Protein AF-A0A970SXV7-F1 (afdb_monomer_lite)

Structure (mmCIF, N/CA/C/O backbone):
data_AF-A0A970SXV7-F1
#
_entry.id   AF-A0A970SXV7-F1
#
loop_
_atom_site.group_PDB
_atom_site.id
_atom_site.type_symbol
_atom_site.label_atom_id
_atom_site.label_alt_id
_atom_site.label_comp_id
_atom_site.label_asym_id
_atom_site.label_entity_id
_atom_site.label_seq_id
_atom_site.pdbx_PDB_ins_code
_atom_site.Cartn_x
_atom_site.Cartn_y
_atom_site.Cartn_z
_atom_site.occupancy
_atom_site.B_iso_or_equiv
_atom_site.auth_seq_id
_atom_site.auth_comp_id
_atom_site.auth_asym_id
_atom_site.auth_atom_id
_atom_site.pdbx_PDB_model_num
ATOM 1 N N . MET A 1 1 ? 12.920 -13.529 -35.740 1.00 74.38 1 MET A N 1
ATOM 2 C CA . MET A 1 1 ? 14.374 -13.758 -35.766 1.00 74.38 1 MET A CA 1
ATOM 3 C C . MET A 1 1 ? 14.975 -13.079 -34.554 1.00 74.38 1 MET A C 1
ATOM 5 O O . MET A 1 1 ? 14.692 -11.903 -34.344 1.00 74.38 1 MET A O 1
ATOM 9 N N . LEU A 1 2 ? 15.702 -13.818 -33.719 1.00 86.06 2 LEU A N 1
ATOM 10 C CA . LEU A 1 2 ? 16.396 -13.255 -32.560 1.00 86.06 2 LEU A CA 1
ATOM 11 C C . LEU A 1 2 ? 17.691 -12.557 -33.005 1.00 86.06 2 LEU A C 1
ATOM 13 O O . LEU A 1 2 ? 18.305 -12.967 -33.986 1.00 86.06 2 LEU A O 1
ATOM 17 N N . LEU A 1 3 ? 18.147 -11.537 -32.264 1.00 88.31 3 LEU A N 1
ATOM 18 C CA . LEU A 1 3 ? 19.396 -10.820 -32.579 1.00 88.31 3 LEU A CA 1
ATOM 19 C C . LEU A 1 3 ? 20.595 -11.770 -32.692 1.00 88.31 3 LEU A C 1
ATOM 21 O O . LEU A 1 3 ? 21.411 -11.625 -33.594 1.00 88.31 3 LEU A O 1
ATOM 25 N N . ARG A 1 4 ? 20.668 -12.765 -31.801 1.00 91.06 4 ARG A N 1
ATOM 26 C CA . ARG A 1 4 ? 21.712 -13.794 -31.829 1.00 91.06 4 ARG A CA 1
ATOM 27 C C . ARG A 1 4 ? 21.719 -14.565 -33.150 1.00 91.06 4 ARG A C 1
ATOM 29 O O . ARG A 1 4 ? 22.781 -14.703 -33.736 1.00 91.06 4 ARG A O 1
ATOM 36 N N . GLU A 1 5 ? 20.562 -15.053 -33.591 1.00 90.38 5 GLU A N 1
ATOM 37 C CA . GLU A 1 5 ? 20.424 -15.821 -34.839 1.00 90.38 5 GLU A CA 1
ATOM 38 C C . GLU A 1 5 ? 20.843 -14.963 -36.030 1.00 90.38 5 GLU A C 1
ATOM 40 O O . GLU A 1 5 ? 21.702 -15.361 -36.800 1.00 90.38 5 GLU A O 1
ATOM 45 N N . TRP A 1 6 ? 20.350 -13.724 -36.092 1.00 9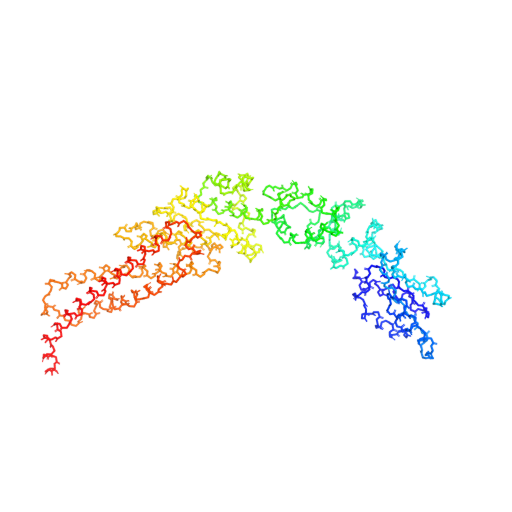3.00 6 TRP A N 1
ATOM 46 C CA . TRP A 1 6 ? 20.705 -12.798 -37.162 1.00 93.00 6 TRP A CA 1
ATOM 47 C C . TRP A 1 6 ? 22.209 -12.520 -37.248 1.00 93.00 6 TRP A C 1
ATOM 49 O O . TRP A 1 6 ? 22.755 -12.465 -38.345 1.00 93.00 6 TRP A O 1
ATOM 59 N N . ILE A 1 7 ? 22.890 -12.334 -36.109 1.00 92.38 7 ILE A N 1
ATOM 60 C CA . ILE A 1 7 ? 24.345 -12.130 -36.100 1.00 92.38 7 ILE A CA 1
ATOM 61 C C . ILE A 1 7 ? 25.043 -13.364 -36.676 1.00 92.38 7 ILE A C 1
ATOM 63 O O . ILE A 1 7 ? 25.907 -13.207 -37.532 1.00 92.38 7 ILE A O 1
ATOM 67 N N . ILE A 1 8 ? 24.659 -14.570 -36.251 1.00 93.25 8 ILE A N 1
ATOM 68 C CA . ILE A 1 8 ? 25.267 -15.812 -36.744 1.00 93.25 8 ILE A CA 1
ATOM 69 C C . ILE A 1 8 ? 25.005 -16.005 -38.238 1.00 93.25 8 ILE A C 1
ATOM 71 O O . ILE A 1 8 ? 25.968 -16.194 -38.972 1.00 93.25 8 ILE A O 1
ATOM 75 N N . ASP A 1 9 ? 23.777 -15.797 -38.718 1.00 92.50 9 ASP A N 1
ATOM 76 C CA . ASP A 1 9 ? 23.436 -15.885 -40.146 1.00 92.50 9 ASP A CA 1
ATOM 77 C C . ASP A 1 9 ? 24.290 -14.939 -41.013 1.00 92.50 9 ASP A C 1
ATOM 79 O O . ASP A 1 9 ? 24.609 -15.242 -42.165 1.00 92.50 9 ASP A O 1
ATOM 83 N N . LYS A 1 10 ? 24.667 -13.763 -40.484 1.00 92.31 10 LYS A N 1
ATOM 84 C CA . LYS A 1 10 ? 25.579 -12.836 -41.177 1.00 92.31 10 LYS A CA 1
ATOM 85 C C . LYS A 1 10 ? 27.028 -13.307 -41.140 1.00 92.31 10 LYS A C 1
ATOM 87 O O . LYS A 1 10 ? 27.754 -13.041 -42.091 1.00 92.31 10 LYS A O 1
ATOM 92 N N . LEU A 1 11 ? 27.460 -13.969 -40.070 1.00 91.88 11 LEU A N 1
ATOM 93 C CA . LEU A 1 11 ? 28.825 -14.484 -39.939 1.00 91.88 11 LEU A CA 1
ATOM 94 C C . LEU A 1 11 ? 29.051 -15.771 -40.733 1.00 91.88 11 LEU A C 1
ATOM 96 O O . LEU A 1 11 ? 30.129 -15.943 -41.298 1.00 91.88 11 LEU A O 1
ATOM 100 N N . GLU A 1 12 ? 28.034 -16.620 -40.861 1.00 92.50 12 GLU A N 1
ATOM 101 C CA . GLU A 1 12 ? 28.051 -17.812 -41.717 1.00 92.50 12 GLU A CA 1
ATOM 102 C C . GLU A 1 12 ? 28.249 -17.472 -43.205 1.00 92.50 12 GLU A C 1
ATOM 104 O O . GLU A 1 12 ? 28.724 -18.286 -43.987 1.00 92.50 12 GLU A O 1
ATOM 109 N N . GLN A 1 13 ? 27.954 -16.241 -43.622 1.00 92.06 13 GLN A N 1
ATOM 110 C CA . GLN A 1 13 ? 28.243 -15.785 -44.987 1.00 92.06 13 GLN A CA 1
ATOM 111 C C . GLN A 1 13 ? 29.724 -15.435 -45.194 1.00 92.06 13 GLN A C 1
ATOM 113 O O . GLN A 1 13 ? 30.146 -15.195 -46.323 1.00 92.06 13 GLN A O 1
ATOM 118 N N . LEU A 1 14 ? 30.509 -15.373 -44.112 1.00 92.75 14 LEU A N 1
ATOM 119 C CA . LEU A 1 14 ? 31.892 -14.894 -44.109 1.00 92.75 14 LEU A CA 1
ATOM 120 C C . LEU A 1 14 ? 32.910 -15.987 -43.752 1.00 92.75 14 LEU A C 1
ATOM 122 O O . LEU A 1 14 ? 34.113 -15.731 -43.791 1.00 92.75 14 LEU A O 1
ATOM 126 N N . VAL A 1 15 ? 32.458 -17.203 -43.425 1.00 91.44 15 VAL A N 1
ATOM 127 C CA . VAL A 1 15 ? 33.328 -18.320 -43.007 1.00 91.44 15 VAL A CA 1
ATOM 128 C C . VAL A 1 15 ? 34.233 -18.856 -44.110 1.00 91.44 15 VAL A C 1
ATOM 130 O O . VAL A 1 15 ? 35.129 -19.626 -43.786 1.00 91.44 15 VAL A O 1
ATOM 133 N N . ASP A 1 16 ? 34.082 -18.429 -45.366 1.00 92.00 16 ASP A N 1
ATOM 134 C CA . ASP A 1 16 ? 35.006 -18.759 -46.463 1.00 92.00 16 ASP A CA 1
ATOM 135 C C . ASP A 1 16 ? 36.246 -17.841 -46.506 1.00 92.00 16 ASP A C 1
ATOM 137 O O . ASP A 1 16 ? 37.225 -18.148 -47.183 1.00 92.00 16 ASP A O 1
ATOM 141 N N . PHE A 1 17 ? 36.260 -16.735 -45.752 1.00 94.06 17 PHE A N 1
ATOM 142 C CA . PHE A 1 17 ? 37.383 -15.791 -45.726 1.00 94.06 17 PHE A CA 1
ATOM 143 C C . PHE A 1 17 ? 38.361 -16.075 -44.582 1.00 94.06 17 PHE A C 1
ATOM 145 O O . PHE A 1 17 ? 37.960 -16.329 -43.455 1.00 94.06 17 PHE A O 1
ATOM 152 N N . ASP A 1 18 ? 39.669 -15.947 -44.818 1.00 92.81 18 ASP A N 1
ATOM 153 C CA . ASP A 1 18 ? 40.688 -16.168 -43.770 1.00 92.81 18 ASP A CA 1
ATOM 154 C C . ASP A 1 18 ? 40.842 -15.002 -42.784 1.00 92.81 18 ASP A C 1
ATOM 156 O O . ASP A 1 18 ? 41.485 -15.116 -41.731 1.00 92.81 18 ASP A O 1
ATOM 160 N N . ARG A 1 19 ? 40.288 -13.842 -43.135 1.00 94.62 19 ARG A N 1
ATOM 161 C CA . ARG A 1 19 ? 40.336 -12.612 -42.346 1.00 94.62 19 ARG A CA 1
ATOM 162 C C . ARG A 1 19 ? 38.950 -11.994 -42.347 1.00 94.62 19 ARG A C 1
ATOM 164 O O . ARG A 1 19 ? 38.482 -11.572 -43.397 1.00 94.62 19 ARG A O 1
ATOM 171 N N . VAL A 1 20 ? 38.325 -11.925 -41.175 1.00 96.06 20 VAL A N 1
ATOM 172 C CA . VAL A 1 20 ? 36.975 -11.373 -40.998 1.00 96.06 20 VAL A CA 1
ATO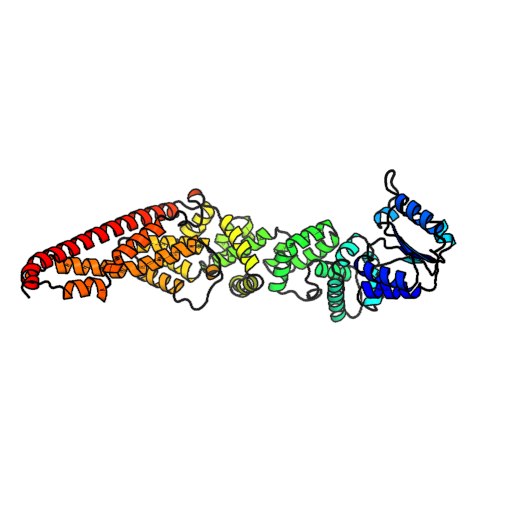M 173 C C . VAL A 1 20 ? 37.028 -10.205 -40.020 1.00 96.06 20 VAL A C 1
ATOM 175 O O . VAL A 1 20 ? 37.618 -10.315 -38.945 1.00 96.06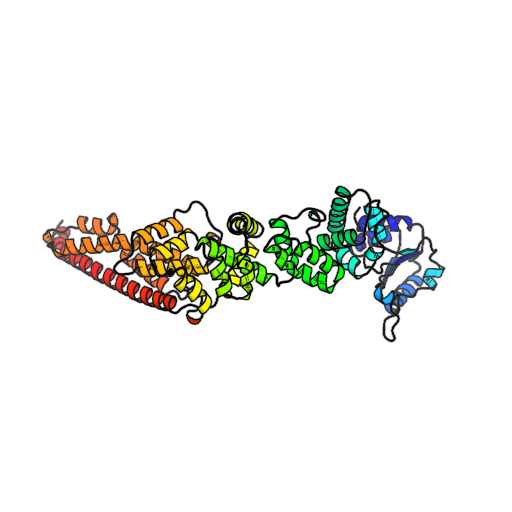 20 VAL A O 1
ATOM 178 N N . LEU A 1 21 ? 36.422 -9.076 -40.390 1.00 95.12 21 LEU A N 1
ATOM 179 C CA . LEU A 1 21 ? 36.282 -7.904 -39.523 1.00 95.12 21 LEU A CA 1
ATOM 180 C C . LEU A 1 21 ? 34.815 -7.683 -39.184 1.00 95.12 21 LEU A C 1
ATOM 182 O O . LEU A 1 21 ? 33.991 -7.568 -40.087 1.00 95.12 21 LEU A O 1
ATOM 186 N N . ILE A 1 22 ? 34.508 -7.537 -37.900 1.00 94.88 22 ILE A N 1
ATOM 187 C CA . ILE A 1 22 ? 33.167 -7.231 -37.414 1.00 94.88 22 ILE A CA 1
ATOM 188 C C . ILE A 1 22 ? 33.240 -5.947 -36.595 1.00 94.88 22 ILE A C 1
ATOM 190 O O . ILE A 1 22 ? 33.797 -5.929 -35.501 1.00 94.88 22 ILE A O 1
ATOM 194 N N . CYS A 1 23 ? 32.676 -4.868 -37.128 1.00 93.06 23 CYS A N 1
ATOM 195 C CA . CYS A 1 23 ? 32.563 -3.591 -36.435 1.00 93.06 23 CYS A CA 1
ATOM 196 C C . CYS A 1 23 ? 31.223 -3.512 -35.699 1.00 93.06 23 CYS A C 1
ATOM 198 O O . CYS A 1 23 ? 30.166 -3.512 -36.334 1.00 93.06 23 CYS A O 1
ATOM 200 N N . ASP A 1 24 ? 31.270 -3.368 -34.379 1.00 92.31 24 ASP A N 1
ATOM 201 C CA . ASP A 1 24 ? 30.107 -3.295 -33.497 1.00 92.31 24 ASP A CA 1
ATOM 202 C C . ASP A 1 24 ? 30.126 -2.026 -32.622 1.00 92.31 24 ASP A C 1
ATOM 204 O O . ASP A 1 24 ? 30.358 -2.077 -31.411 1.00 92.31 24 ASP A O 1
ATOM 208 N N . PRO A 1 25 ? 29.877 -0.846 -33.217 1.00 88.81 25 PRO A N 1
ATOM 209 C CA . PRO A 1 25 ? 29.935 0.419 -32.489 1.00 88.81 25 PRO A CA 1
ATOM 210 C C . PRO A 1 25 ? 28.780 0.626 -31.497 1.00 88.81 25 PRO A C 1
ATOM 212 O O . PRO A 1 25 ? 28.840 1.563 -30.694 1.00 88.81 25 PRO A O 1
ATOM 215 N N . LEU A 1 26 ? 27.732 -0.206 -31.574 1.00 89.00 26 LEU A N 1
ATOM 216 C CA . LEU A 1 26 ? 26.531 -0.157 -30.732 1.00 89.00 26 LEU A CA 1
ATOM 217 C C . LEU A 1 26 ? 26.486 -1.275 -29.679 1.00 89.00 26 LEU A C 1
ATOM 219 O O . LEU A 1 26 ? 25.552 -1.299 -28.881 1.00 89.00 26 LEU A O 1
ATOM 223 N N . ASN A 1 27 ? 27.494 -2.151 -29.636 1.00 89.19 27 ASN A N 1
ATOM 224 C CA . ASN A 1 27 ? 27.585 -3.268 -28.697 1.00 89.19 27 ASN A CA 1
ATOM 225 C C . ASN A 1 27 ? 26.413 -4.273 -28.819 1.00 89.19 27 ASN A C 1
ATOM 227 O O . ASN A 1 27 ? 25.785 -4.640 -27.825 1.00 89.19 27 ASN A O 1
ATOM 231 N N . LEU A 1 28 ? 26.104 -4.692 -30.048 1.00 89.88 28 LEU A N 1
ATOM 232 C CA . LEU A 1 28 ? 25.107 -5.703 -30.419 1.00 89.88 28 LEU A CA 1
ATOM 233 C C . LEU A 1 28 ? 25.599 -7.148 -30.243 1.00 89.88 28 LEU A C 1
ATOM 235 O O . LEU A 1 28 ? 24.778 -8.054 -30.128 1.00 89.88 28 LEU A O 1
ATOM 239 N N . LEU A 1 29 ? 26.913 -7.381 -30.219 1.00 90.81 29 LEU A N 1
ATOM 240 C CA . LEU A 1 29 ? 27.529 -8.710 -30.130 1.00 90.81 29 LEU A CA 1
ATOM 241 C C . LEU A 1 29 ? 27.350 -9.481 -28.806 1.00 90.81 29 LEU A C 1
ATOM 243 O O . LEU A 1 29 ? 27.336 -10.713 -28.878 1.00 90.81 29 LEU A O 1
ATOM 247 N N . PRO A 1 30 ? 27.223 -8.865 -27.608 1.00 89.62 30 PRO A N 1
ATOM 248 C CA . PRO A 1 30 ? 27.246 -9.608 -26.346 1.00 89.62 30 PRO A CA 1
ATOM 249 C C . PRO A 1 30 ? 26.270 -10.789 -26.232 1.00 89.62 30 PRO A C 1
ATOM 251 O O . PRO A 1 30 ? 26.692 -11.847 -25.764 1.00 89.62 30 PRO A O 1
ATOM 254 N N . PRO A 1 31 ? 25.008 -10.694 -26.700 1.00 85.69 31 PRO A N 1
ATOM 255 C CA . PRO A 1 31 ? 24.081 -11.829 -26.690 1.00 85.69 31 PRO A CA 1
ATOM 256 C C . PRO A 1 31 ? 24.510 -13.012 -27.578 1.00 85.69 31 PRO A C 1
ATOM 258 O O . PRO A 1 31 ? 23.945 -14.099 -27.455 1.00 85.69 31 PRO A O 1
ATOM 261 N N . ALA A 1 32 ? 25.470 -12.812 -28.488 1.00 89.19 32 ALA A N 1
ATOM 262 C CA . ALA A 1 32 ? 25.929 -13.800 -29.460 1.00 89.19 32 ALA A CA 1
ATOM 263 C C . ALA A 1 32 ? 27.337 -14.355 -29.181 1.00 89.19 32 ALA A C 1
ATOM 265 O O . ALA A 1 32 ? 27.728 -15.296 -29.862 1.00 89.19 32 ALA A O 1
ATOM 266 N N . TYR A 1 33 ? 28.087 -13.853 -28.188 1.00 91.06 33 TYR A N 1
ATOM 267 C CA . TYR A 1 33 ? 29.495 -14.241 -27.981 1.00 91.06 33 TYR A CA 1
ATOM 268 C C . TYR A 1 33 ? 29.742 -15.747 -27.932 1.00 91.06 33 TYR A C 1
ATOM 270 O O . TYR A 1 33 ? 30.616 -16.229 -28.640 1.00 91.06 33 TYR A O 1
ATOM 278 N N . THR A 1 34 ? 28.953 -16.498 -27.160 1.00 91.12 34 THR A N 1
ATOM 279 C CA . THR A 1 34 ? 29.113 -17.957 -27.069 1.00 91.12 34 THR A CA 1
ATOM 280 C C . THR A 1 34 ? 28.916 -18.637 -28.423 1.00 91.12 34 THR A C 1
ATOM 282 O O . THR A 1 34 ? 29.639 -19.563 -28.762 1.00 91.12 34 THR A O 1
ATOM 285 N N . ALA A 1 35 ? 27.956 -18.166 -29.220 1.00 91.31 35 ALA A N 1
ATOM 286 C CA . ALA A 1 35 ? 27.717 -18.714 -30.550 1.00 91.31 35 ALA A CA 1
ATOM 287 C C . ALA A 1 35 ? 28.817 -18.314 -31.545 1.00 91.31 35 ALA A C 1
ATOM 289 O O . ALA A 1 35 ? 29.183 -19.119 -32.390 1.00 91.31 35 ALA A O 1
ATOM 290 N N . ILE A 1 36 ? 29.374 -17.108 -31.408 1.00 92.88 36 ILE A N 1
ATOM 291 C CA . ILE A 1 36 ? 30.513 -16.648 -32.208 1.00 92.88 36 ILE A CA 1
ATOM 292 C C . ILE A 1 36 ? 31.762 -17.469 -31.888 1.00 92.88 36 ILE A C 1
ATOM 294 O O . ILE A 1 36 ? 32.468 -17.854 -32.810 1.00 92.88 36 ILE A O 1
ATOM 298 N N . ASP A 1 37 ? 32.022 -17.762 -30.611 1.00 92.62 37 ASP A N 1
ATOM 299 C CA . ASP A 1 37 ? 33.159 -18.595 -30.207 1.00 92.62 37 ASP A CA 1
ATOM 300 C C . ASP A 1 37 ? 33.027 -20.022 -30.758 1.00 92.62 37 ASP A C 1
ATOM 302 O O . ASP A 1 37 ? 33.995 -20.548 -31.295 1.00 92.62 37 ASP A O 1
ATOM 306 N N . HIS A 1 38 ? 31.827 -20.614 -30.716 1.00 93.06 38 HIS A N 1
ATOM 307 C CA . HIS A 1 38 ? 31.580 -21.926 -31.324 1.00 93.06 38 HIS A CA 1
ATOM 308 C C . HIS A 1 38 ? 31.753 -21.922 -32.846 1.00 93.06 38 HIS A C 1
ATOM 310 O O . HIS A 1 38 ? 32.432 -22.796 -33.373 1.00 93.06 38 HIS A O 1
ATOM 316 N N . LEU A 1 39 ? 31.194 -20.928 -33.548 1.00 93.19 39 LEU A N 1
ATOM 317 C CA . LEU A 1 39 ? 31.364 -20.786 -34.999 1.00 93.19 39 LEU A CA 1
ATOM 318 C C . LEU A 1 39 ? 32.844 -20.591 -35.363 1.00 93.19 39 LEU A C 1
ATOM 320 O O . LEU A 1 39 ? 33.343 -21.152 -36.336 1.00 93.19 39 LEU A O 1
ATOM 324 N N . ALA A 1 40 ? 33.562 -19.795 -34.571 1.00 92.56 40 ALA A N 1
ATOM 325 C CA . ALA A 1 40 ? 34.983 -19.574 -34.764 1.00 92.56 40 ALA A CA 1
ATOM 326 C C . ALA A 1 40 ? 35.785 -20.865 -34.566 1.00 92.56 40 ALA A C 1
ATOM 328 O O . ALA A 1 40 ? 36.621 -21.177 -35.407 1.00 92.56 40 ALA A O 1
ATOM 329 N N . GLU A 1 41 ? 35.508 -21.633 -33.512 1.00 92.50 41 GLU A N 1
ATOM 330 C CA . GLU A 1 41 ? 36.157 -22.921 -33.248 1.00 92.50 41 GLU A CA 1
ATOM 331 C C . GLU A 1 41 ? 35.880 -23.939 -34.365 1.00 92.50 41 GLU A C 1
ATOM 333 O O . GLU A 1 41 ? 36.816 -24.543 -34.888 1.00 92.50 41 GLU A O 1
ATOM 338 N N . GLU A 1 42 ? 34.622 -24.066 -34.801 1.00 93.50 42 GLU A N 1
ATOM 339 C CA . GLU A 1 42 ? 34.203 -24.975 -35.878 1.00 93.50 42 GLU A CA 1
ATOM 340 C C . GLU A 1 42 ? 34.917 -24.680 -37.206 1.00 93.50 42 GLU A C 1
ATOM 342 O O . GLU A 1 42 ? 35.321 -25.598 -37.922 1.00 93.50 42 GLU A O 1
ATOM 347 N N . HIS A 1 43 ? 35.132 -23.399 -37.514 1.00 92.75 43 HIS A N 1
ATOM 348 C CA . HIS A 1 43 ? 35.757 -22.956 -38.761 1.00 92.75 43 HIS A CA 1
ATOM 349 C C . HIS A 1 43 ? 37.237 -22.552 -38.623 1.00 92.75 43 HIS A C 1
ATOM 351 O O . HIS A 1 43 ? 37.811 -21.998 -39.570 1.00 92.75 43 HIS A O 1
ATOM 357 N N . GLY A 1 44 ? 37.868 -22.836 -37.478 1.00 91.81 44 GLY A N 1
ATOM 358 C CA . GLY A 1 44 ? 39.302 -22.639 -37.241 1.00 91.81 44 GLY A CA 1
ATOM 359 C C . GLY A 1 44 ? 39.761 -21.179 -37.129 1.00 91.81 44 GLY A C 1
ATOM 360 O O . GLY A 1 44 ? 40.910 -20.873 -37.447 1.00 91.81 44 GLY A O 1
ATOM 361 N N . PHE A 1 45 ? 38.882 -20.264 -36.718 1.00 94.94 45 PHE A N 1
ATOM 362 C CA . PHE A 1 45 ? 39.216 -18.867 -36.446 1.00 94.94 45 PHE A CA 1
ATOM 363 C C . PHE A 1 45 ? 39.740 -18.661 -35.028 1.00 94.94 45 PHE A C 1
ATOM 365 O O . PHE A 1 45 ? 39.154 -19.116 -34.049 1.00 94.94 45 PHE A O 1
ATOM 372 N N . THR A 1 46 ? 40.769 -17.826 -34.900 1.00 93.88 46 THR A N 1
ATOM 373 C CA . THR A 1 46 ? 41.111 -17.194 -33.625 1.00 93.88 46 THR A CA 1
ATOM 374 C C . THR A 1 46 ? 40.438 -15.825 -33.520 1.00 93.88 46 THR A C 1
ATOM 376 O O . THR A 1 46 ? 40.628 -14.955 -34.376 1.00 93.88 46 THR A O 1
ATOM 379 N N . VAL A 1 47 ? 39.633 -15.629 -32.471 1.00 94.00 47 VAL A N 1
ATOM 380 C CA . VAL A 1 47 ? 38.837 -14.408 -32.262 1.00 94.00 47 VAL A CA 1
ATOM 381 C C . VAL A 1 47 ? 39.609 -13.386 -31.431 1.00 94.00 47 VAL A C 1
ATOM 383 O O . VAL A 1 47 ? 40.019 -13.663 -30.305 1.00 94.00 47 VAL A O 1
ATOM 386 N N . ILE A 1 48 ? 39.740 -12.164 -31.945 1.00 93.12 48 ILE A N 1
ATOM 387 C CA . ILE A 1 48 ? 40.302 -11.016 -31.228 1.00 93.12 48 ILE A CA 1
ATOM 388 C C . ILE A 1 48 ? 39.168 -10.060 -30.871 1.00 93.12 48 ILE A C 1
ATOM 390 O O . ILE A 1 48 ? 38.577 -9.433 -31.747 1.00 93.12 48 ILE A O 1
ATOM 394 N N . ARG A 1 49 ? 38.889 -9.903 -29.576 1.00 92.81 49 ARG A N 1
ATOM 395 C CA . ARG A 1 49 ? 37.953 -8.896 -29.055 1.00 92.81 49 ARG A CA 1
ATOM 396 C C . ARG A 1 49 ? 38.733 -7.662 -28.641 1.00 92.81 49 ARG A C 1
ATOM 398 O O . ARG A 1 49 ? 39.534 -7.735 -27.710 1.00 92.81 49 ARG A O 1
ATOM 405 N N . ALA A 1 50 ? 38.519 -6.538 -29.317 1.00 87.25 50 ALA A N 1
ATOM 406 C CA . ALA A 1 50 ? 39.286 -5.336 -29.037 1.00 87.25 50 ALA A CA 1
ATOM 407 C C . ALA A 1 50 ? 38.454 -4.057 -29.094 1.00 87.25 50 ALA A C 1
ATOM 409 O O . ALA A 1 50 ? 37.633 -3.837 -29.979 1.00 87.25 50 ALA A O 1
ATOM 410 N N . SER A 1 51 ? 38.754 -3.168 -28.150 1.00 82.25 51 SER A N 1
ATOM 411 C CA . SER A 1 51 ? 38.234 -1.801 -28.097 1.00 82.25 51 SER A CA 1
ATOM 412 C C . SER A 1 51 ? 39.341 -0.762 -27.878 1.00 82.25 51 SER A C 1
ATOM 414 O O . SER A 1 51 ? 39.045 0.425 -27.765 1.00 82.25 51 SER A O 1
ATOM 416 N N . ALA A 1 52 ? 40.616 -1.171 -27.808 1.00 85.69 52 ALA A N 1
ATOM 417 C CA . ALA A 1 52 ? 41.768 -0.290 -27.608 1.00 85.69 52 ALA A CA 1
ATOM 418 C C . ALA A 1 52 ? 43.001 -0.779 -28.385 1.00 85.69 52 ALA A C 1
ATOM 420 O O . ALA A 1 52 ? 43.285 -1.976 -28.430 1.00 85.69 52 ALA A O 1
ATOM 421 N N . ASN A 1 53 ? 43.765 0.164 -28.947 1.00 89.00 53 ASN A N 1
ATOM 422 C CA . ASN A 1 53 ? 44.878 -0.133 -29.856 1.00 89.00 53 ASN A CA 1
ATOM 423 C C . ASN A 1 53 ? 46.018 -0.935 -29.222 1.00 89.00 53 ASN A C 1
ATOM 425 O O . ASN A 1 53 ? 46.544 -1.829 -29.872 1.00 89.00 53 ASN A O 1
ATOM 429 N N . LEU A 1 54 ? 46.394 -0.650 -27.972 1.00 87.69 54 LEU A N 1
ATOM 430 C CA . LEU A 1 54 ? 47.534 -1.320 -27.336 1.00 87.69 54 LEU A CA 1
ATOM 431 C C . LEU A 1 54 ? 47.272 -2.819 -27.128 1.00 87.69 54 LEU A C 1
ATOM 433 O O . LEU A 1 54 ? 48.065 -3.648 -27.560 1.00 87.69 54 LEU A O 1
ATOM 437 N N . ALA A 1 55 ? 46.132 -3.156 -26.519 1.00 86.44 55 ALA A N 1
ATOM 438 C CA . ALA A 1 55 ? 45.736 -4.543 -26.278 1.00 86.44 55 ALA A CA 1
ATOM 439 C C . ALA A 1 55 ? 45.525 -5.311 -27.591 1.00 86.44 55 ALA A C 1
ATOM 441 O O . ALA A 1 55 ? 45.913 -6.472 -27.710 1.00 86.44 55 ALA A O 1
ATOM 442 N N . PHE A 1 56 ? 44.952 -4.643 -28.596 1.00 92.56 56 PHE A N 1
ATOM 443 C CA . PHE A 1 56 ? 44.810 -5.212 -29.929 1.00 92.56 56 PHE A CA 1
ATOM 444 C C . PHE A 1 56 ? 46.154 -5.530 -30.574 1.00 92.56 56 PHE A C 1
ATOM 446 O O . PHE A 1 56 ? 46.335 -6.647 -31.045 1.00 92.56 56 PHE A O 1
ATOM 453 N N . ARG A 1 57 ? 47.091 -4.575 -30.584 1.00 93.12 57 ARG A N 1
ATOM 454 C CA . ARG A 1 57 ? 48.397 -4.741 -31.233 1.00 93.12 57 ARG A CA 1
ATOM 455 C C . ARG A 1 57 ? 49.192 -5.879 -30.617 1.00 93.12 57 ARG A C 1
ATOM 457 O O . ARG A 1 57 ? 49.641 -6.753 -31.344 1.00 93.12 57 ARG A O 1
ATOM 464 N N . ASP A 1 58 ? 49.257 -5.914 -29.291 1.00 90.56 58 ASP A N 1
ATOM 465 C CA . ASP A 1 58 ? 49.922 -6.985 -28.550 1.00 90.56 58 ASP A CA 1
ATOM 466 C C . ASP A 1 58 ? 49.313 -8.367 -28.853 1.00 90.56 58 ASP A C 1
ATOM 468 O O . ASP A 1 58 ? 50.034 -9.332 -29.097 1.00 90.56 58 ASP A O 1
ATOM 472 N N . THR A 1 59 ? 47.981 -8.466 -28.921 1.00 91.44 59 THR A N 1
ATOM 473 C CA . THR A 1 59 ? 47.301 -9.733 -29.246 1.00 91.44 59 THR A CA 1
ATOM 474 C C . THR A 1 59 ? 47.519 -10.135 -30.706 1.00 91.44 59 THR A C 1
ATOM 476 O O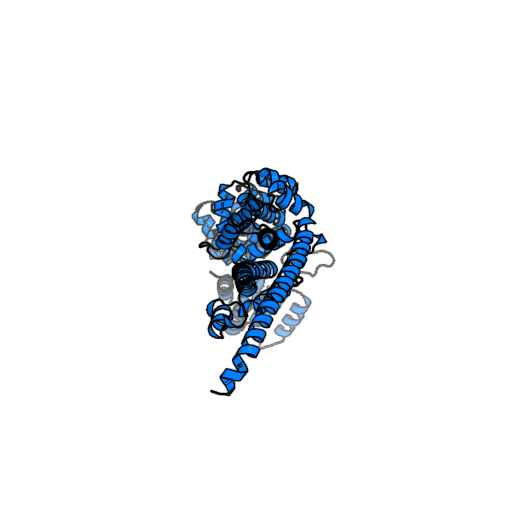 . THR A 1 59 ? 47.841 -11.284 -30.995 1.00 91.44 59 THR A O 1
ATOM 479 N N . TYR A 1 60 ? 47.363 -9.194 -31.638 1.00 93.38 60 TYR A N 1
ATOM 480 C CA . TYR A 1 60 ? 47.457 -9.454 -33.071 1.00 93.38 60 TYR A CA 1
ATOM 481 C C . TYR A 1 60 ? 48.878 -9.843 -33.496 1.00 93.38 60 TYR A C 1
ATOM 483 O O . TYR A 1 60 ? 49.046 -10.787 -34.264 1.00 93.38 60 TYR A O 1
ATOM 491 N N . GLU A 1 61 ? 49.908 -9.182 -32.961 1.00 91.25 61 GLU A N 1
ATOM 492 C CA . GLU A 1 61 ? 51.307 -9.502 -33.271 1.00 91.25 61 GLU A CA 1
ATOM 493 C C . GLU A 1 61 ? 51.716 -10.889 -32.769 1.00 91.25 61 GLU A C 1
ATOM 495 O O . GLU A 1 61 ? 52.401 -11.613 -33.491 1.00 91.25 61 GLU A O 1
ATOM 500 N N . ARG A 1 62 ? 51.254 -11.300 -31.580 1.00 90.50 62 ARG A N 1
ATOM 501 C CA . ARG A 1 62 ? 51.487 -12.663 -31.071 1.00 90.50 62 ARG A CA 1
ATOM 502 C C . ARG A 1 62 ? 50.842 -13.716 -31.962 1.00 90.50 62 ARG A C 1
ATOM 504 O O . ARG A 1 62 ? 51.481 -14.712 -32.274 1.00 90.50 62 ARG A O 1
ATOM 511 N N . LEU A 1 63 ? 49.609 -13.474 -32.406 1.00 91.06 63 LEU A N 1
ATOM 512 C CA . LEU A 1 63 ? 48.893 -14.399 -33.285 1.00 91.06 63 LEU A CA 1
ATOM 513 C C . LEU A 1 63 ? 49.549 -14.528 -34.662 1.00 91.06 63 LEU A C 1
ATOM 515 O O . LEU A 1 63 ? 49.541 -15.607 -35.234 1.00 91.06 63 LEU A O 1
ATOM 519 N N . LEU A 1 64 ? 50.161 -13.464 -35.189 1.00 88.62 64 LEU A N 1
ATOM 520 C CA . LEU A 1 64 ? 50.909 -13.541 -36.449 1.00 88.62 64 LEU A CA 1
ATOM 521 C C . LEU A 1 64 ? 52.221 -14.338 -36.344 1.00 88.62 64 LEU A C 1
ATOM 523 O O . LEU A 1 64 ? 52.750 -14.753 -37.374 1.00 88.62 64 LEU A O 1
ATOM 527 N N . GLN A 1 65 ? 52.766 -14.512 -35.138 1.00 89.69 65 GLN A N 1
ATOM 528 C CA . GLN A 1 65 ? 53.972 -15.312 -34.893 1.00 89.69 65 GLN A CA 1
ATOM 529 C C . GLN A 1 65 ? 53.661 -16.797 -34.670 1.00 89.69 65 GLN A C 1
ATOM 531 O O . GLN A 1 65 ? 54.581 -17.616 -34.701 1.00 89.69 65 GLN A O 1
ATOM 536 N N . ASP A 1 66 ? 52.392 -17.139 -34.451 1.00 89.38 66 ASP A N 1
ATOM 537 C CA . ASP A 1 66 ? 51.937 -18.506 -34.239 1.00 89.38 66 ASP A CA 1
ATOM 538 C C . ASP A 1 66 ? 51.662 -19.200 -35.591 1.00 89.38 66 ASP A C 1
ATOM 540 O O . ASP A 1 66 ? 50.752 -18.788 -36.318 1.00 89.38 66 ASP A O 1
ATOM 544 N N . PRO A 1 67 ? 52.428 -20.245 -35.966 1.00 83.19 67 PRO A N 1
ATOM 545 C CA . PRO A 1 67 ? 52.239 -20.947 -37.234 1.00 83.19 67 PRO A CA 1
ATOM 546 C C . PRO A 1 67 ? 50.941 -21.771 -37.291 1.00 83.19 67 PRO A C 1
ATOM 548 O O . PRO A 1 67 ? 50.552 -22.193 -38.380 1.00 83.19 67 PRO A O 1
ATOM 551 N N . GLU A 1 68 ? 50.277 -22.019 -36.156 1.00 85.81 68 GLU A N 1
ATOM 552 C CA . GLU A 1 68 ? 49.004 -22.748 -36.109 1.00 85.81 68 GLU A CA 1
ATOM 553 C C . GLU A 1 68 ? 47.799 -21.835 -36.410 1.00 85.81 68 GLU A C 1
ATOM 555 O O . GLU A 1 68 ? 46.735 -22.315 -36.816 1.00 85.81 68 GLU A O 1
ATOM 560 N N . VAL A 1 69 ? 47.964 -20.509 -36.304 1.00 87.06 69 VAL A N 1
ATOM 561 C CA . VAL A 1 69 ? 46.891 -19.524 -36.508 1.00 87.06 69 VAL A CA 1
ATOM 562 C C . VAL A 1 69 ? 46.808 -19.094 -37.972 1.00 87.06 69 VAL A C 1
ATOM 564 O O . VAL A 1 69 ? 47.446 -18.145 -38.429 1.00 87.06 69 VAL A O 1
ATOM 567 N N . ASN A 1 70 ? 45.937 -19.765 -38.723 1.00 85.56 70 ASN A N 1
ATOM 568 C CA . ASN A 1 70 ? 45.731 -19.458 -40.140 1.00 85.56 70 ASN A CA 1
ATOM 569 C C . ASN A 1 70 ? 44.576 -18.480 -40.388 1.00 85.56 70 ASN A C 1
ATOM 571 O O . ASN A 1 70 ? 44.653 -17.673 -41.318 1.00 85.56 70 ASN A O 1
ATOM 575 N N . ARG A 1 71 ? 43.544 -18.459 -39.534 1.00 94.12 71 ARG A N 1
ATOM 576 C CA . ARG A 1 71 ? 42.328 -17.648 -39.729 1.00 94.12 71 ARG A CA 1
ATOM 577 C C . ARG A 1 71 ? 42.067 -16.752 -38.522 1.00 94.12 71 ARG A C 1
ATOM 579 O O . ARG A 1 71 ? 42.158 -17.198 -37.383 1.00 94.12 71 ARG A O 1
ATOM 586 N N . ILE A 1 72 ? 41.760 -15.477 -38.761 1.00 94.62 72 ILE A N 1
ATOM 587 C CA . ILE A 1 72 ? 41.618 -14.468 -37.699 1.00 94.62 72 ILE A CA 1
ATOM 588 C C . ILE A 1 72 ? 40.313 -13.702 -37.891 1.00 94.62 72 ILE A C 1
ATOM 590 O O . ILE A 1 72 ? 40.041 -13.182 -38.976 1.00 94.62 72 ILE A O 1
ATOM 594 N N . MET A 1 73 ? 39.543 -13.589 -36.811 1.00 95.56 73 MET A N 1
ATOM 595 C CA . MET A 1 73 ? 38.312 -12.807 -36.745 1.00 95.56 73 MET A CA 1
ATOM 596 C C . MET A 1 73 ? 38.482 -11.668 -35.738 1.00 95.56 73 MET A C 1
ATOM 598 O O . MET A 1 73 ? 38.736 -11.913 -34.561 1.00 95.56 73 MET A O 1
ATOM 602 N N . ILE A 1 74 ? 38.341 -10.418 -36.179 1.00 95.19 74 ILE A N 1
ATOM 603 C CA . ILE A 1 74 ? 38.408 -9.243 -35.301 1.00 95.19 74 ILE A CA 1
ATOM 604 C C . ILE A 1 74 ? 36.995 -8.768 -34.970 1.00 95.19 74 ILE A C 1
ATOM 606 O O . ILE A 1 74 ? 36.229 -8.424 -35.867 1.00 95.19 74 ILE A O 1
ATOM 610 N N . LEU A 1 75 ? 36.690 -8.680 -33.676 1.00 94.81 75 LEU A N 1
ATOM 611 C CA . LEU A 1 75 ? 35.519 -8.003 -33.125 1.00 94.81 75 LEU A CA 1
ATOM 612 C C . LEU A 1 75 ? 35.944 -6.604 -32.658 1.00 94.81 75 LEU A C 1
ATOM 614 O O . LEU A 1 75 ? 36.473 -6.439 -31.555 1.00 94.81 75 LEU A O 1
ATOM 618 N N . ASP A 1 76 ? 35.743 -5.608 -33.519 1.00 93.06 76 ASP A N 1
ATOM 619 C CA . ASP A 1 76 ? 36.012 -4.198 -33.238 1.00 93.06 76 ASP A CA 1
ATOM 620 C C . ASP A 1 76 ? 34.814 -3.574 -32.517 1.00 93.06 76 ASP A C 1
ATOM 622 O O . ASP A 1 76 ? 33.782 -3.271 -33.116 1.00 93.06 76 ASP A O 1
ATOM 626 N N . GLN A 1 77 ? 34.975 -3.361 -31.213 1.00 89.00 77 GLN A N 1
ATOM 627 C CA . GLN A 1 77 ? 33.946 -2.805 -30.332 1.00 89.00 77 GLN A CA 1
ATOM 628 C C . GLN A 1 77 ? 34.218 -1.342 -29.990 1.00 89.00 77 GLN A C 1
ATOM 630 O O . GLN A 1 77 ? 33.883 -0.864 -28.903 1.00 89.00 77 GLN A O 1
ATOM 635 N N . THR A 1 78 ? 34.891 -0.623 -30.891 1.00 89.25 78 THR A N 1
ATOM 636 C CA . THR A 1 78 ? 35.123 0.812 -30.747 1.00 89.25 78 THR A CA 1
ATOM 637 C C . THR A 1 78 ? 33.779 1.544 -30.611 1.00 89.25 78 THR A C 1
ATOM 639 O O . THR A 1 78 ? 33.000 1.555 -31.567 1.00 89.25 78 THR A O 1
ATOM 642 N N . PRO A 1 79 ? 33.491 2.202 -29.467 1.00 84.56 79 PRO A N 1
ATOM 643 C CA . PRO A 1 79 ? 32.200 2.850 -29.257 1.00 84.56 79 PRO A CA 1
ATOM 644 C C . PRO A 1 79 ? 31.947 3.970 -30.266 1.00 84.56 79 PRO A C 1
ATOM 646 O O . PRO A 1 79 ? 32.855 4.742 -30.586 1.00 84.56 79 PRO A O 1
ATOM 649 N N . TYR A 1 80 ? 30.690 4.132 -30.683 1.00 81.00 80 TYR A N 1
ATOM 650 C CA . TYR A 1 80 ? 30.280 5.140 -31.667 1.00 81.00 80 TYR A CA 1
ATOM 651 C C . TYR A 1 80 ? 30.792 6.565 -31.374 1.00 81.00 80 TYR A C 1
ATOM 653 O O . TYR A 1 80 ? 31.251 7.258 -32.279 1.00 81.00 80 TYR A O 1
ATOM 661 N N . MET A 1 81 ? 30.795 6.991 -30.104 1.00 76.38 81 MET A N 1
ATOM 662 C CA . MET A 1 81 ? 31.276 8.324 -29.698 1.00 76.38 81 MET A CA 1
ATOM 663 C C . MET A 1 81 ? 32.744 8.573 -30.074 1.00 76.38 81 MET A C 1
ATOM 665 O O . MET A 1 81 ? 33.099 9.683 -30.469 1.00 76.38 81 MET A O 1
ATOM 669 N N . ARG A 1 82 ? 33.584 7.533 -30.012 1.00 79.94 82 ARG A N 1
ATOM 670 C CA . ARG A 1 82 ? 35.012 7.599 -30.354 1.00 79.94 82 ARG A CA 1
ATOM 671 C C . ARG A 1 82 ? 35.252 7.636 -31.865 1.00 79.94 82 ARG A C 1
ATOM 673 O O . ARG A 1 82 ? 36.277 8.131 -32.318 1.00 79.94 82 ARG A O 1
ATOM 680 N N . LEU A 1 83 ? 34.300 7.133 -32.650 1.00 77.62 83 LEU A N 1
ATOM 681 C CA . LEU A 1 83 ? 34.327 7.245 -34.109 1.00 77.62 83 LEU A CA 1
ATOM 682 C C . LEU A 1 83 ? 33.972 8.665 -34.582 1.00 77.62 83 LEU A C 1
ATOM 684 O O . LEU A 1 83 ? 34.392 9.056 -35.666 1.00 77.62 83 LEU A O 1
ATOM 688 N N . GLN A 1 84 ? 33.208 9.430 -33.790 1.00 71.25 84 GLN A N 1
ATOM 689 C CA . GLN A 1 84 ? 32.739 10.773 -34.156 1.00 71.25 84 GLN A CA 1
ATOM 690 C C . GLN A 1 84 ? 33.580 11.927 -33.597 1.00 71.25 84 GLN A C 1
ATOM 692 O O . GLN A 1 84 ? 33.684 12.964 -34.250 1.00 71.25 84 GLN A O 1
ATOM 697 N N . LYS A 1 85 ? 34.152 11.790 -32.394 1.00 63.69 85 LYS A N 1
ATOM 698 C CA . LYS A 1 85 ? 34.937 12.850 -31.741 1.00 63.69 85 LYS A CA 1
ATOM 699 C C . LYS A 1 85 ? 36.400 12.428 -31.615 1.00 63.69 85 LYS A C 1
ATOM 701 O O . LYS A 1 85 ? 36.708 11.453 -30.942 1.00 63.69 85 LYS A O 1
ATOM 706 N N . GLN A 1 86 ? 37.290 13.185 -32.257 1.00 61.25 86 GLN A N 1
ATOM 707 C CA . GLN A 1 86 ? 38.742 13.093 -32.083 1.00 61.25 86 GLN A CA 1
ATOM 708 C C . GLN A 1 86 ? 39.223 14.361 -31.365 1.00 61.25 86 GLN A C 1
ATOM 710 O O . GLN A 1 86 ? 39.726 15.292 -31.992 1.00 61.25 86 GLN A O 1
ATOM 715 N N . GLY A 1 87 ? 38.970 14.449 -30.056 1.00 61.97 87 GLY A N 1
ATOM 716 C CA . GLY A 1 87 ? 39.498 15.517 -29.210 1.00 61.97 87 GLY A CA 1
ATOM 717 C C . GLY A 1 87 ? 40.937 15.242 -28.763 1.00 61.97 87 GLY A C 1
ATOM 718 O O . GLY A 1 87 ? 41.399 14.101 -28.750 1.00 61.97 87 GLY A O 1
ATOM 719 N N . VAL A 1 88 ? 41.657 16.291 -28.354 1.00 54.06 88 VAL A N 1
ATOM 720 C CA . VAL A 1 88 ? 42.974 16.147 -27.713 1.00 54.06 88 VAL A CA 1
ATOM 721 C C . VAL A 1 88 ? 42.772 15.499 -26.338 1.00 54.06 88 VAL A C 1
ATOM 723 O O . VAL A 1 88 ? 42.261 16.143 -25.427 1.00 54.06 88 VAL A O 1
ATOM 726 N N . GLY A 1 89 ? 43.153 14.225 -26.203 1.00 65.56 89 GLY A N 1
ATOM 727 C CA . GLY A 1 89 ? 43.015 13.432 -24.971 1.00 65.56 89 GLY A CA 1
ATOM 728 C C . GLY A 1 89 ? 42.080 12.221 -25.080 1.00 65.56 89 GLY A C 1
ATOM 729 O O . GLY A 1 89 ? 42.110 11.364 -24.198 1.00 65.56 89 GLY A O 1
ATOM 730 N N . ASP A 1 90 ? 41.304 12.102 -26.162 1.00 71.62 90 ASP A N 1
ATOM 731 C CA . ASP A 1 90 ? 40.459 10.930 -26.405 1.00 71.62 90 ASP A CA 1
ATOM 732 C C . ASP A 1 90 ? 41.283 9.762 -26.964 1.00 71.62 90 ASP A C 1
ATOM 734 O O . ASP A 1 90 ? 42.176 9.938 -27.797 1.00 71.62 90 ASP A O 1
ATOM 738 N N . ALA A 1 91 ? 40.973 8.537 -26.529 1.00 76.00 91 ALA A N 1
ATOM 739 C CA . ALA A 1 91 ? 41.587 7.347 -27.109 1.00 76.00 91 ALA A CA 1
ATOM 740 C C . ALA A 1 91 ? 41.211 7.246 -28.602 1.00 76.00 91 ALA A C 1
ATOM 742 O O . ALA A 1 91 ? 40.030 7.382 -28.923 1.00 76.00 91 ALA A O 1
ATOM 743 N N . PRO A 1 92 ? 42.157 6.984 -29.521 1.00 82.50 92 PRO A N 1
ATOM 744 C CA . PRO A 1 92 ? 41.841 6.837 -30.938 1.00 82.50 92 PRO A CA 1
ATOM 745 C C . PRO A 1 92 ? 41.014 5.567 -31.207 1.00 82.50 92 PRO A C 1
ATOM 747 O O . PRO A 1 92 ? 41.088 4.607 -30.426 1.00 82.50 92 PRO A O 1
ATOM 750 N N . PRO A 1 93 ? 40.230 5.530 -32.304 1.00 85.81 93 PRO A N 1
ATOM 751 C CA . PRO A 1 93 ? 39.561 4.310 -32.740 1.00 85.81 93 PRO A CA 1
ATOM 752 C C . PRO A 1 93 ? 40.576 3.208 -33.052 1.00 85.81 93 PRO A C 1
ATOM 754 O O . PRO A 1 93 ? 41.769 3.471 -33.248 1.00 85.81 93 PRO A O 1
ATOM 757 N N . LEU A 1 94 ? 40.098 1.967 -33.069 1.00 88.62 94 LEU A N 1
ATOM 758 C CA . LEU A 1 94 ? 40.943 0.819 -33.351 1.00 88.62 94 LEU A CA 1
ATOM 759 C C . LEU A 1 94 ? 41.557 0.935 -34.762 1.00 88.62 94 LEU A C 1
ATOM 761 O O . LEU A 1 94 ? 40.878 1.286 -35.724 1.00 88.62 94 LEU A O 1
ATOM 765 N N . PHE A 1 95 ? 42.863 0.696 -34.872 1.00 88.88 95 PHE A N 1
ATOM 766 C CA . PHE A 1 95 ? 43.655 0.947 -36.072 1.00 88.88 95 PHE A CA 1
ATOM 767 C C . PHE A 1 95 ? 44.415 -0.311 -36.500 1.00 88.88 95 PHE A C 1
ATOM 769 O O . PHE A 1 95 ? 45.342 -0.755 -35.818 1.00 88.88 95 PHE A O 1
ATOM 776 N N . TYR A 1 96 ? 44.035 -0.870 -37.651 1.00 92.00 96 TYR A N 1
ATOM 777 C CA . TYR A 1 96 ? 44.487 -2.176 -38.156 1.00 92.00 96 TYR A CA 1
ATOM 778 C C . TYR A 1 96 ? 44.698 -2.203 -39.691 1.00 92.00 96 TYR A C 1
ATOM 780 O O . TYR A 1 96 ? 44.130 -3.052 -40.377 1.00 92.00 96 TYR A O 1
ATOM 788 N N . PRO A 1 97 ? 45.496 -1.281 -40.277 1.00 90.88 97 PRO A N 1
ATOM 789 C CA . PRO A 1 97 ? 45.710 -1.198 -41.732 1.00 90.88 97 PRO A CA 1
ATOM 790 C C . PRO A 1 97 ? 46.289 -2.479 -42.352 1.00 90.88 97 PRO A C 1
ATOM 792 O O . PRO A 1 97 ? 45.886 -2.886 -43.434 1.00 90.88 97 PRO A O 1
ATOM 795 N N . ASP A 1 98 ? 47.188 -3.134 -41.631 1.00 91.50 98 ASP A N 1
ATOM 796 C CA . ASP A 1 98 ? 47.836 -4.401 -41.962 1.00 91.50 98 ASP A CA 1
ATOM 797 C C . ASP A 1 98 ? 46.873 -5.597 -41.948 1.00 91.50 98 ASP A C 1
ATOM 799 O O . ASP A 1 98 ? 47.045 -6.553 -42.705 1.00 91.50 98 ASP A O 1
ATOM 803 N N . PHE A 1 99 ? 45.828 -5.544 -41.118 1.00 93.00 99 PHE A N 1
ATOM 804 C CA . PHE A 1 99 ? 44.721 -6.495 -41.206 1.00 93.00 99 PHE A CA 1
ATOM 805 C C . PHE A 1 99 ? 43.823 -6.188 -42.409 1.00 93.00 99 PHE A C 1
ATOM 807 O O . PHE A 1 99 ? 43.441 -7.101 -43.136 1.00 93.00 99 PHE A O 1
ATOM 814 N N . LEU A 1 100 ? 43.507 -4.908 -42.651 1.00 92.56 100 LEU A N 1
ATOM 815 C CA . LEU A 1 100 ? 42.656 -4.481 -43.770 1.00 92.56 100 LEU A CA 1
ATOM 816 C C . LEU A 1 100 ? 43.260 -4.801 -45.140 1.00 92.56 100 LEU A C 1
ATOM 818 O O . LEU A 1 100 ? 42.506 -5.093 -46.063 1.00 92.56 100 LEU A O 1
ATOM 822 N N . GLU A 1 101 ? 44.586 -4.776 -45.280 1.00 92.44 101 GLU A N 1
ATOM 823 C CA . GLU A 1 101 ? 45.279 -5.178 -46.512 1.00 92.44 101 GLU A CA 1
ATOM 824 C C . GLU A 1 101 ? 44.986 -6.640 -46.889 1.00 92.44 101 GLU A C 1
ATOM 826 O O . GLU A 1 101 ? 44.856 -6.968 -48.065 1.00 92.44 101 GLU A O 1
ATOM 831 N N . LYS A 1 102 ? 44.822 -7.508 -45.883 1.00 90.62 102 LYS A N 1
ATOM 832 C CA . LYS A 1 102 ? 44.559 -8.947 -46.048 1.00 90.62 102 LYS A CA 1
ATOM 833 C C . LYS A 1 102 ? 43.080 -9.322 -45.903 1.00 90.62 102 LYS A C 1
ATOM 835 O O . LYS A 1 102 ? 42.726 -10.476 -46.113 1.00 90.62 102 LYS A O 1
ATOM 840 N N . CYS A 1 103 ? 42.227 -8.373 -45.519 1.00 93.12 103 CYS A N 1
ATOM 841 C CA . CYS A 1 103 ? 40.796 -8.568 -45.300 1.00 93.12 103 CYS A CA 1
ATOM 842 C C . CYS A 1 103 ? 40.007 -7.894 -46.434 1.00 93.12 103 CYS A C 1
ATOM 844 O O . CYS A 1 103 ? 39.927 -6.658 -46.454 1.00 93.12 103 CYS A O 1
ATOM 846 N N . PRO A 1 104 ? 39.435 -8.652 -47.388 1.00 93.19 104 PRO A N 1
ATOM 847 C CA . PRO A 1 104 ? 38.697 -8.074 -48.509 1.00 93.19 104 PRO A CA 1
ATOM 848 C C . PRO A 1 104 ? 37.431 -7.338 -48.027 1.00 93.19 104 PRO A C 1
ATOM 850 O O . PRO A 1 104 ? 36.918 -7.663 -46.956 1.00 93.19 104 PRO A O 1
ATOM 853 N N . PRO A 1 105 ? 36.916 -6.333 -48.764 1.00 91.81 105 PRO A N 1
ATOM 854 C CA . PRO A 1 105 ? 35.727 -5.573 -48.364 1.00 91.81 105 PRO A CA 1
ATOM 855 C C . PRO A 1 105 ? 34.497 -6.433 -48.046 1.00 91.81 105 PRO A C 1
ATOM 857 O O . PRO A 1 105 ? 33.740 -6.093 -47.142 1.00 91.81 105 PRO A O 1
ATOM 860 N N . GLU A 1 106 ? 34.325 -7.552 -48.745 1.00 92.25 106 GLU A N 1
ATOM 861 C CA . GLU A 1 106 ? 33.235 -8.514 -48.566 1.00 92.25 106 GLU A CA 1
ATOM 862 C C . GLU A 1 106 ? 33.307 -9.238 -47.212 1.00 92.25 106 GLU A C 1
ATOM 864 O O . GLU A 1 106 ? 32.276 -9.621 -46.671 1.00 92.25 106 GLU A O 1
ATOM 869 N N . ALA A 1 107 ? 34.504 -9.355 -46.624 1.00 92.69 107 ALA A N 1
ATOM 870 C CA . ALA A 1 107 ? 34.738 -9.960 -45.312 1.00 92.69 107 ALA A CA 1
ATOM 871 C C . ALA A 1 107 ? 34.636 -8.957 -44.144 1.00 92.69 107 ALA A C 1
ATOM 873 O O . ALA A 1 107 ? 35.001 -9.270 -43.005 1.00 92.69 107 ALA A O 1
ATOM 874 N N . ARG A 1 108 ? 34.171 -7.729 -44.415 1.00 93.69 108 ARG A N 1
ATOM 875 C CA . ARG A 1 108 ? 34.025 -6.652 -43.427 1.00 93.69 108 ARG A CA 1
ATOM 876 C C . ARG A 1 108 ? 32.548 -6.409 -43.141 1.00 93.69 108 ARG A C 1
ATOM 878 O O . ARG A 1 108 ? 31.850 -5.737 -43.898 1.00 93.69 108 ARG A O 1
ATOM 885 N N . LEU A 1 109 ? 32.083 -6.912 -42.007 1.00 93.38 109 LEU A N 1
ATOM 886 C CA . LEU A 1 109 ? 30.727 -6.714 -41.522 1.00 93.38 109 LEU A CA 1
ATOM 887 C C . LEU A 1 109 ? 30.677 -5.526 -40.565 1.00 93.38 109 LEU A C 1
ATOM 889 O O . LEU A 1 109 ? 31.420 -5.455 -39.590 1.00 93.38 109 LEU A O 1
ATOM 893 N N . ARG A 1 110 ? 29.745 -4.606 -40.797 1.00 91.69 110 ARG A N 1
ATOM 894 C CA . ARG A 1 110 ? 29.378 -3.588 -39.812 1.00 91.69 110 ARG A CA 1
ATOM 895 C C . ARG A 1 110 ? 27.992 -3.902 -39.283 1.00 91.69 110 ARG A C 1
ATOM 897 O O . ARG A 1 110 ? 27.033 -3.904 -40.050 1.00 91.69 110 ARG A O 1
ATOM 904 N N . LEU A 1 111 ? 27.898 -4.152 -37.983 1.00 91.75 111 LEU A N 1
ATOM 905 C CA . LEU A 1 111 ? 26.620 -4.400 -37.339 1.00 91.75 111 LEU A CA 1
ATOM 906 C C . LEU A 1 111 ? 25.854 -3.094 -37.168 1.00 91.75 111 LEU A C 1
ATOM 908 O O . LEU A 1 111 ? 26.403 -2.056 -36.791 1.00 91.75 111 LEU A O 1
ATOM 912 N N . ASP A 1 112 ? 24.570 -3.174 -37.485 1.00 88.94 112 ASP A N 1
ATOM 913 C CA . ASP A 1 112 ? 23.678 -2.038 -37.606 1.00 88.94 112 ASP A CA 1
ATOM 914 C C . ASP A 1 112 ? 22.306 -2.438 -37.067 1.00 88.94 112 ASP A C 1
ATOM 916 O O . ASP A 1 112 ? 21.711 -3.420 -37.525 1.00 88.94 112 ASP A O 1
ATOM 920 N N . LEU A 1 113 ? 21.808 -1.701 -36.071 1.00 92.00 113 LEU A N 1
ATOM 921 C CA . LEU A 1 113 ? 20.546 -2.045 -35.422 1.00 92.00 113 LEU A CA 1
ATOM 922 C C . LEU A 1 113 ? 19.373 -1.875 -36.394 1.00 92.00 113 LEU A C 1
ATOM 924 O O . LEU A 1 113 ? 18.457 -2.698 -36.412 1.00 92.00 113 LEU A O 1
ATOM 928 N N . ARG A 1 114 ? 19.421 -0.849 -37.249 1.00 93.19 114 ARG A N 1
ATOM 929 C CA . ARG A 1 114 ? 18.429 -0.649 -38.308 1.00 93.19 114 ARG A CA 1
ATOM 930 C C . ARG A 1 114 ? 18.406 -1.843 -39.258 1.00 93.19 114 ARG A C 1
ATOM 932 O O . ARG A 1 114 ? 17.321 -2.333 -39.551 1.00 93.19 114 ARG A O 1
ATOM 939 N N . GLN A 1 115 ? 19.556 -2.338 -39.722 1.00 92.12 115 GLN A N 1
ATOM 940 C CA . GLN A 1 115 ? 19.591 -3.505 -40.610 1.00 92.12 115 GLN A CA 1
ATOM 941 C C . GLN A 1 115 ? 19.000 -4.757 -39.950 1.00 92.12 115 GLN A C 1
ATOM 943 O O . GLN A 1 115 ? 18.206 -5.446 -40.590 1.00 92.12 115 GLN A O 1
ATOM 948 N N . TYR A 1 116 ? 19.307 -5.011 -38.674 1.00 93.50 116 TYR A N 1
ATOM 949 C CA . TYR A 1 116 ? 18.663 -6.091 -37.920 1.00 93.50 116 TYR A CA 1
ATOM 950 C C . TYR A 1 116 ? 17.137 -5.940 -37.906 1.00 93.50 116 TYR A C 1
ATOM 952 O O . TYR A 1 116 ? 16.422 -6.886 -38.226 1.00 93.50 116 TYR A O 1
ATOM 960 N N . LEU A 1 117 ? 16.625 -4.749 -37.581 1.00 93.12 117 LEU A N 1
ATOM 961 C CA . LEU A 1 117 ? 15.184 -4.498 -37.522 1.00 93.12 117 LEU A CA 1
ATOM 962 C C . LEU A 1 117 ? 14.518 -4.666 -38.892 1.00 93.12 117 LEU A C 1
ATOM 964 O O . LEU A 1 117 ? 13.441 -5.255 -38.972 1.00 93.12 117 LEU A O 1
ATOM 968 N N . ARG A 1 118 ? 15.168 -4.223 -39.975 1.00 92.94 118 ARG A N 1
ATOM 969 C CA . ARG A 1 118 ? 14.696 -4.435 -41.353 1.00 92.94 118 ARG A CA 1
ATOM 970 C C . ARG A 1 118 ? 14.600 -5.917 -41.696 1.00 92.94 118 ARG A C 1
ATOM 972 O O . ARG A 1 118 ? 13.570 -6.340 -42.208 1.00 92.94 118 ARG A O 1
ATOM 979 N N . ASP A 1 119 ? 15.631 -6.695 -41.386 1.00 91.62 119 ASP A N 1
ATOM 980 C CA . ASP A 1 119 ? 15.656 -8.129 -41.685 1.00 91.62 119 ASP A CA 1
ATOM 981 C C . ASP A 1 119 ? 14.645 -8.891 -40.804 1.00 91.62 119 ASP A C 1
ATOM 983 O O . ASP A 1 119 ? 13.940 -9.775 -41.283 1.00 91.62 119 ASP A O 1
ATOM 987 N N . ALA A 1 120 ? 14.504 -8.507 -39.531 1.00 90.00 120 ALA A N 1
ATOM 988 C CA . ALA A 1 120 ? 13.579 -9.135 -38.587 1.00 90.00 120 ALA A CA 1
ATOM 989 C C . ALA A 1 120 ? 12.099 -8.846 -38.881 1.00 90.00 120 ALA A C 1
ATOM 991 O O . ALA A 1 120 ? 11.246 -9.667 -38.546 1.00 90.00 120 ALA A O 1
ATOM 992 N N . THR A 1 121 ? 11.790 -7.693 -39.480 1.00 89.44 121 THR A N 1
ATOM 993 C CA . THR A 1 121 ? 10.407 -7.259 -39.762 1.00 89.44 121 THR A CA 1
ATOM 994 C C . THR A 1 121 ? 10.023 -7.326 -41.239 1.00 89.44 121 THR A C 1
ATOM 996 O O . THR A 1 121 ? 8.839 -7.268 -41.562 1.00 89.44 121 THR A O 1
ATOM 999 N N . GLY A 1 122 ? 10.998 -7.437 -42.145 1.00 89.00 122 GLY A N 1
ATOM 1000 C CA . GLY A 1 122 ? 10.793 -7.336 -43.592 1.00 89.00 122 GLY A CA 1
ATOM 1001 C C . GLY A 1 122 ? 10.497 -5.914 -44.084 1.00 89.00 122 GLY A C 1
ATOM 1002 O O . GLY A 1 122 ? 10.072 -5.735 -45.225 1.00 89.00 122 GLY A O 1
ATOM 1003 N N . ASP A 1 123 ? 10.696 -4.895 -43.247 1.00 87.12 123 ASP A N 1
ATOM 1004 C CA . ASP A 1 123 ? 10.274 -3.524 -43.520 1.00 87.12 123 ASP A CA 1
ATOM 1005 C C . ASP A 1 123 ? 11.461 -2.593 -43.769 1.00 87.12 123 ASP A C 1
ATOM 1007 O O . ASP A 1 123 ? 12.306 -2.384 -42.907 1.00 87.12 123 ASP A O 1
ATOM 1011 N N . GLY A 1 124 ? 11.527 -1.989 -44.956 1.00 86.50 124 GLY A N 1
ATOM 1012 C CA . GLY A 1 124 ? 12.592 -1.052 -45.320 1.00 86.50 124 GLY A CA 1
ATOM 1013 C C . GLY A 1 124 ? 12.478 0.341 -44.697 1.00 86.50 124 GLY A C 1
ATOM 1014 O O . GLY A 1 124 ? 13.419 1.125 -44.820 1.00 86.50 124 GLY A O 1
ATOM 1015 N N . SER A 1 125 ? 11.348 0.661 -44.063 1.00 88.31 125 SER A N 1
ATOM 1016 C CA . SER A 1 125 ? 11.025 2.018 -43.611 1.00 88.31 125 SER A CA 1
ATOM 1017 C C . SER A 1 125 ? 11.559 2.388 -42.224 1.00 88.31 125 SER A C 1
ATOM 1019 O O . SER A 1 125 ? 11.403 3.536 -41.822 1.00 88.31 125 SER A O 1
ATOM 1021 N N . TRP A 1 126 ? 12.256 1.478 -41.528 1.00 90.56 126 TRP A N 1
ATOM 1022 C CA . TRP A 1 126 ? 12.943 1.802 -40.270 1.00 90.56 126 TRP A CA 1
ATOM 1023 C C . TRP A 1 126 ? 13.868 3.022 -40.434 1.00 90.56 126 TRP A C 1
ATOM 1025 O O . TRP A 1 126 ? 14.652 3.051 -41.396 1.00 90.56 126 TRP A O 1
ATOM 1035 N N . PRO A 1 127 ? 13.819 4.017 -39.527 1.00 89.94 127 PRO A N 1
ATOM 1036 C CA . PRO A 1 127 ? 14.599 5.246 -39.647 1.00 89.94 127 PRO A CA 1
ATOM 1037 C C . PRO A 1 127 ? 16.078 5.038 -39.305 1.00 89.94 127 PRO A C 1
ATOM 1039 O O . PRO A 1 127 ? 16.455 4.099 -38.601 1.00 89.94 127 PRO A O 1
ATOM 1042 N N . GLN A 1 128 ? 16.933 5.955 -39.769 1.00 88.25 128 GLN A N 1
ATOM 1043 C CA . GLN A 1 128 ? 18.363 5.953 -39.424 1.00 88.25 128 GLN A CA 1
ATOM 1044 C C . GLN A 1 128 ? 18.601 6.193 -37.924 1.00 88.25 128 GLN A C 1
ATOM 1046 O O . GLN A 1 128 ? 19.610 5.726 -37.394 1.00 88.25 128 GLN A O 1
ATOM 1051 N N . ALA A 1 129 ? 17.641 6.833 -37.246 1.00 86.94 129 ALA A N 1
ATOM 1052 C CA . ALA A 1 129 ? 17.640 7.075 -35.806 1.00 86.94 129 ALA A CA 1
ATOM 1053 C C . ALA A 1 129 ? 17.810 5.794 -34.965 1.00 86.94 129 ALA A C 1
ATOM 1055 O O . ALA A 1 129 ? 18.376 5.853 -33.878 1.00 86.94 129 ALA A O 1
ATOM 1056 N N . CYS A 1 130 ? 17.442 4.614 -35.491 1.00 88.50 130 CYS A N 1
ATOM 1057 C CA . CYS A 1 130 ? 17.700 3.322 -34.833 1.00 88.50 130 CYS A CA 1
ATOM 1058 C C . CYS A 1 130 ? 19.183 3.112 -34.487 1.00 88.50 130 CYS A C 1
ATOM 1060 O O . CYS A 1 130 ? 19.506 2.409 -33.537 1.00 88.50 130 CYS A O 1
ATOM 1062 N N . ASN A 1 131 ? 20.088 3.702 -35.269 1.00 89.56 131 ASN A N 1
ATOM 1063 C CA . ASN A 1 131 ? 21.530 3.554 -35.093 1.00 89.56 131 ASN A CA 1
ATOM 1064 C C . ASN A 1 131 ? 22.152 4.672 -34.255 1.00 89.56 131 ASN A C 1
ATOM 1066 O O . ASN A 1 131 ? 23.367 4.689 -34.053 1.00 89.56 131 ASN A O 1
ATOM 1070 N N . GLU A 1 132 ? 21.352 5.626 -33.784 1.00 87.12 132 GLU A N 1
ATOM 1071 C CA . GLU A 1 132 ? 21.835 6.639 -32.861 1.00 87.12 132 GLU A CA 1
ATOM 1072 C C . GLU A 1 132 ? 22.054 6.010 -31.479 1.00 87.12 132 GLU A C 1
ATOM 1074 O O . GLU A 1 132 ? 21.187 5.276 -30.995 1.00 87.12 132 GLU A O 1
ATOM 1079 N N . PRO A 1 133 ? 23.173 6.311 -30.791 1.00 82.62 133 PRO A N 1
ATOM 1080 C CA . PRO A 1 133 ? 23.503 5.677 -29.514 1.00 82.62 133 PRO A CA 1
ATOM 1081 C C . PRO A 1 133 ? 22.411 5.794 -28.445 1.00 82.62 133 PRO A C 1
ATOM 1083 O O . PRO A 1 133 ? 22.235 4.874 -27.649 1.00 82.62 133 PRO A O 1
ATOM 1086 N N . GLN A 1 134 ? 21.681 6.915 -28.431 1.00 81.62 134 GLN A N 1
ATOM 1087 C CA . GLN A 1 134 ? 20.599 7.177 -27.480 1.00 81.62 134 GLN A CA 1
ATOM 1088 C C . GLN A 1 134 ? 19.437 6.183 -27.635 1.00 81.62 134 GLN A C 1
ATOM 1090 O O . GLN A 1 134 ? 19.052 5.529 -26.667 1.00 81.62 134 GLN A O 1
ATOM 1095 N N . TYR A 1 135 ? 18.951 5.991 -28.865 1.00 85.50 135 TYR A N 1
ATOM 1096 C CA . TYR A 1 135 ? 17.866 5.064 -29.182 1.00 85.50 135 TYR A CA 1
ATOM 1097 C C . TYR A 1 135 ? 18.340 3.613 -29.096 1.00 85.50 135 TYR A C 1
ATOM 1099 O O . TYR A 1 135 ? 17.690 2.783 -28.460 1.00 85.50 135 TYR A O 1
ATOM 1107 N N . ALA A 1 136 ? 19.516 3.310 -29.654 1.00 87.19 136 ALA A N 1
ATOM 1108 C CA . ALA A 1 136 ? 20.077 1.964 -29.642 1.00 87.19 136 ALA A CA 1
ATOM 1109 C C . ALA A 1 136 ? 20.229 1.421 -28.212 1.00 87.19 136 ALA A C 1
ATOM 1111 O O . ALA A 1 136 ? 19.839 0.287 -27.938 1.00 87.19 136 ALA A O 1
ATOM 1112 N N . ARG A 1 137 ? 20.708 2.240 -27.266 1.00 83.56 137 ARG A N 1
ATOM 1113 C CA . ARG A 1 137 ? 20.848 1.839 -25.856 1.00 83.56 137 ARG A CA 1
ATOM 1114 C C . ARG A 1 137 ? 19.516 1.423 -25.218 1.00 83.56 137 ARG A C 1
ATOM 1116 O O . ARG A 1 137 ? 19.495 0.468 -24.441 1.00 83.56 137 ARG A O 1
ATOM 1123 N N . LEU A 1 138 ? 18.424 2.116 -25.544 1.00 83.31 138 LEU A N 1
ATOM 1124 C CA . LEU A 1 138 ? 17.080 1.803 -25.044 1.00 83.31 138 LEU A CA 1
ATOM 1125 C C . LEU A 1 138 ? 16.504 0.546 -25.709 1.00 83.31 138 LEU A C 1
ATOM 1127 O O . LEU A 1 138 ? 15.860 -0.270 -25.055 1.00 83.31 138 LEU A O 1
ATOM 1131 N N . MET A 1 139 ? 16.769 0.369 -27.004 1.00 88.12 139 MET A N 1
ATOM 1132 C CA . MET A 1 139 ? 16.194 -0.710 -27.804 1.00 88.12 139 MET A CA 1
ATOM 1133 C C . MET A 1 139 ? 16.902 -2.054 -27.604 1.00 88.12 139 MET A C 1
ATOM 1135 O O . MET A 1 139 ? 16.225 -3.073 -27.514 1.00 88.12 139 MET A O 1
ATOM 1139 N N . ILE A 1 140 ? 18.238 -2.088 -27.514 1.00 88.44 140 ILE A N 1
ATOM 1140 C CA . ILE A 1 140 ? 19.027 -3.338 -27.489 1.00 88.44 140 ILE A CA 1
ATOM 1141 C C . ILE A 1 140 ? 18.650 -4.230 -26.303 1.00 88.44 140 ILE A C 1
ATOM 1143 O O . ILE A 1 140 ? 18.492 -5.440 -26.462 1.00 88.44 140 ILE A O 1
ATOM 1147 N N . SER A 1 141 ? 18.446 -3.640 -25.123 1.00 83.38 141 SER A N 1
ATOM 1148 C CA . SER A 1 141 ? 18.047 -4.390 -23.924 1.00 83.38 141 SER A CA 1
ATOM 1149 C C . SER A 1 141 ? 16.611 -4.925 -23.996 1.00 83.38 141 SER A C 1
ATOM 1151 O O . SER A 1 141 ? 16.240 -5.793 -23.208 1.00 83.38 141 SER A O 1
ATOM 1153 N N . ARG A 1 142 ? 15.799 -4.431 -24.941 1.00 88.06 142 ARG A N 1
ATOM 1154 C CA . ARG A 1 142 ? 14.355 -4.688 -25.033 1.00 88.06 142 ARG A CA 1
ATOM 1155 C C . ARG A 1 142 ? 13.881 -4.965 -26.463 1.00 88.06 142 ARG A C 1
ATOM 1157 O O . ARG A 1 142 ? 12.733 -4.683 -26.801 1.00 88.06 142 ARG A O 1
ATOM 1164 N N . LEU A 1 143 ? 14.726 -5.562 -27.307 1.00 90.88 143 LEU A N 1
ATOM 1165 C CA . LEU A 1 143 ? 14.388 -5.835 -28.713 1.00 90.88 143 LEU A CA 1
ATOM 1166 C C . LEU A 1 143 ? 13.084 -6.625 -28.906 1.00 90.88 143 LEU A C 1
ATOM 1168 O O . LEU A 1 143 ? 12.327 -6.264 -29.805 1.00 90.88 143 LEU A O 1
ATOM 1172 N N . PRO A 1 144 ? 12.749 -7.639 -28.079 1.00 91.00 144 PRO A N 1
ATOM 1173 C CA . PRO A 1 144 ? 11.448 -8.294 -28.178 1.00 91.00 144 PRO A CA 1
ATOM 1174 C C . PRO A 1 144 ? 10.277 -7.319 -27.991 1.00 91.00 144 PRO A C 1
ATOM 1176 O O . PRO A 1 144 ? 9.319 -7.360 -28.756 1.00 91.00 144 PRO A O 1
ATOM 1179 N N . ALA A 1 145 ? 10.380 -6.398 -27.027 1.00 90.62 145 ALA A N 1
ATOM 1180 C CA . ALA A 1 145 ? 9.364 -5.378 -26.774 1.00 90.62 145 ALA A CA 1
ATOM 1181 C C . ALA A 1 145 ? 9.251 -4.388 -27.947 1.00 90.62 145 ALA A C 1
ATOM 1183 O O . ALA A 1 145 ? 8.145 -4.059 -28.367 1.00 90.62 145 ALA A O 1
ATOM 1184 N N . VAL A 1 146 ? 10.378 -3.979 -28.539 1.00 92.12 146 VAL A N 1
ATOM 1185 C CA . VAL A 1 146 ? 10.395 -3.136 -29.749 1.00 92.12 146 VAL A CA 1
ATOM 1186 C C . VAL A 1 146 ? 9.642 -3.810 -30.900 1.00 92.12 146 VAL A C 1
ATOM 1188 O O . VAL A 1 146 ? 8.818 -3.174 -31.555 1.00 92.12 146 VAL A O 1
ATOM 1191 N N . LEU A 1 147 ? 9.882 -5.105 -31.131 1.00 92.56 147 LEU A N 1
ATOM 1192 C CA . LEU A 1 147 ? 9.210 -5.858 -32.194 1.00 92.56 147 LEU A CA 1
ATOM 1193 C C . LEU A 1 147 ? 7.705 -6.014 -31.931 1.00 92.56 147 LEU A C 1
ATOM 1195 O O . LEU A 1 147 ? 6.911 -5.914 -32.865 1.00 92.56 147 LEU A O 1
ATOM 1199 N N . ILE A 1 148 ? 7.296 -6.209 -30.674 1.00 92.56 148 ILE A N 1
ATOM 1200 C CA . ILE A 1 148 ? 5.879 -6.247 -30.284 1.00 92.56 148 ILE A CA 1
ATOM 1201 C C . ILE A 1 148 ? 5.203 -4.897 -30.569 1.00 92.56 148 ILE A C 1
ATOM 1203 O O . ILE A 1 148 ? 4.177 -4.858 -31.250 1.00 92.56 148 ILE A O 1
ATOM 1207 N N . ALA A 1 149 ? 5.796 -3.789 -30.118 1.00 90.50 149 ALA A N 1
ATOM 1208 C CA . ALA A 1 149 ? 5.258 -2.448 -30.347 1.00 90.50 149 ALA A CA 1
ATOM 1209 C C . ALA A 1 149 ? 5.181 -2.102 -31.848 1.00 90.50 149 ALA A C 1
ATOM 1211 O O . ALA A 1 149 ? 4.182 -1.547 -32.310 1.00 90.50 149 ALA A O 1
ATOM 1212 N N . TYR A 1 150 ? 6.184 -2.507 -32.634 1.00 92.00 150 TYR A N 1
ATOM 1213 C CA . TYR A 1 150 ? 6.169 -2.387 -34.094 1.00 92.00 150 TYR A CA 1
ATOM 1214 C C . TYR A 1 150 ? 5.032 -3.192 -34.744 1.00 92.00 150 TYR A C 1
ATOM 1216 O O . TYR A 1 150 ? 4.310 -2.678 -35.601 1.00 92.00 150 TYR A O 1
ATOM 1224 N N . ASN A 1 151 ? 4.833 -4.447 -34.333 1.00 90.44 151 ASN A N 1
ATOM 1225 C CA . ASN A 1 151 ? 3.753 -5.278 -34.866 1.00 90.44 151 ASN A CA 1
ATOM 1226 C C . ASN A 1 151 ? 2.377 -4.675 -34.552 1.00 90.44 151 ASN A C 1
ATOM 1228 O O . ASN A 1 151 ? 1.489 -4.692 -35.409 1.00 90.44 151 ASN A O 1
ATOM 1232 N N . ASN A 1 152 ? 2.219 -4.069 -33.371 1.00 88.38 152 ASN A N 1
ATOM 1233 C CA . ASN A 1 152 ? 1.015 -3.318 -33.025 1.00 88.38 152 ASN A CA 1
ATOM 1234 C C . ASN A 1 152 ? 0.807 -2.138 -33.979 1.00 88.38 152 ASN A C 1
ATOM 1236 O O . ASN A 1 152 ? -0.256 -2.058 -34.592 1.00 88.38 152 ASN A O 1
ATOM 1240 N N . MET A 1 153 ? 1.820 -1.296 -34.211 1.00 90.12 153 MET A N 1
ATOM 1241 C CA . MET A 1 153 ? 1.742 -0.209 -35.200 1.00 90.12 153 MET A CA 1
ATOM 1242 C C . MET A 1 153 ? 1.267 -0.713 -36.572 1.00 90.12 153 MET A C 1
ATOM 1244 O O . MET A 1 153 ? 0.342 -0.150 -37.159 1.00 90.12 153 MET A O 1
ATOM 1248 N N . ARG A 1 154 ? 1.856 -1.807 -37.079 1.00 87.62 154 ARG A N 1
ATOM 1249 C CA . ARG A 1 154 ? 1.514 -2.382 -38.393 1.00 87.62 154 ARG A CA 1
ATOM 1250 C C . ARG A 1 154 ? 0.110 -2.975 -38.458 1.00 87.62 154 ARG A C 1
ATOM 1252 O O . ARG A 1 154 ? -0.478 -3.018 -39.541 1.00 87.62 154 ARG A O 1
ATOM 1259 N N . SER A 1 155 ? -0.449 -3.389 -37.323 1.00 84.88 155 SER A N 1
ATOM 1260 C CA . SER A 1 155 ? -1.849 -3.813 -37.245 1.00 84.88 155 SER A CA 1
ATOM 1261 C C . SER A 1 155 ? -2.830 -2.642 -37.418 1.00 84.88 155 SER A C 1
ATOM 1263 O O . SER A 1 155 ? -3.883 -2.829 -38.031 1.00 84.88 155 SER A O 1
ATOM 1265 N N . PHE A 1 156 ? -2.460 -1.434 -36.969 1.00 76.75 156 PHE A N 1
ATOM 1266 C CA . PHE A 1 156 ? -3.280 -0.218 -37.067 1.00 76.75 156 PHE A CA 1
ATOM 1267 C C . PHE A 1 156 ? -3.059 0.562 -38.368 1.00 76.75 156 PHE A C 1
ATOM 1269 O O . PHE A 1 156 ? -4.023 1.034 -38.971 1.00 76.75 156 PHE A O 1
ATOM 1276 N N . SER A 1 157 ? -1.813 0.669 -38.841 1.00 75.38 157 SER A N 1
ATOM 1277 C CA . SER A 1 157 ? -1.472 1.330 -40.101 1.00 75.38 157 SER A CA 1
ATOM 1278 C C . SER A 1 157 ? -0.591 0.456 -40.992 1.00 75.38 157 SER A C 1
ATOM 1280 O O . SER A 1 157 ? 0.572 0.163 -40.700 1.00 75.38 157 SER A O 1
ATOM 1282 N N . ARG A 1 158 ? -1.141 0.086 -42.156 1.00 68.81 158 ARG A N 1
ATOM 1283 C CA . ARG A 1 158 ? -0.432 -0.694 -43.185 1.00 68.81 158 ARG A CA 1
ATOM 1284 C C . ARG A 1 158 ? 0.520 0.148 -44.044 1.00 68.81 158 ARG A C 1
ATOM 1286 O O . ARG A 1 158 ? 1.267 -0.425 -44.831 1.00 68.81 158 ARG A O 1
ATOM 1293 N N . LYS A 1 159 ? 0.465 1.485 -43.965 1.00 70.94 159 LYS A N 1
ATOM 1294 C CA . LYS A 1 159 ? 1.271 2.399 -44.793 1.00 70.94 159 LYS A CA 1
ATOM 1295 C C . LYS A 1 159 ? 1.758 3.594 -43.975 1.00 70.94 159 LYS A C 1
ATOM 1297 O O . LYS A 1 159 ? 0.977 4.208 -43.262 1.00 70.94 159 LYS A O 1
ATOM 1302 N N . GLY A 1 160 ? 3.024 3.957 -44.165 1.00 70.81 160 GLY A N 1
ATOM 1303 C CA . GLY A 1 160 ? 3.685 5.030 -43.421 1.00 70.81 160 GLY A CA 1
ATOM 1304 C C . GLY A 1 160 ? 4.472 4.495 -42.224 1.00 70.81 160 GLY A C 1
ATOM 1305 O O . GLY A 1 160 ? 4.061 3.536 -41.573 1.00 70.81 160 GLY A O 1
ATOM 1306 N N . PHE A 1 161 ? 5.646 5.078 -42.006 1.00 85.31 161 PHE A N 1
ATOM 1307 C CA . PHE A 1 161 ? 6.455 4.949 -40.798 1.00 85.31 161 PHE A CA 1
ATOM 1308 C C . PHE A 1 161 ? 7.041 6.342 -40.574 1.00 85.31 161 PHE A C 1
ATOM 1310 O O . PHE A 1 161 ? 7.925 6.767 -41.316 1.00 85.31 161 PHE A O 1
ATOM 1317 N N . THR A 1 162 ? 6.445 7.092 -39.655 1.00 84.44 162 THR A N 1
ATOM 1318 C CA . THR A 1 162 ? 6.876 8.451 -39.316 1.00 84.44 162 THR A CA 1
ATOM 1319 C C . THR A 1 162 ? 7.856 8.437 -38.148 1.00 84.44 162 THR A C 1
ATOM 1321 O O . THR A 1 162 ? 7.934 7.460 -37.402 1.00 84.44 162 THR A O 1
ATOM 1324 N N . ASP A 1 163 ? 8.572 9.542 -37.950 1.00 82.44 163 ASP A N 1
ATOM 1325 C CA . ASP A 1 163 ? 9.462 9.700 -36.793 1.00 82.44 163 ASP A CA 1
ATOM 1326 C C . ASP A 1 163 ? 8.679 9.601 -35.468 1.00 82.44 163 ASP A C 1
ATOM 1328 O O . ASP A 1 163 ? 9.139 8.974 -34.519 1.00 82.44 163 ASP A O 1
ATOM 1332 N N . SER A 1 164 ? 7.433 10.095 -35.438 1.00 81.94 164 SER A N 1
ATOM 1333 C CA . SER A 1 164 ? 6.542 9.970 -34.274 1.00 81.94 164 SER A CA 1
ATOM 1334 C C . SER A 1 164 ? 6.145 8.518 -33.976 1.00 81.94 164 SER A C 1
ATOM 1336 O O . SER A 1 164 ? 6.041 8.134 -32.807 1.00 81.94 164 SER A O 1
ATOM 1338 N N . ASP A 1 165 ? 5.962 7.688 -35.009 1.00 86.19 165 ASP A N 1
ATOM 1339 C CA . ASP A 1 165 ? 5.710 6.257 -34.820 1.00 86.19 165 ASP A CA 1
ATOM 1340 C C . ASP A 1 165 ? 6.948 5.561 -34.235 1.00 86.19 165 ASP A C 1
ATOM 1342 O O . ASP A 1 165 ? 6.834 4.699 -33.363 1.00 86.19 165 ASP A O 1
ATOM 1346 N N . PHE A 1 166 ? 8.145 5.954 -34.684 1.00 88.25 166 PHE A N 1
ATOM 1347 C CA . PHE A 1 166 ? 9.401 5.411 -34.171 1.00 88.25 166 PHE A CA 1
ATOM 1348 C C . PHE A 1 166 ? 9.594 5.753 -32.695 1.00 88.25 166 PHE A C 1
ATOM 1350 O O . PHE A 1 166 ? 9.833 4.847 -31.893 1.00 88.25 166 PHE A O 1
ATOM 1357 N N . ASP A 1 167 ? 9.403 7.021 -32.326 1.00 84.81 167 ASP A N 1
ATOM 1358 C CA . ASP A 1 167 ? 9.460 7.459 -30.932 1.00 84.81 167 ASP A CA 1
ATOM 1359 C C . ASP A 1 167 ? 8.454 6.680 -30.076 1.00 84.81 167 ASP A C 1
ATOM 1361 O O . ASP A 1 167 ? 8.825 6.136 -29.040 1.00 84.81 167 ASP A O 1
ATOM 1365 N N . THR A 1 168 ? 7.216 6.507 -30.552 1.00 84.38 168 THR A N 1
ATOM 1366 C CA . THR A 1 168 ? 6.180 5.733 -29.846 1.00 84.38 168 THR A CA 1
ATOM 1367 C C . THR A 1 168 ? 6.605 4.281 -29.601 1.00 84.38 168 THR A C 1
ATOM 1369 O O . THR A 1 168 ? 6.444 3.768 -28.491 1.00 84.38 168 THR A O 1
ATOM 1372 N N . ILE A 1 169 ? 7.183 3.606 -30.600 1.00 88.69 169 ILE A N 1
ATOM 1373 C CA . ILE A 1 169 ? 7.685 2.230 -30.452 1.00 88.69 169 ILE A CA 1
ATOM 1374 C C . ILE A 1 169 ? 8.761 2.166 -29.365 1.00 88.69 169 ILE A C 1
ATOM 1376 O O . ILE A 1 169 ? 8.707 1.290 -28.496 1.00 88.69 169 ILE A O 1
ATOM 1380 N N . VAL A 1 170 ? 9.725 3.090 -29.398 1.00 87.31 170 VAL A N 1
ATOM 1381 C CA . VAL A 1 170 ? 10.824 3.119 -28.428 1.00 87.31 170 VAL A CA 1
ATOM 1382 C C . VAL A 1 170 ? 10.298 3.411 -27.025 1.00 87.31 170 VAL A C 1
ATOM 1384 O O . VAL A 1 170 ? 10.672 2.690 -26.098 1.00 87.31 170 VAL A O 1
ATOM 1387 N N . THR A 1 171 ? 9.400 4.389 -26.856 1.00 81.19 171 THR A N 1
ATOM 1388 C CA . THR A 1 171 ? 8.847 4.743 -25.541 1.00 81.19 171 THR A CA 1
ATOM 1389 C C . THR A 1 171 ? 8.131 3.563 -24.905 1.00 81.19 171 THR A C 1
ATOM 1391 O O . THR A 1 171 ? 8.460 3.169 -23.790 1.00 81.19 171 THR A O 1
ATOM 1394 N N . TYR A 1 172 ? 7.175 2.951 -25.607 1.00 83.94 172 TYR A N 1
ATOM 1395 C CA . TYR A 1 172 ? 6.355 1.882 -25.029 1.00 83.94 172 TYR A CA 1
ATOM 1396 C C . TYR A 1 172 ? 7.168 0.608 -24.763 1.00 83.94 172 TYR A C 1
ATOM 1398 O O . TYR A 1 172 ? 6.928 -0.086 -23.771 1.00 83.94 172 TYR A O 1
ATOM 1406 N N . ALA A 1 173 ? 8.176 0.320 -25.593 1.00 87.81 173 ALA A N 1
ATOM 1407 C CA . ALA A 1 173 ? 9.122 -0.758 -25.325 1.00 87.81 173 ALA A CA 1
ATOM 1408 C C . ALA A 1 173 ? 9.978 -0.466 -24.080 1.00 87.81 173 ALA A C 1
ATOM 1410 O O . ALA A 1 173 ? 10.138 -1.333 -23.213 1.00 87.81 173 ALA A O 1
ATOM 1411 N N . ALA A 1 174 ? 10.489 0.760 -23.955 1.00 81.75 174 ALA A N 1
ATOM 1412 C CA . ALA A 1 174 ? 11.288 1.180 -22.813 1.00 81.75 174 ALA A CA 1
ATOM 1413 C C . ALA A 1 174 ? 10.485 1.232 -21.508 1.00 81.75 174 ALA A C 1
ATOM 1415 O O . ALA A 1 174 ? 11.020 0.849 -20.477 1.00 81.75 174 ALA A O 1
ATOM 1416 N N . LEU A 1 175 ? 9.196 1.575 -21.553 1.00 77.06 175 LEU A N 1
ATOM 1417 C CA . LEU A 1 175 ? 8.276 1.510 -20.409 1.00 77.06 175 LEU A CA 1
ATOM 1418 C C . LEU A 1 175 ? 7.855 0.078 -20.038 1.00 77.06 175 LEU A C 1
ATOM 1420 O O . LEU A 1 175 ? 7.190 -0.131 -19.031 1.00 77.06 175 LEU A O 1
ATOM 1424 N N . GLY A 1 176 ? 8.243 -0.931 -20.828 1.00 78.56 176 GLY A N 1
ATOM 1425 C CA . GLY A 1 176 ? 7.919 -2.335 -20.547 1.00 78.56 176 GLY A CA 1
ATOM 1426 C C . GLY A 1 176 ? 6.466 -2.710 -20.846 1.00 78.56 176 GLY A C 1
ATOM 1427 O O . GLY A 1 176 ? 5.995 -3.750 -20.397 1.00 78.56 176 GLY A O 1
ATOM 1428 N N . ILE A 1 177 ? 5.770 -1.892 -21.635 1.00 81.25 177 ILE A N 1
ATOM 1429 C CA . ILE A 1 177 ? 4.371 -2.087 -22.031 1.00 81.25 177 ILE A CA 1
ATOM 1430 C C . ILE A 1 177 ? 4.201 -2.035 -23.562 1.00 81.25 177 ILE A C 1
ATOM 1432 O O . ILE A 1 177 ? 3.371 -1.285 -24.085 1.00 81.25 177 ILE A O 1
ATOM 1436 N N . PRO A 1 178 ? 4.970 -2.833 -24.322 1.00 85.81 178 PRO A N 1
ATOM 1437 C CA . PRO A 1 178 ? 4.970 -2.760 -25.783 1.00 85.81 178 PRO A CA 1
ATOM 1438 C C . PRO A 1 178 ? 3.613 -3.115 -26.407 1.00 85.81 178 PRO A C 1
ATOM 1440 O O . PRO A 1 178 ? 3.270 -2.626 -27.485 1.00 85.81 178 PRO A O 1
ATOM 1443 N N . ASP A 1 179 ? 2.815 -3.930 -25.714 1.00 84.50 179 ASP A N 1
ATOM 1444 C CA . ASP A 1 179 ? 1.486 -4.356 -26.151 1.00 84.50 179 ASP A CA 1
ATOM 1445 C C . ASP A 1 179 ? 0.465 -3.219 -26.218 1.00 84.50 179 ASP A C 1
ATOM 1447 O O . ASP A 1 179 ? -0.575 -3.372 -26.859 1.00 84.50 179 ASP A O 1
ATOM 1451 N N . LEU A 1 180 ? 0.741 -2.097 -25.553 1.00 81.94 180 LEU A N 1
ATOM 1452 C CA . LEU A 1 180 ? -0.149 -0.942 -25.477 1.00 81.94 180 LEU A CA 1
ATOM 1453 C C . LEU A 1 180 ? 0.182 0.139 -26.510 1.00 81.94 180 LEU A C 1
ATOM 1455 O O . LEU A 1 180 ? -0.600 1.072 -26.687 1.00 81.94 180 LEU A O 1
ATOM 1459 N N . ALA A 1 181 ? 1.302 0.001 -27.227 1.00 83.69 181 ALA A N 1
ATOM 1460 C CA . ALA A 1 181 ? 1.682 0.938 -28.274 1.00 83.69 181 ALA A CA 1
ATOM 1461 C C . ALA A 1 181 ? 0.561 1.054 -29.323 1.00 83.69 181 ALA A C 1
ATOM 1463 O O . ALA A 1 181 ? 0.047 0.043 -29.810 1.00 83.69 181 ALA A O 1
ATOM 1464 N N . PHE A 1 182 ? 0.197 2.291 -29.679 1.00 81.31 182 PHE A N 1
ATOM 1465 C CA . PHE A 1 182 ? -0.841 2.627 -30.670 1.00 81.31 182 PHE A CA 1
ATOM 1466 C C . PHE A 1 182 ? -2.274 2.184 -30.317 1.00 81.31 182 PHE A C 1
ATOM 1468 O O . PHE A 1 182 ? -3.175 2.306 -31.148 1.00 81.31 182 PHE A O 1
ATOM 1475 N N . LYS A 1 183 ? -2.520 1.702 -29.092 1.00 82.06 183 LYS A N 1
ATOM 1476 C CA . LYS A 1 183 ? -3.869 1.399 -28.594 1.00 82.06 183 LYS A CA 1
ATOM 1477 C C . LYS A 1 183 ? -4.444 2.590 -27.836 1.00 82.06 183 LYS A C 1
ATOM 1479 O O . LYS A 1 183 ? -3.720 3.407 -27.275 1.00 82.06 183 LYS A O 1
ATOM 1484 N N . ARG A 1 184 ? -5.776 2.668 -27.780 1.00 75.25 184 ARG A N 1
ATOM 1485 C CA . ARG A 1 184 ? -6.453 3.590 -26.865 1.00 75.25 184 ARG A CA 1
ATOM 1486 C C . ARG A 1 184 ? -6.304 3.049 -25.445 1.00 75.25 184 ARG A C 1
ATOM 1488 O O . ARG A 1 184 ? -6.802 1.965 -25.162 1.00 75.25 184 ARG A O 1
ATOM 1495 N N . LEU A 1 185 ? -5.616 3.802 -24.596 1.00 74.12 185 LEU A N 1
ATOM 1496 C CA . LEU A 1 185 ? -5.385 3.441 -23.201 1.00 74.12 185 LEU A CA 1
ATOM 1497 C C . LEU A 1 185 ? -6.645 3.694 -22.364 1.00 74.12 185 LEU A C 1
ATOM 1499 O O . LEU A 1 185 ? -7.349 4.689 -22.570 1.00 74.12 185 LEU A O 1
ATOM 1503 N N . GLY A 1 186 ? -6.936 2.780 -21.442 1.00 71.50 186 GLY A N 1
ATOM 1504 C CA . GLY A 1 186 ? -7.910 2.954 -20.377 1.00 71.50 186 GLY A CA 1
ATOM 1505 C C . GLY A 1 186 ? -7.246 3.413 -19.078 1.00 71.50 186 GLY A C 1
ATOM 1506 O O . GLY A 1 186 ? -6.043 3.676 -19.015 1.00 71.50 186 GLY A O 1
ATOM 1507 N N . ALA A 1 187 ? -8.059 3.525 -18.029 1.00 70.88 187 ALA A N 1
ATOM 1508 C CA . ALA A 1 187 ? -7.621 3.930 -16.696 1.00 70.88 187 ALA A CA 1
ATOM 1509 C C . ALA A 1 187 ? -6.499 3.024 -16.152 1.00 70.88 187 ALA A C 1
ATOM 1511 O O . ALA A 1 187 ? -5.482 3.512 -15.670 1.00 70.88 187 ALA A O 1
ATOM 1512 N N . GLU A 1 188 ? -6.650 1.706 -16.273 1.00 75.25 188 GLU A N 1
ATOM 1513 C CA . GLU A 1 188 ? -5.670 0.730 -15.782 1.00 75.25 188 GLU A CA 1
ATOM 1514 C C . GLU A 1 188 ? -4.315 0.863 -16.483 1.00 75.25 188 GLU A C 1
ATOM 1516 O O . GLU A 1 188 ? -3.265 0.821 -15.839 1.00 75.25 188 GLU A O 1
ATOM 1521 N N . GLU A 1 189 ? -4.317 1.084 -17.797 1.00 77.75 189 GLU A N 1
ATOM 1522 C CA . GLU A 1 189 ? -3.090 1.270 -18.562 1.00 77.75 189 GLU A CA 1
ATOM 1523 C C . GLU A 1 189 ? -2.361 2.559 -18.187 1.00 77.75 189 GLU A C 1
ATOM 1525 O O . GLU A 1 189 ? -1.150 2.528 -17.972 1.00 77.75 189 GLU A O 1
ATOM 1530 N N . TYR A 1 190 ? -3.076 3.681 -18.064 1.00 76.50 190 TYR A N 1
ATOM 1531 C CA . TYR A 1 190 ? -2.460 4.938 -17.637 1.00 76.50 190 TYR A CA 1
ATOM 1532 C C . TYR A 1 190 ? -1.867 4.835 -16.229 1.00 76.50 190 TYR A C 1
ATOM 1534 O O . TYR A 1 190 ? -0.799 5.392 -15.985 1.00 76.50 190 TYR A O 1
ATOM 1542 N N . TRP A 1 191 ? -2.508 4.088 -15.326 1.00 74.44 191 TRP A N 1
ATOM 1543 C CA . TRP A 1 191 ? -1.979 3.825 -13.987 1.00 74.44 191 TRP A CA 1
ATOM 1544 C C . TRP A 1 191 ? -0.718 2.977 -14.014 1.00 74.44 191 TRP A C 1
ATOM 1546 O O . TRP A 1 191 ? 0.267 3.346 -13.380 1.00 74.44 191 TRP A O 1
ATOM 1556 N N . ARG A 1 192 ? -0.700 1.882 -14.784 1.00 73.44 192 ARG A N 1
ATOM 1557 C CA . ARG A 1 192 ? 0.519 1.074 -14.950 1.00 73.44 192 ARG A CA 1
ATOM 1558 C C . ARG A 1 192 ? 1.672 1.923 -15.463 1.00 73.44 192 ARG A C 1
ATOM 1560 O O . ARG A 1 192 ? 2.796 1.745 -15.015 1.00 73.44 192 ARG A O 1
ATOM 1567 N N . ILE A 1 193 ? 1.399 2.869 -16.357 1.00 70.69 193 ILE A N 1
ATOM 1568 C CA . ILE A 1 193 ? 2.438 3.756 -16.870 1.00 70.69 193 ILE A CA 1
ATOM 1569 C C . ILE A 1 193 ? 2.875 4.799 -15.837 1.00 70.69 193 ILE A C 1
ATOM 1571 O O . ILE A 1 193 ? 4.074 4.995 -15.658 1.00 70.69 193 ILE A O 1
ATOM 1575 N N . GLY A 1 194 ? 1.929 5.452 -15.160 1.00 67.44 194 GLY A N 1
ATOM 1576 C CA . GLY A 1 194 ? 2.219 6.479 -14.159 1.00 67.44 194 GLY A CA 1
ATOM 1577 C C . GLY A 1 194 ? 2.972 5.938 -12.940 1.00 67.44 194 GLY A C 1
ATOM 1578 O O . GLY A 1 194 ? 3.918 6.574 -12.491 1.00 67.44 194 GLY A O 1
ATOM 1579 N N . LEU A 1 195 ? 2.597 4.749 -12.451 1.00 65.12 195 LEU A N 1
ATOM 1580 C CA . LEU A 1 195 ? 3.195 4.098 -11.277 1.00 65.12 195 LEU A CA 1
ATOM 1581 C C . LEU A 1 195 ? 4.428 3.254 -11.614 1.00 65.12 195 LEU A C 1
ATOM 1583 O O . LEU A 1 195 ? 5.502 3.482 -11.068 1.00 65.12 195 LEU A O 1
ATOM 1587 N N . MET A 1 196 ? 4.302 2.276 -12.520 1.00 63.09 196 MET A N 1
ATOM 1588 C CA . MET A 1 196 ? 5.402 1.340 -12.812 1.00 63.09 196 MET A CA 1
ATOM 1589 C C . MET A 1 196 ? 6.467 1.965 -13.720 1.00 63.09 196 MET A C 1
ATOM 1591 O O . MET A 1 196 ? 7.591 1.475 -13.803 1.00 63.09 196 MET A O 1
ATOM 1595 N N . GLY A 1 197 ? 6.101 3.028 -14.438 1.00 61.97 197 GLY A N 1
ATOM 1596 C CA . GLY A 1 197 ? 6.969 3.710 -15.379 1.00 61.97 197 GLY A CA 1
ATOM 1597 C C . GLY A 1 197 ? 7.707 4.907 -14.798 1.00 61.97 197 GLY A C 1
ATOM 1598 O O . GLY A 1 197 ? 8.552 5.412 -15.514 1.00 61.97 197 GLY A O 1
ATOM 1599 N N . HIS A 1 198 ? 7.452 5.374 -13.569 1.00 65.06 198 HIS A N 1
ATOM 1600 C CA . HIS A 1 198 ? 8.012 6.647 -13.081 1.00 65.06 198 HIS A CA 1
ATOM 1601 C C . HIS A 1 198 ? 9.551 6.690 -13.104 1.00 65.06 198 HIS A C 1
ATOM 1603 O O . HIS A 1 198 ? 10.123 7.522 -13.808 1.00 65.06 198 HIS A O 1
ATOM 1609 N N . GLU A 1 199 ? 10.228 5.736 -12.455 1.00 64.38 199 GLU A N 1
ATOM 1610 C CA . GLU A 1 199 ? 11.699 5.637 -12.510 1.00 64.38 199 GLU A CA 1
ATOM 1611 C C . GLU A 1 199 ? 12.198 5.478 -13.955 1.00 64.38 199 GLU A C 1
ATOM 1613 O O . GLU A 1 199 ? 13.194 6.067 -14.375 1.00 64.38 199 GLU A O 1
ATOM 1618 N N . THR A 1 200 ? 11.452 4.716 -14.759 1.00 70.19 200 THR A N 1
ATOM 1619 C CA . THR A 1 200 ? 11.780 4.481 -16.167 1.00 70.19 200 THR A CA 1
ATOM 1620 C C . THR A 1 200 ? 11.591 5.743 -17.019 1.00 70.19 200 THR A C 1
ATOM 1622 O O . THR A 1 200 ? 12.347 5.959 -17.961 1.00 70.19 200 THR A O 1
ATOM 1625 N N . LEU A 1 201 ? 10.613 6.592 -16.700 1.00 69.94 201 LEU A N 1
ATOM 1626 C CA . LEU A 1 201 ? 10.323 7.867 -17.352 1.00 69.94 201 LEU A CA 1
ATOM 1627 C C . LEU A 1 201 ? 11.398 8.895 -17.015 1.00 69.94 201 LEU A C 1
ATOM 1629 O O . LEU A 1 201 ? 11.825 9.623 -17.910 1.00 69.94 201 LEU A O 1
ATOM 1633 N N . GLU A 1 202 ? 11.882 8.928 -15.773 1.00 68.38 202 GLU A N 1
ATOM 1634 C CA . GLU A 1 202 ? 13.028 9.758 -15.397 1.00 68.38 202 GLU A CA 1
ATOM 1635 C C . GLU A 1 202 ? 14.303 9.332 -16.135 1.00 68.38 202 GLU A C 1
ATOM 1637 O O . GLU A 1 202 ? 15.002 10.165 -16.726 1.00 68.38 202 GLU A O 1
ATOM 1642 N N . ASP A 1 203 ? 14.574 8.025 -16.184 1.00 67.25 203 ASP A N 1
ATOM 1643 C CA . ASP A 1 203 ? 15.701 7.480 -16.939 1.00 67.25 203 ASP A CA 1
ATOM 1644 C C . ASP A 1 203 ? 15.581 7.772 -18.440 1.00 67.25 203 ASP A C 1
ATOM 1646 O O . ASP A 1 203 ? 16.560 8.171 -19.082 1.00 67.25 203 ASP A O 1
ATOM 1650 N N . LEU A 1 204 ? 14.377 7.641 -19.002 1.00 70.75 204 LEU A N 1
ATOM 1651 C CA . LEU A 1 204 ? 14.083 8.005 -20.384 1.00 70.75 204 LEU A CA 1
ATOM 1652 C C . LEU A 1 204 ? 14.287 9.498 -20.633 1.00 70.75 204 LEU A C 1
ATOM 1654 O O . LEU A 1 204 ? 14.867 9.859 -21.655 1.00 70.75 204 LEU A O 1
ATOM 1658 N N . LYS A 1 205 ? 13.899 10.369 -19.698 1.00 73.00 205 LYS A N 1
ATOM 1659 C CA . LYS A 1 205 ? 14.045 11.827 -19.829 1.00 73.00 205 LYS A CA 1
ATOM 1660 C C . LYS A 1 205 ? 15.514 12.233 -19.882 1.00 73.00 205 LYS A C 1
ATOM 1662 O O . LYS A 1 205 ? 15.876 13.153 -20.613 1.00 73.00 205 LYS A O 1
ATOM 1667 N N . ARG A 1 206 ? 16.375 11.513 -19.155 1.00 71.00 206 ARG A N 1
ATOM 1668 C CA . ARG A 1 206 ? 17.833 11.690 -19.201 1.00 71.00 206 ARG A CA 1
ATOM 1669 C C . ARG A 1 206 ? 18.451 11.169 -20.500 1.00 71.00 206 ARG A C 1
ATOM 1671 O O . ARG A 1 206 ? 19.402 11.768 -20.998 1.00 71.00 206 ARG A O 1
ATOM 1678 N N . LEU A 1 207 ? 17.976 10.030 -21.006 1.00 68.12 207 LEU A N 1
ATOM 1679 C CA . LEU A 1 207 ? 18.598 9.322 -22.131 1.00 68.12 207 LEU A CA 1
ATOM 1680 C C . LEU A 1 207 ? 18.094 9.784 -23.505 1.00 68.12 207 LEU A C 1
ATOM 1682 O O . LEU A 1 207 ? 18.872 9.771 -24.456 1.00 68.12 207 LEU A O 1
ATOM 1686 N N . ALA A 1 208 ? 16.824 10.171 -23.610 1.00 69.62 208 ALA A N 1
ATOM 1687 C CA . ALA A 1 208 ? 16.160 10.575 -24.845 1.00 69.62 208 ALA A CA 1
ATOM 1688 C C . ALA A 1 208 ? 14.987 11.543 -24.541 1.00 69.62 208 ALA A C 1
ATOM 1690 O O . ALA A 1 208 ? 13.825 11.132 -24.549 1.00 69.62 208 ALA A O 1
ATOM 1691 N N . PRO A 1 209 ? 15.250 12.838 -24.280 1.00 70.94 209 PRO A N 1
ATOM 1692 C CA . PRO A 1 209 ? 14.214 13.793 -23.860 1.00 70.94 209 PRO A CA 1
ATOM 1693 C C . PRO A 1 209 ? 13.074 13.943 -24.882 1.00 70.94 209 PRO A C 1
ATOM 1695 O O . PRO A 1 209 ? 11.908 13.950 -24.500 1.00 70.94 209 PRO A O 1
ATOM 1698 N N . ASN A 1 210 ? 13.391 13.931 -26.180 1.00 69.69 210 ASN A N 1
ATOM 1699 C CA . ASN A 1 210 ? 12.402 14.045 -27.263 1.00 69.69 210 ASN A CA 1
ATOM 1700 C C . ASN A 1 210 ? 11.348 12.911 -27.240 1.00 69.69 210 ASN A C 1
ATOM 1702 O O . ASN A 1 210 ? 10.187 13.109 -27.602 1.00 69.69 210 ASN A O 1
ATOM 1706 N N . VAL A 1 211 ? 11.750 11.722 -26.777 1.00 67.69 211 VAL A N 1
ATOM 1707 C CA . VAL A 1 211 ? 10.901 10.524 -26.658 1.00 67.69 211 VAL A CA 1
ATOM 1708 C C . VAL A 1 211 ? 9.915 10.673 -25.496 1.00 67.69 211 VAL A C 1
ATOM 1710 O O . VAL A 1 211 ? 8.754 10.265 -25.589 1.00 67.69 211 VAL A O 1
ATOM 1713 N N . VAL A 1 212 ? 10.358 11.321 -24.415 1.00 69.12 212 VAL A N 1
ATOM 1714 C CA . VAL A 1 212 ? 9.527 11.624 -23.245 1.00 69.12 212 VAL A CA 1
ATOM 1715 C C . VAL A 1 212 ? 8.547 12.752 -23.526 1.00 69.12 212 VAL A C 1
ATOM 1717 O O . VAL A 1 212 ? 7.406 12.652 -23.094 1.00 69.12 212 VAL A O 1
ATOM 1720 N N . ASP A 1 213 ? 8.930 13.777 -24.288 1.00 72.19 213 ASP A N 1
ATOM 1721 C CA . ASP A 1 213 ? 8.037 14.900 -24.604 1.00 72.19 213 ASP A CA 1
ATOM 1722 C C . ASP A 1 213 ? 6.796 14.448 -25.390 1.00 72.19 213 ASP A C 1
ATOM 1724 O O . ASP A 1 213 ? 5.672 14.863 -25.092 1.00 72.19 213 ASP A O 1
ATOM 1728 N N . THR A 1 214 ? 6.977 13.531 -26.345 1.00 68.25 214 THR A N 1
ATOM 1729 C CA . THR A 1 214 ? 5.870 12.916 -27.099 1.00 68.25 214 THR A CA 1
ATOM 1730 C C . THR A 1 214 ? 4.940 12.137 -26.171 1.00 68.25 214 THR A C 1
ATOM 1732 O O . THR A 1 214 ? 3.716 12.235 -26.260 1.00 68.25 214 THR A O 1
ATOM 1735 N N . PHE A 1 215 ? 5.517 11.395 -25.229 1.00 71.44 215 PHE A N 1
ATOM 1736 C CA . PHE A 1 215 ? 4.756 10.613 -24.269 1.00 71.44 215 PHE A CA 1
ATOM 1737 C C . PHE A 1 215 ? 4.027 11.487 -23.234 1.00 71.44 215 PHE A C 1
ATOM 1739 O O . PHE A 1 215 ? 2.855 11.252 -22.945 1.00 71.44 215 PHE A O 1
ATOM 1746 N N . ALA A 1 216 ? 4.668 12.547 -22.743 1.00 74.62 216 ALA A N 1
ATOM 1747 C CA . ALA A 1 216 ? 4.050 13.541 -21.874 1.00 74.62 216 ALA A CA 1
ATOM 1748 C C . ALA A 1 216 ? 2.880 14.240 -22.583 1.00 74.62 216 ALA A C 1
ATOM 1750 O O . ALA A 1 216 ? 1.829 14.446 -21.980 1.00 74.62 216 ALA A O 1
ATOM 1751 N N . ALA A 1 217 ? 3.012 14.550 -23.877 1.00 76.81 217 ALA A N 1
ATOM 1752 C CA . ALA A 1 217 ? 1.921 15.108 -24.674 1.00 76.81 217 ALA A CA 1
ATOM 1753 C C . ALA A 1 217 ? 0.724 14.146 -24.809 1.00 76.81 217 ALA A C 1
ATOM 1755 O O . ALA A 1 217 ? -0.421 14.599 -24.792 1.00 76.81 217 ALA A O 1
ATOM 1756 N N . GLU A 1 218 ? 0.963 12.834 -24.904 1.00 73.69 218 GLU A N 1
ATOM 1757 C CA . GLU A 1 218 ? -0.103 11.823 -24.891 1.00 73.69 218 GLU A CA 1
ATOM 1758 C C . GLU A 1 218 ? -0.728 11.646 -23.502 1.00 73.69 218 GLU A C 1
ATOM 1760 O O . GLU A 1 218 ? -1.954 11.592 -23.387 1.00 73.69 218 GLU A O 1
ATOM 1765 N N . LEU A 1 219 ? 0.073 11.648 -22.432 1.00 77.75 219 LEU A N 1
ATOM 1766 C CA . LEU A 1 219 ? -0.446 11.637 -21.062 1.00 77.75 219 LEU A CA 1
ATOM 1767 C C . LEU A 1 219 ? -1.333 12.851 -20.782 1.00 77.75 219 LEU A C 1
ATOM 1769 O O . LEU A 1 219 ? -2.389 12.692 -20.182 1.00 77.75 219 LEU A O 1
ATOM 1773 N N . LYS A 1 220 ? -0.994 14.049 -21.278 1.00 84.06 220 LYS A N 1
ATOM 1774 C CA . LYS A 1 220 ? -1.840 15.250 -21.113 1.00 84.06 220 LYS A CA 1
ATOM 1775 C C . LYS A 1 220 ? -3.253 15.095 -21.676 1.00 84.06 220 LYS A C 1
ATOM 1777 O O . LYS A 1 220 ? -4.153 15.809 -21.241 1.00 84.06 220 LYS A O 1
ATOM 1782 N N . LYS A 1 221 ? -3.463 14.185 -22.633 1.00 82.94 221 LYS A N 1
ATOM 1783 C CA . LYS A 1 221 ? -4.783 13.887 -23.217 1.00 82.94 221 LYS A CA 1
ATOM 1784 C C . LYS A 1 221 ? -5.591 12.881 -22.390 1.00 82.94 221 LYS A C 1
ATOM 1786 O O . LYS A 1 221 ? -6.765 12.666 -22.691 1.00 82.94 221 LYS A O 1
ATOM 1791 N N . ALA A 1 222 ? -4.979 12.246 -21.392 1.00 82.06 222 ALA A N 1
ATOM 1792 C CA . ALA A 1 222 ? -5.631 11.271 -20.531 1.00 82.06 222 ALA A CA 1
ATOM 1793 C C . ALA A 1 222 ? -6.723 11.926 -19.656 1.00 82.06 222 ALA A C 1
ATOM 1795 O O . ALA A 1 222 ? -6.682 13.134 -19.402 1.00 82.06 222 ALA A O 1
ATOM 1796 N N . PRO A 1 223 ? -7.717 11.157 -19.176 1.00 82.81 223 PRO A N 1
ATOM 1797 C CA . PRO A 1 223 ? -8.686 11.673 -18.215 1.00 82.81 223 PRO A CA 1
ATOM 1798 C C . PRO A 1 223 ? -8.018 12.061 -16.884 1.00 82.81 223 PRO A C 1
ATOM 1800 O O . PRO A 1 223 ? -6.888 11.682 -16.592 1.00 82.81 223 PRO A O 1
ATOM 1803 N N . ILE A 1 224 ? -8.717 12.821 -16.046 1.00 85.94 224 ILE A N 1
ATOM 1804 C CA . ILE A 1 224 ? -8.274 13.109 -14.673 1.00 85.94 224 ILE A CA 1
ATOM 1805 C C . ILE A 1 224 ? -8.330 11.811 -13.840 1.00 85.94 224 ILE A C 1
ATOM 1807 O O . ILE A 1 224 ? -9.295 11.063 -13.998 1.00 85.94 224 ILE A O 1
ATOM 1811 N N . PRO A 1 225 ? -7.360 11.535 -12.943 1.00 84.81 225 PRO A N 1
ATOM 1812 C CA . PRO A 1 225 ? -6.161 12.325 -12.609 1.00 84.81 225 PRO A CA 1
ATOM 1813 C C . PRO A 1 225 ? -4.921 12.003 -13.458 1.00 84.81 225 PRO A C 1
ATOM 1815 O O . PRO A 1 225 ? -3.864 12.591 -13.260 1.00 84.81 225 PRO A O 1
ATOM 1818 N N . PHE A 1 226 ? -5.035 11.082 -14.409 1.00 82.56 226 PHE A N 1
ATOM 1819 C CA . PHE A 1 226 ? -3.921 10.533 -15.183 1.00 82.56 226 PHE A CA 1
ATOM 1820 C C . PHE A 1 226 ? -3.107 11.559 -15.948 1.00 82.56 226 PHE A C 1
ATOM 1822 O O . PHE A 1 226 ? -1.889 11.435 -16.055 1.00 82.56 226 PHE A O 1
ATOM 1829 N N . CYS A 1 227 ? -3.774 12.589 -16.465 1.00 84.31 227 CYS A N 1
ATOM 1830 C CA . CYS A 1 227 ? -3.095 13.662 -17.174 1.00 84.31 227 CYS A CA 1
ATOM 1831 C C . CYS A 1 227 ? -2.078 14.409 -16.312 1.00 84.31 227 CYS A C 1
ATOM 1833 O O . CYS A 1 227 ? -1.162 15.028 -16.849 1.00 84.31 227 CYS A O 1
ATOM 1835 N N . TRP A 1 228 ? -2.191 14.327 -14.986 1.00 86.62 228 TRP A N 1
ATOM 1836 C CA . TRP A 1 228 ? -1.266 14.983 -14.078 1.00 86.62 228 TRP A CA 1
ATOM 1837 C C . TRP A 1 228 ? 0.089 14.290 -13.980 1.00 86.62 228 TRP A C 1
ATOM 1839 O O . TRP A 1 228 ? 1.054 14.984 -13.686 1.00 86.62 228 TRP A O 1
ATOM 1849 N N . PHE A 1 229 ? 0.214 13.006 -14.340 1.00 80.62 229 PHE A N 1
ATOM 1850 C CA . PHE A 1 229 ? 1.524 12.343 -14.442 1.00 80.62 229 PHE A CA 1
ATOM 1851 C C . PHE A 1 229 ? 2.443 12.979 -15.498 1.00 80.62 229 PHE A C 1
ATOM 1853 O O . PHE A 1 229 ? 3.648 12.757 -15.475 1.00 80.62 229 PHE A O 1
ATOM 1860 N N . ALA A 1 230 ? 1.901 13.771 -16.431 1.00 79.56 230 ALA A N 1
ATOM 1861 C CA . ALA A 1 230 ? 2.710 14.468 -17.427 1.00 79.56 230 ALA A CA 1
ATOM 1862 C C . ALA A 1 230 ? 3.487 15.664 -16.853 1.00 79.56 230 ALA A C 1
ATOM 1864 O O . ALA A 1 230 ? 4.559 15.993 -17.354 1.00 79.56 230 ALA A O 1
ATOM 1865 N N . ASP A 1 231 ? 2.922 16.337 -15.846 1.00 79.69 231 ASP A N 1
ATOM 1866 C CA . ASP A 1 231 ? 3.384 17.652 -15.378 1.00 79.69 231 ASP A CA 1
ATOM 1867 C C . ASP A 1 231 ? 3.612 17.713 -13.857 1.00 79.69 231 ASP A C 1
ATOM 1869 O O . ASP A 1 231 ? 4.022 18.752 -13.338 1.00 79.69 231 ASP A O 1
ATOM 1873 N N . ARG A 1 232 ? 3.326 16.631 -13.126 1.00 82.38 232 ARG A N 1
ATOM 1874 C CA . ARG A 1 232 ? 3.491 16.531 -11.674 1.00 82.38 232 ARG A CA 1
ATOM 1875 C C . ARG A 1 232 ? 4.332 15.328 -11.308 1.00 82.38 232 ARG A C 1
ATOM 1877 O O . ARG A 1 232 ? 4.418 14.360 -12.057 1.00 82.38 232 ARG A O 1
ATOM 1884 N N . ASP A 1 233 ? 4.891 15.415 -10.114 1.00 81.94 233 ASP A N 1
ATOM 1885 C CA . ASP A 1 233 ? 5.512 14.284 -9.462 1.00 81.94 233 ASP A CA 1
ATOM 1886 C C . ASP A 1 233 ? 4.505 13.130 -9.266 1.00 81.94 233 ASP A C 1
ATOM 1888 O O . ASP A 1 233 ? 3.327 13.362 -8.966 1.00 81.94 233 ASP A O 1
ATOM 1892 N N . ALA A 1 234 ? 4.962 11.895 -9.489 1.00 81.25 234 ALA A N 1
ATOM 1893 C CA . ALA A 1 234 ? 4.097 10.722 -9.464 1.00 81.25 234 ALA A CA 1
ATOM 1894 C C . ALA A 1 234 ? 3.557 10.456 -8.057 1.00 81.25 234 ALA A C 1
ATOM 1896 O O . ALA A 1 234 ? 2.364 10.186 -7.923 1.00 81.25 234 ALA A O 1
ATOM 1897 N N . GLU A 1 235 ? 4.383 10.614 -7.020 1.00 83.81 235 GLU A N 1
ATOM 1898 C CA . GLU A 1 235 ? 3.981 10.425 -5.623 1.00 83.81 235 GLU A CA 1
ATOM 1899 C C . GLU A 1 235 ? 2.841 11.383 -5.260 1.00 83.81 235 GLU A C 1
ATOM 1901 O O . GLU A 1 235 ? 1.814 10.964 -4.731 1.00 83.81 235 GLU A O 1
ATOM 1906 N N . THR A 1 236 ? 2.924 12.642 -5.701 1.00 88.38 236 THR A N 1
ATOM 1907 C CA . THR A 1 236 ? 1.837 13.620 -5.513 1.00 88.38 236 THR A CA 1
ATOM 1908 C C . THR A 1 236 ? 0.513 13.175 -6.156 1.00 88.38 236 THR A C 1
ATOM 1910 O O . THR A 1 236 ? -0.566 13.378 -5.590 1.00 88.38 236 THR A O 1
ATOM 1913 N N . VAL A 1 237 ? 0.562 12.588 -7.359 1.00 89.06 237 VAL A N 1
ATOM 1914 C CA . VAL A 1 237 ? -0.635 12.097 -8.071 1.00 89.06 237 VAL A CA 1
ATOM 1915 C C . VAL A 1 237 ? -1.242 10.881 -7.385 1.00 89.06 237 VAL A C 1
ATOM 1917 O O . VAL A 1 237 ? -2.464 10.780 -7.255 1.00 89.06 237 VAL A O 1
ATOM 1920 N N . VAL A 1 238 ? -0.387 9.989 -6.910 1.00 88.81 238 VAL A N 1
ATOM 1921 C CA . VAL A 1 238 ? -0.766 8.770 -6.202 1.00 88.81 238 VAL A CA 1
ATOM 1922 C C . VAL A 1 238 ? -1.399 9.104 -4.854 1.00 88.81 238 VAL A C 1
ATOM 1924 O O . VAL A 1 238 ? -2.533 8.695 -4.594 1.00 88.81 238 VAL A O 1
ATOM 1927 N N . ASN A 1 239 ? -0.729 9.925 -4.044 1.00 90.75 239 ASN A N 1
ATOM 1928 C CA . ASN A 1 239 ? -1.201 10.349 -2.727 1.00 90.75 239 ASN A CA 1
ATOM 1929 C C . ASN A 1 239 ? -2.521 11.116 -2.845 1.00 90.75 239 ASN A C 1
ATOM 1931 O O . ASN A 1 239 ? -3.473 10.827 -2.120 1.00 90.75 239 ASN A O 1
ATOM 1935 N N . GLY A 1 240 ? -2.632 12.017 -3.827 1.00 92.62 240 GLY A N 1
ATOM 1936 C CA . GLY A 1 240 ? -3.867 12.751 -4.087 1.00 92.62 240 GLY A CA 1
ATOM 1937 C C . GLY A 1 240 ? -5.038 11.856 -4.510 1.00 92.62 240 GLY A C 1
ATOM 1938 O O . GLY A 1 240 ? -6.161 12.078 -4.049 1.00 92.62 240 GLY A O 1
ATOM 1939 N N . LEU A 1 241 ? -4.810 10.825 -5.343 1.00 92.31 241 LEU A N 1
ATOM 1940 C CA . LEU A 1 241 ? -5.860 9.852 -5.678 1.00 92.31 241 LEU A CA 1
ATOM 1941 C C . LEU A 1 241 ? -6.273 9.053 -4.439 1.00 92.31 241 LEU A C 1
ATOM 1943 O O . LEU A 1 241 ? -7.469 8.950 -4.167 1.00 92.31 241 LEU A O 1
ATOM 1947 N N . TYR A 1 242 ? -5.321 8.457 -3.717 1.00 93.81 242 TYR A N 1
ATOM 1948 C CA . TYR A 1 242 ? -5.649 7.595 -2.583 1.00 93.81 242 TYR A CA 1
ATOM 1949 C C . TYR A 1 242 ? -6.324 8.372 -1.456 1.00 93.81 242 TYR A C 1
ATOM 1951 O O . TYR A 1 242 ? -7.302 7.884 -0.889 1.00 93.81 242 TYR A O 1
ATOM 1959 N N . LEU A 1 243 ? -5.890 9.604 -1.185 1.00 95.94 243 LEU A N 1
ATOM 1960 C CA . LEU A 1 243 ? -6.555 10.471 -0.220 1.00 95.94 243 LEU A CA 1
ATOM 1961 C C . LEU A 1 243 ? -7.983 10.809 -0.670 1.00 95.94 243 LEU A C 1
ATOM 1963 O O . LEU A 1 243 ? -8.910 10.700 0.130 1.00 95.94 243 LEU A O 1
ATOM 1967 N N . ALA A 1 244 ? -8.200 11.133 -1.950 1.00 95.62 244 ALA A N 1
ATOM 1968 C CA . ALA A 1 244 ? -9.549 11.325 -2.487 1.00 95.62 244 ALA A CA 1
ATOM 1969 C C . ALA A 1 244 ? -10.410 10.057 -2.338 1.00 95.62 244 ALA A C 1
ATOM 1971 O O . ALA A 1 244 ? -11.561 10.141 -1.905 1.00 95.62 244 ALA A O 1
ATOM 1972 N N . ALA A 1 245 ? -9.847 8.882 -2.634 1.00 95.25 245 ALA A N 1
ATOM 1973 C CA . ALA A 1 245 ? -10.528 7.599 -2.506 1.00 95.25 245 ALA A CA 1
ATOM 1974 C C . ALA A 1 245 ? -10.935 7.313 -1.052 1.00 95.25 245 ALA A C 1
ATOM 1976 O O . ALA A 1 245 ? -12.096 6.983 -0.816 1.00 95.25 245 ALA A O 1
ATOM 1977 N N . ILE A 1 246 ? -10.033 7.516 -0.084 1.00 96.38 246 ILE A N 1
ATOM 1978 C CA . ILE A 1 246 ? -10.314 7.381 1.355 1.00 96.38 246 ILE A CA 1
ATOM 1979 C C . ILE A 1 246 ? -11.419 8.357 1.776 1.00 96.38 246 ILE A C 1
ATOM 1981 O O . ILE A 1 246 ? -12.442 7.944 2.315 1.00 96.38 246 ILE A O 1
ATOM 1985 N N . LEU A 1 247 ? -11.271 9.654 1.490 1.00 96.44 247 LEU A N 1
ATOM 1986 C CA . LEU A 1 247 ? -12.236 10.668 1.928 1.00 96.44 247 LEU A CA 1
ATOM 1987 C C . LEU A 1 247 ? -13.628 10.462 1.309 1.00 96.44 247 LEU A C 1
ATOM 1989 O O . LEU A 1 247 ? -14.641 10.674 1.982 1.00 96.44 247 LEU A O 1
ATOM 1993 N N . SER A 1 248 ? -13.693 10.004 0.055 1.00 95.88 248 SER A N 1
ATOM 1994 C CA . SER A 1 248 ? -14.958 9.752 -0.646 1.00 95.88 248 SER A CA 1
ATOM 1995 C C . SER A 1 248 ? -15.805 8.634 -0.026 1.00 95.88 248 SER A C 1
ATOM 1997 O O . SER A 1 248 ? -17.020 8.616 -0.226 1.00 95.88 248 SER A O 1
ATOM 1999 N N . GLN A 1 249 ? -15.198 7.741 0.767 1.00 94.75 249 GLN A N 1
ATOM 2000 C CA . GLN A 1 249 ? -15.918 6.702 1.516 1.00 94.75 249 GLN A CA 1
ATOM 2001 C C . GLN A 1 249 ? -16.724 7.277 2.680 1.00 94.75 249 GLN A C 1
ATOM 2003 O O . GLN A 1 249 ? -17.735 6.695 3.073 1.00 94.75 249 GLN A O 1
ATOM 2008 N N . HIS A 1 250 ? -16.284 8.416 3.221 1.00 95.31 250 HIS A N 1
ATOM 2009 C CA . HIS A 1 250 ? -16.758 8.926 4.507 1.00 95.31 250 HIS A CA 1
ATOM 2010 C C . HIS A 1 250 ? -17.569 10.215 4.387 1.00 95.31 250 HIS A C 1
ATOM 2012 O O . HIS A 1 250 ? -18.387 10.505 5.258 1.00 95.31 250 HIS A O 1
ATOM 2018 N N . THR A 1 251 ? -17.383 11.000 3.322 1.00 93.31 251 THR A N 1
ATOM 2019 C CA . THR A 1 251 ? -18.110 12.263 3.143 1.00 93.31 251 THR A CA 1
ATOM 2020 C C . THR A 1 251 ? -18.324 12.632 1.679 1.00 93.31 251 THR A C 1
ATOM 2022 O O . THR A 1 251 ? -17.425 12.542 0.851 1.00 93.31 251 THR A O 1
ATOM 2025 N N . GLY A 1 252 ? -19.514 13.149 1.354 1.00 91.81 252 GLY A N 1
ATOM 2026 C CA . GLY A 1 252 ? -19.795 13.742 0.039 1.00 91.81 252 GLY A CA 1
ATOM 2027 C C . GLY A 1 252 ? -19.091 15.086 -0.198 1.00 91.81 252 GLY A C 1
ATOM 2028 O O . GLY A 1 252 ? -19.036 15.556 -1.329 1.00 91.81 252 GLY A O 1
ATOM 2029 N N . GLN A 1 253 ? -18.539 15.703 0.853 1.00 92.00 253 GLN A N 1
ATOM 2030 C CA . GLN A 1 253 ? -17.778 16.957 0.781 1.00 92.00 253 GLN A CA 1
ATOM 2031 C C . GLN A 1 253 ? -16.270 16.729 0.597 1.00 92.00 253 GLN A C 1
ATOM 2033 O O . GLN A 1 253 ? -15.491 17.679 0.695 1.00 92.00 253 GLN A O 1
ATOM 2038 N N . TRP A 1 254 ? -15.855 15.494 0.291 1.00 93.75 254 TRP A N 1
ATOM 2039 C CA . TRP A 1 254 ? -14.455 15.138 0.061 1.00 93.75 254 TRP A CA 1
ATOM 2040 C C . TRP A 1 254 ? -13.707 16.078 -0.909 1.00 93.75 254 TRP A C 1
ATOM 2042 O O . TRP A 1 254 ? -12.547 16.366 -0.615 1.00 93.75 254 TRP A O 1
ATOM 2052 N N . PRO A 1 255 ? -14.307 16.654 -1.983 1.00 92.69 255 PRO A N 1
ATOM 2053 C CA . PRO A 1 255 ? -13.564 17.535 -2.889 1.00 92.69 255 PRO A CA 1
ATOM 2054 C C . PRO A 1 255 ? -13.109 18.838 -2.223 1.00 92.69 255 PRO A C 1
ATOM 2056 O O . PRO A 1 255 ? -12.060 19.380 -2.564 1.00 92.69 255 PRO A O 1
ATOM 2059 N N . LEU A 1 256 ? -13.910 19.358 -1.286 1.00 90.44 256 LEU A N 1
ATOM 2060 C CA . LEU A 1 256 ? -13.579 20.571 -0.534 1.00 90.44 256 LEU A CA 1
ATOM 2061 C C . LEU A 1 256 ? -12.537 20.270 0.540 1.00 90.44 256 LEU A C 1
ATOM 2063 O O . LEU A 1 256 ? -11.578 21.021 0.685 1.00 90.44 256 LEU A O 1
ATOM 2067 N N . LEU A 1 257 ? -12.715 19.153 1.248 1.00 92.25 257 LEU A N 1
ATOM 2068 C CA . LEU A 1 257 ? -11.797 18.717 2.294 1.00 92.25 257 LEU A CA 1
ATOM 2069 C C . LEU A 1 257 ? -10.389 18.488 1.739 1.00 92.25 257 LEU A C 1
ATOM 2071 O O . LEU A 1 257 ? -9.419 18.973 2.307 1.00 92.25 257 LEU A O 1
ATOM 2075 N N . LEU A 1 258 ? -10.283 17.835 0.583 1.00 91.88 258 LEU A N 1
ATOM 2076 C CA . LEU A 1 258 ? -9.008 17.501 -0.041 1.00 91.88 258 LEU A CA 1
ATOM 2077 C C . LEU A 1 258 ? -8.122 18.732 -0.298 1.00 91.88 258 LEU A C 1
ATOM 2079 O O . LEU A 1 258 ? -6.928 18.696 -0.025 1.00 91.88 258 LEU A O 1
ATOM 2083 N N . GLY A 1 259 ? -8.708 19.838 -0.770 1.00 88.62 259 GLY A N 1
ATOM 2084 C CA . GLY A 1 259 ? -7.970 21.084 -1.000 1.00 88.62 259 GLY A CA 1
ATOM 2085 C C . GLY A 1 259 ? -7.616 21.862 0.272 1.00 88.62 259 GLY A C 1
ATOM 2086 O O . GLY A 1 259 ? -6.736 22.717 0.213 1.00 88.62 259 GLY A O 1
ATOM 2087 N N . ASN A 1 260 ? -8.294 21.583 1.390 1.00 89.81 260 ASN A N 1
ATOM 2088 C CA . ASN A 1 260 ? -8.000 22.187 2.691 1.00 89.81 260 ASN A CA 1
ATOM 2089 C C . ASN A 1 260 ? -6.923 21.412 3.464 1.00 89.81 260 ASN A C 1
ATOM 2091 O O . ASN A 1 260 ? -6.246 22.011 4.290 1.00 89.81 260 ASN A O 1
ATOM 2095 N N . VAL A 1 261 ? -6.765 20.110 3.196 1.00 91.38 261 VAL A N 1
ATOM 2096 C CA . VAL A 1 261 ? -5.711 19.271 3.794 1.00 91.38 261 VAL A CA 1
ATOM 2097 C C . VAL A 1 261 ? -4.331 19.702 3.301 1.00 91.38 261 VAL A C 1
ATOM 2099 O O . VAL A 1 261 ? -3.428 19.924 4.100 1.00 91.38 261 VAL A O 1
ATOM 2102 N N . ASP A 1 262 ? -4.176 19.847 1.986 1.00 88.75 262 ASP A N 1
ATOM 2103 C CA . ASP A 1 262 ? -2.984 20.433 1.380 1.00 88.75 262 ASP A CA 1
ATOM 2104 C C . ASP A 1 262 ? -3.375 21.128 0.061 1.00 88.75 262 ASP A C 1
ATOM 2106 O O . ASP A 1 262 ? -4.037 20.514 -0.791 1.00 88.75 262 ASP A O 1
ATOM 2110 N N . PRO A 1 263 ? -2.964 22.391 -0.167 1.00 88.19 263 PRO A N 1
ATOM 2111 C CA . PRO A 1 263 ? -3.190 23.087 -1.431 1.00 88.19 263 PRO A CA 1
ATOM 2112 C C . PRO A 1 263 ? -2.729 22.315 -2.679 1.00 88.19 263 PRO A C 1
ATOM 2114 O O . PRO A 1 263 ? -3.336 22.471 -3.746 1.00 88.19 263 PRO A O 1
ATOM 2117 N N . VAL A 1 264 ? -1.701 21.465 -2.566 1.00 89.69 264 VAL A N 1
ATOM 2118 C CA . VAL A 1 264 ? -1.192 20.604 -3.647 1.00 89.69 264 VAL A CA 1
ATOM 2119 C C . VAL A 1 264 ? -2.276 19.647 -4.162 1.00 89.69 264 VAL A C 1
ATOM 2121 O O . VAL A 1 264 ? -2.339 19.388 -5.374 1.00 89.69 264 VAL A O 1
ATOM 2124 N N . TYR A 1 265 ? -3.193 19.210 -3.291 1.00 89.94 265 TYR A N 1
ATOM 2125 C CA . TYR A 1 265 ? -4.299 18.314 -3.634 1.00 89.94 265 TYR A CA 1
ATOM 2126 C C . TYR A 1 265 ? -5.568 19.034 -4.126 1.00 89.94 265 TYR A C 1
ATOM 2128 O O . TYR A 1 265 ? -6.495 18.391 -4.617 1.00 89.94 265 TYR A O 1
ATOM 2136 N N . SER A 1 266 ? -5.619 20.371 -4.117 1.00 88.06 266 SER A N 1
ATOM 2137 C CA . SER A 1 266 ? -6.762 21.149 -4.641 1.00 88.06 266 SER A CA 1
ATOM 2138 C C . SER A 1 266 ? -7.226 20.747 -6.060 1.00 88.06 266 SER A C 1
ATOM 2140 O O . SER A 1 266 ? -8.431 20.719 -6.317 1.00 88.06 266 SER A O 1
ATOM 2142 N N . PRO A 1 267 ? -6.338 20.378 -7.002 1.00 88.56 267 PRO A N 1
ATOM 2143 C CA . PRO A 1 267 ? -6.730 19.940 -8.347 1.00 88.56 267 PRO A CA 1
ATOM 2144 C C . PRO A 1 267 ? -7.504 18.612 -8.372 1.00 88.56 267 PRO A C 1
ATOM 2146 O O . PRO A 1 267 ? -8.343 18.418 -9.254 1.00 88.56 267 PRO A O 1
ATOM 2149 N N . PHE A 1 268 ? -7.294 17.751 -7.370 1.00 89.38 268 PHE A N 1
ATOM 2150 C CA . PHE A 1 268 ? -7.892 16.417 -7.235 1.00 89.38 268 PHE A CA 1
ATOM 2151 C C . PHE A 1 268 ? -9.384 16.464 -6.887 1.00 89.38 268 PHE A C 1
ATOM 2153 O O . PHE A 1 268 ? -10.094 15.483 -7.086 1.00 89.38 268 PHE A O 1
ATOM 2160 N N . LYS A 1 269 ? -9.911 17.633 -6.499 1.00 87.50 269 LYS A N 1
ATOM 2161 C CA . LYS A 1 269 ? -11.352 17.863 -6.298 1.00 87.50 269 LYS A CA 1
ATOM 2162 C C . LYS A 1 269 ? -12.212 17.593 -7.543 1.00 87.50 269 LYS A C 1
ATOM 2164 O O . LYS A 1 269 ? -13.424 17.460 -7.435 1.00 87.50 269 LYS A O 1
ATOM 2169 N N . ASN A 1 270 ? -11.592 17.570 -8.724 1.00 87.94 270 ASN A N 1
ATOM 2170 C CA . ASN A 1 270 ? -12.266 17.350 -10.002 1.00 87.94 270 ASN A CA 1
ATOM 2171 C C . ASN A 1 270 ? -12.276 15.873 -10.436 1.00 87.94 270 ASN A C 1
ATOM 2173 O O . ASN A 1 270 ? -12.710 15.584 -11.550 1.00 87.94 270 ASN A O 1
ATOM 2177 N N . ILE A 1 271 ? -11.757 14.951 -9.615 1.00 90.12 271 ILE A N 1
ATOM 2178 C CA . ILE A 1 271 ? -11.837 13.516 -9.907 1.00 90.12 271 ILE A CA 1
ATOM 2179 C C . ILE A 1 271 ? -13.306 13.077 -9.875 1.00 90.12 271 ILE A C 1
ATOM 2181 O O . ILE A 1 271 ? -14.070 13.470 -8.994 1.00 90.12 271 ILE A O 1
ATOM 2185 N N . ASP A 1 272 ? -13.700 12.250 -10.841 1.00 88.56 272 ASP A N 1
ATOM 2186 C CA . ASP A 1 272 ? -15.037 11.665 -10.879 1.00 88.56 272 ASP A CA 1
ATOM 2187 C C . ASP A 1 272 ? -15.230 10.674 -9.717 1.00 88.56 272 ASP A C 1
ATOM 2189 O O . ASP A 1 272 ? -14.421 9.769 -9.502 1.00 88.56 272 ASP A O 1
ATOM 2193 N N . ALA A 1 273 ? -16.332 10.807 -8.979 1.00 88.44 273 ALA A N 1
ATOM 2194 C CA . ALA A 1 273 ? -16.681 9.880 -7.907 1.00 88.44 273 ALA A CA 1
ATOM 2195 C C . ALA A 1 273 ? -16.905 8.445 -8.422 1.00 88.44 273 ALA A C 1
ATOM 2197 O O . ALA A 1 273 ? -16.659 7.490 -7.682 1.00 88.44 273 ALA A O 1
ATOM 2198 N N . ALA A 1 274 ? -17.339 8.274 -9.679 1.00 87.94 274 ALA A N 1
ATOM 2199 C CA . ALA A 1 274 ? -17.451 6.953 -10.297 1.00 87.94 274 ALA A CA 1
ATOM 2200 C C . ALA A 1 274 ? -16.076 6.282 -10.443 1.00 87.94 274 ALA A C 1
ATOM 2202 O O . ALA A 1 274 ? -15.933 5.109 -10.106 1.00 87.94 274 ALA A O 1
ATOM 2203 N N . LEU A 1 275 ? -15.049 7.048 -10.829 1.00 87.69 275 LEU A N 1
ATOM 2204 C CA . LEU A 1 275 ? -13.667 6.569 -10.922 1.00 87.69 275 LEU A CA 1
ATOM 2205 C C . LEU A 1 275 ? -13.148 6.119 -9.551 1.00 87.69 275 LEU A C 1
ATOM 2207 O O . LEU A 1 275 ? -12.586 5.031 -9.430 1.00 87.69 275 LEU A O 1
ATOM 2211 N N . LEU A 1 276 ? -13.392 6.908 -8.496 1.00 90.56 276 LEU A N 1
ATOM 2212 C CA . LEU A 1 276 ? -12.996 6.540 -7.128 1.00 90.56 276 LEU A CA 1
ATOM 2213 C C . LEU A 1 276 ? -13.645 5.232 -6.658 1.00 90.56 276 LEU A C 1
ATOM 2215 O O . LEU A 1 276 ? -13.021 4.447 -5.949 1.00 90.56 276 LEU A O 1
ATOM 2219 N N . LYS A 1 277 ? -14.896 4.989 -7.057 1.00 88.12 277 LYS A N 1
ATOM 2220 C CA . LYS A 1 277 ? -15.671 3.829 -6.612 1.00 88.12 277 LYS A CA 1
ATOM 2221 C C . LYS A 1 277 ? -15.415 2.565 -7.435 1.00 88.12 277 LYS A C 1
ATOM 2223 O O . LYS A 1 277 ? -15.465 1.473 -6.877 1.00 88.12 277 LYS A O 1
ATOM 2228 N N . GLU A 1 278 ? -15.200 2.692 -8.741 1.00 86.06 278 GLU A N 1
ATOM 2229 C CA . GLU A 1 278 ? -15.128 1.549 -9.661 1.00 86.06 278 GLU A CA 1
ATOM 2230 C C . GLU A 1 278 ? -13.704 1.227 -10.105 1.00 86.06 278 GLU A C 1
ATOM 2232 O O . GLU A 1 278 ? -13.340 0.049 -10.158 1.00 86.06 278 GLU A O 1
ATOM 2237 N N . ASP A 1 279 ? -12.892 2.247 -10.386 1.00 84.06 279 ASP A N 1
ATOM 2238 C CA . ASP A 1 279 ? -11.560 2.052 -10.953 1.00 84.06 279 ASP A CA 1
ATOM 2239 C C . ASP A 1 279 ? -10.509 1.872 -9.856 1.00 84.06 279 ASP A C 1
ATOM 2241 O O . ASP A 1 279 ? -9.722 0.936 -9.938 1.00 84.06 279 ASP A O 1
ATOM 2245 N N . VAL A 1 280 ? -10.525 2.665 -8.775 1.00 88.38 280 VAL A N 1
ATOM 2246 C CA . VAL A 1 280 ? -9.543 2.526 -7.670 1.00 88.38 280 VAL A CA 1
ATOM 2247 C C . VAL A 1 280 ? -9.460 1.099 -7.112 1.00 88.38 280 VAL A C 1
ATOM 2249 O O . VAL A 1 280 ? -8.344 0.595 -6.974 1.00 88.38 280 VAL A O 1
ATOM 2252 N N . PRO A 1 281 ? -10.569 0.373 -6.861 1.00 88.81 281 PRO A N 1
ATOM 2253 C CA . PRO A 1 281 ? -10.486 -1.031 -6.458 1.00 88.81 281 PRO A CA 1
ATOM 2254 C C . PRO A 1 281 ? -9.787 -1.936 -7.483 1.00 88.81 281 PRO A C 1
ATOM 2256 O O . PRO A 1 281 ? -9.040 -2.832 -7.090 1.00 88.81 281 PRO A O 1
ATOM 2259 N N . ARG A 1 282 ? -10.004 -1.715 -8.788 1.00 85.25 282 ARG A N 1
ATOM 2260 C CA . ARG A 1 282 ? -9.337 -2.490 -9.849 1.00 85.25 282 ARG A CA 1
ATOM 2261 C C . ARG A 1 282 ? -7.848 -2.190 -9.887 1.00 85.25 282 ARG A C 1
ATOM 2263 O O . ARG A 1 282 ? -7.047 -3.107 -10.007 1.00 85.25 282 ARG A O 1
ATOM 2270 N N . LEU A 1 283 ? -7.484 -0.926 -9.706 1.00 81.31 283 LEU A N 1
ATOM 2271 C CA . LEU A 1 283 ? -6.098 -0.466 -9.695 1.00 81.31 283 LEU A CA 1
ATOM 2272 C C . LEU A 1 283 ? -5.309 -1.063 -8.538 1.00 81.31 283 LEU A C 1
ATOM 2274 O O . LEU A 1 283 ? -4.228 -1.606 -8.747 1.00 81.31 283 LEU A O 1
ATOM 2278 N N . VAL A 1 284 ? -5.898 -1.060 -7.344 1.00 86.88 284 VAL A N 1
ATOM 2279 C CA . VAL A 1 284 ? -5.343 -1.749 -6.173 1.00 86.88 284 VAL A CA 1
ATOM 2280 C C . VAL A 1 284 ? -5.150 -3.245 -6.447 1.00 86.88 284 VAL A C 1
ATOM 2282 O O . VAL A 1 284 ? -4.161 -3.828 -6.013 1.00 86.88 284 VAL A O 1
ATOM 2285 N N . ALA A 1 285 ? -6.065 -3.880 -7.185 1.00 86.06 285 ALA A N 1
ATOM 2286 C CA . ALA A 1 285 ? -5.971 -5.303 -7.505 1.00 86.06 285 ALA A CA 1
ATOM 2287 C C . ALA A 1 285 ? -4.865 -5.647 -8.525 1.00 86.06 285 ALA A C 1
ATOM 2289 O O . ALA A 1 285 ? -4.457 -6.808 -8.581 1.00 86.06 285 ALA A O 1
ATOM 2290 N N . ILE A 1 286 ? -4.373 -4.679 -9.313 1.00 82.31 286 ILE A N 1
ATOM 2291 C CA . ILE A 1 286 ? -3.278 -4.891 -10.278 1.00 82.31 286 ILE A CA 1
ATOM 2292 C C . ILE A 1 286 ? -1.958 -5.153 -9.548 1.00 82.31 286 ILE A C 1
ATOM 2294 O O . ILE A 1 286 ? -1.249 -6.100 -9.888 1.00 82.31 286 ILE A O 1
ATOM 2298 N N . ASP A 1 287 ? -1.637 -4.328 -8.550 1.00 81.25 287 ASP A N 1
ATOM 2299 C CA . ASP A 1 287 ? -0.444 -4.487 -7.720 1.00 81.25 287 ASP A CA 1
ATOM 2300 C C . ASP A 1 287 ? -0.742 -4.104 -6.268 1.00 81.25 287 ASP A C 1
ATOM 2302 O O . ASP A 1 287 ? -0.548 -2.970 -5.828 1.00 81.25 287 ASP A O 1
ATOM 2306 N N . ILE A 1 288 ? -1.206 -5.102 -5.514 1.00 87.44 288 ILE A N 1
ATOM 2307 C CA . ILE A 1 288 ? -1.533 -4.949 -4.095 1.00 87.44 288 ILE A CA 1
ATOM 2308 C C . ILE A 1 288 ? -0.307 -4.469 -3.312 1.00 87.44 288 ILE A C 1
ATOM 2310 O O . ILE A 1 288 ? -0.442 -3.618 -2.444 1.00 87.44 288 ILE A O 1
ATOM 2314 N N . LYS A 1 289 ? 0.896 -4.970 -3.622 1.00 86.88 289 LYS A N 1
ATOM 2315 C CA . LYS A 1 289 ? 2.101 -4.633 -2.849 1.00 86.88 289 LYS A CA 1
ATOM 2316 C C . LYS A 1 289 ? 2.481 -3.170 -3.021 1.00 86.88 289 LYS A C 1
ATOM 2318 O O . LYS A 1 289 ? 2.814 -2.520 -2.033 1.00 86.88 289 LYS A O 1
ATOM 2323 N N . GLN A 1 290 ? 2.423 -2.665 -4.252 1.00 84.88 290 GLN A N 1
ATOM 2324 C CA . GLN A 1 290 ? 2.674 -1.251 -4.507 1.00 84.88 290 GLN A CA 1
ATOM 2325 C C . GLN A 1 290 ? 1.602 -0.381 -3.840 1.00 84.88 290 GLN A C 1
ATOM 2327 O O . GLN A 1 290 ? 1.945 0.558 -3.130 1.00 84.88 290 GLN A O 1
ATOM 2332 N N . ALA A 1 291 ? 0.322 -0.751 -3.957 1.00 88.94 291 ALA A N 1
ATOM 2333 C CA . ALA A 1 291 ? -0.767 -0.025 -3.306 1.00 88.94 291 ALA A CA 1
ATOM 2334 C C . ALA A 1 291 ? -0.615 0.038 -1.773 1.00 88.94 291 ALA A C 1
ATOM 2336 O O . ALA A 1 291 ? -0.880 1.073 -1.164 1.00 88.94 291 ALA A O 1
ATOM 2337 N N . GLU A 1 292 ? -0.163 -1.046 -1.131 1.00 91.56 292 GLU A N 1
ATOM 2338 C CA . GLU A 1 292 ? 0.132 -1.048 0.306 1.00 91.56 292 GLU A CA 1
ATOM 2339 C C . GLU A 1 292 ? 1.261 -0.077 0.672 1.00 91.56 292 GLU A C 1
ATOM 2341 O O . GLU A 1 292 ? 1.174 0.590 1.708 1.00 91.56 292 GLU A O 1
ATOM 2346 N N . LEU A 1 293 ? 2.309 0.004 -0.152 1.00 88.94 293 LEU A N 1
ATOM 2347 C CA . LEU A 1 293 ? 3.433 0.915 0.053 1.00 88.94 293 LEU A CA 1
ATOM 2348 C C . LEU A 1 293 ? 2.992 2.373 -0.103 1.00 88.94 293 LEU A C 1
ATOM 2350 O O . LEU A 1 293 ? 3.228 3.169 0.805 1.00 88.94 293 LEU A O 1
ATOM 2354 N N . ASP A 1 294 ? 2.277 2.685 -1.182 1.00 89.56 294 ASP A N 1
ATOM 2355 C CA . ASP A 1 294 ? 1.760 4.025 -1.470 1.00 89.56 294 ASP A CA 1
ATOM 2356 C C . ASP A 1 294 ? 0.829 4.521 -0.354 1.00 89.56 294 ASP A C 1
ATOM 2358 O O . ASP A 1 294 ? 1.001 5.617 0.176 1.00 89.56 294 ASP A O 1
ATOM 2362 N N . LEU A 1 295 ? -0.121 3.684 0.084 1.00 93.81 295 LEU A N 1
ATOM 2363 C CA . LEU A 1 295 ? -1.023 4.024 1.188 1.00 93.81 295 LEU A CA 1
ATOM 2364 C C . LEU A 1 295 ? -0.277 4.215 2.509 1.00 93.81 295 LEU A C 1
ATOM 2366 O O . LEU A 1 295 ? -0.633 5.093 3.289 1.00 93.81 295 LEU A O 1
ATOM 2370 N N . THR A 1 296 ? 0.759 3.415 2.766 1.00 93.12 296 THR A N 1
ATOM 2371 C CA . THR A 1 296 ? 1.590 3.568 3.968 1.00 93.12 296 THR A CA 1
ATOM 2372 C C . THR A 1 296 ? 2.381 4.877 3.935 1.00 93.12 296 THR A C 1
ATOM 2374 O O . THR A 1 296 ? 2.566 5.501 4.980 1.00 93.12 296 THR A O 1
ATOM 2377 N N . ASN A 1 297 ? 2.854 5.305 2.762 1.00 92.06 297 ASN A N 1
ATOM 2378 C CA . ASN A 1 297 ? 3.551 6.579 2.601 1.00 92.06 297 ASN A CA 1
ATOM 2379 C C . ASN A 1 297 ? 2.589 7.753 2.803 1.00 92.06 297 ASN A C 1
ATOM 2381 O O . ASN A 1 297 ? 2.852 8.590 3.664 1.00 92.06 297 ASN A O 1
ATOM 2385 N N . LEU A 1 298 ? 1.426 7.731 2.143 1.00 94.81 298 LEU A N 1
ATOM 2386 C CA . LEU A 1 298 ? 0.362 8.716 2.353 1.00 94.81 298 LEU A CA 1
ATOM 2387 C C . LEU A 1 298 ? -0.012 8.835 3.838 1.00 94.81 298 LEU A C 1
ATOM 2389 O O . LEU A 1 298 ? -0.086 9.929 4.390 1.00 94.81 298 LEU A O 1
ATOM 2393 N N . GLU A 1 299 ? -0.229 7.707 4.517 1.00 95.56 299 GLU A N 1
ATOM 2394 C CA . GLU A 1 299 ? -0.564 7.698 5.942 1.00 95.56 299 GLU A CA 1
ATOM 2395 C C . GLU A 1 299 ? 0.535 8.324 6.799 1.00 95.56 299 GLU A C 1
ATOM 2397 O O . GLU A 1 299 ? 0.212 8.969 7.792 1.00 95.56 299 GLU A O 1
ATOM 2402 N N . LYS A 1 300 ? 1.817 8.158 6.450 1.00 93.56 300 LYS A N 1
ATOM 2403 C CA . LYS A 1 300 ? 2.940 8.769 7.176 1.00 93.56 300 LYS A CA 1
ATOM 2404 C C . LYS A 1 300 ? 3.008 10.277 6.971 1.00 93.56 300 LYS A C 1
ATOM 2406 O O . LYS A 1 300 ? 3.279 10.962 7.954 1.00 93.56 300 LYS A O 1
ATOM 2411 N N . GLU A 1 301 ? 2.736 10.756 5.761 1.00 93.38 301 GLU A N 1
ATOM 2412 C CA . GLU A 1 301 ? 2.766 12.182 5.412 1.00 93.38 301 GLU A CA 1
ATOM 2413 C C . GLU A 1 301 ? 1.706 13.007 6.138 1.00 93.38 301 GLU A C 1
ATOM 2415 O O . GLU A 1 301 ? 1.971 14.161 6.454 1.00 93.38 301 GLU A O 1
ATOM 2420 N N . LEU A 1 302 ? 0.543 12.416 6.445 1.00 95.38 302 LEU A N 1
ATOM 2421 C CA . LEU A 1 302 ? -0.529 13.122 7.150 1.00 95.38 302 LEU A CA 1
ATOM 2422 C C . LEU A 1 302 ? -0.091 13.568 8.551 1.00 95.38 302 LEU A C 1
ATOM 2424 O O . LEU A 1 302 ? 0.093 12.731 9.440 1.00 95.38 302 LEU A O 1
ATOM 2428 N N . ASP A 1 303 ? 0.046 14.871 8.761 1.00 95.19 303 ASP A N 1
ATOM 2429 C CA . ASP A 1 303 ? 0.449 15.431 10.050 1.00 95.19 303 ASP A CA 1
ATOM 2430 C C . ASP A 1 303 ? -0.722 15.566 11.045 1.00 95.19 303 ASP A C 1
ATOM 2432 O O . ASP A 1 303 ? -1.869 15.204 10.767 1.00 95.19 303 ASP A O 1
ATOM 2436 N N . SER A 1 304 ? -0.418 16.057 12.249 1.00 96.69 304 SER A N 1
ATOM 2437 C CA . SER A 1 304 ? -1.411 16.225 13.313 1.00 96.69 304 SER A CA 1
ATOM 2438 C C . SER A 1 304 ? -2.518 17.221 12.934 1.00 96.69 304 SER A C 1
ATOM 2440 O O . SER A 1 304 ? -3.690 16.942 13.176 1.00 96.69 304 SER A O 1
ATOM 2442 N N . GLU A 1 305 ? -2.188 18.338 12.278 1.00 96.56 305 GLU A N 1
ATOM 2443 C CA . GLU A 1 305 ? -3.171 19.361 11.889 1.00 96.56 305 GLU A CA 1
ATOM 2444 C C . GLU A 1 305 ? -4.118 18.834 10.802 1.00 96.56 305 GLU A C 1
ATOM 2446 O O . GLU A 1 305 ? -5.337 19.005 10.880 1.00 96.56 305 GLU A O 1
ATOM 2451 N N . GLN A 1 306 ? -3.573 18.114 9.821 1.00 96.38 306 GLN A N 1
ATOM 2452 C CA . GLN A 1 306 ? -4.341 17.465 8.764 1.00 96.38 306 GLN A CA 1
ATOM 2453 C C . GLN A 1 306 ? -5.269 16.383 9.324 1.00 96.38 306 GLN A C 1
ATOM 2455 O O . GLN A 1 306 ? -6.429 16.280 8.914 1.00 96.38 306 GLN A O 1
ATOM 2460 N N . LEU A 1 307 ? -4.792 15.579 10.278 1.00 97.69 307 LEU A N 1
ATOM 2461 C CA . LEU A 1 307 ? -5.612 14.561 10.933 1.00 97.69 307 LEU A CA 1
ATOM 2462 C C . LEU A 1 307 ? -6.699 15.172 11.825 1.00 97.69 307 LEU A C 1
ATOM 2464 O O . LEU A 1 307 ? -7.805 14.630 11.846 1.00 97.69 307 LEU A O 1
ATOM 2468 N N . GLU A 1 308 ? -6.429 16.284 12.514 1.00 97.62 308 GLU A N 1
ATOM 2469 C CA . GLU A 1 308 ? -7.435 17.024 13.291 1.00 97.62 308 GLU A CA 1
ATOM 2470 C C . GLU A 1 308 ? -8.558 17.521 12.373 1.00 97.62 308 GLU A C 1
ATOM 2472 O O . GLU A 1 308 ? -9.731 17.195 12.585 1.00 97.62 308 GLU A O 1
ATOM 2477 N N . LEU A 1 309 ? -8.195 18.207 11.284 1.00 97.06 309 LEU A N 1
ATOM 2478 C CA . LEU A 1 309 ? -9.137 18.705 10.283 1.00 97.06 309 LEU A CA 1
ATOM 2479 C C . LEU A 1 309 ? -10.018 17.574 9.729 1.00 97.06 309 LEU A C 1
ATOM 2481 O O . LEU A 1 309 ? -11.246 17.685 9.684 1.00 97.06 309 LEU A O 1
ATOM 2485 N N . ILE A 1 310 ? -9.407 16.464 9.302 1.00 97.38 310 ILE A N 1
ATOM 2486 C CA . ILE A 1 310 ? -10.141 15.360 8.677 1.00 97.38 310 ILE A CA 1
ATOM 2487 C C . ILE A 1 310 ? -10.989 14.613 9.710 1.00 97.38 310 ILE A C 1
ATOM 2489 O O . ILE A 1 310 ? -12.202 14.482 9.541 1.00 97.38 310 ILE A O 1
ATOM 2493 N N . LEU A 1 311 ? -10.363 14.068 10.754 1.00 98.06 311 LEU A N 1
ATOM 2494 C CA . LEU A 1 311 ? -10.996 13.084 11.632 1.00 98.06 311 LEU A CA 1
ATOM 2495 C C . LEU A 1 311 ? -11.861 13.738 12.709 1.00 98.06 311 LEU A C 1
ATOM 2497 O O . LEU A 1 311 ? -12.895 13.176 13.081 1.00 98.06 311 LEU A O 1
ATOM 2501 N N . ILE A 1 312 ? -11.468 14.905 13.215 1.00 97.69 312 ILE A N 1
ATOM 2502 C CA . ILE A 1 312 ? -12.111 15.522 14.377 1.00 97.69 312 ILE A CA 1
ATOM 2503 C C . ILE A 1 312 ? -13.071 16.624 13.947 1.00 97.69 312 ILE A C 1
ATOM 2505 O O . ILE A 1 312 ? -14.244 16.572 14.316 1.00 97.69 312 ILE A O 1
ATOM 2509 N N . GLU A 1 313 ? -12.630 17.565 13.116 1.00 96.62 313 GLU A N 1
ATOM 2510 C CA . GLU A 1 313 ? -13.480 18.684 12.699 1.00 96.62 313 GLU A CA 1
ATOM 2511 C C . GLU A 1 313 ? -14.547 18.250 11.685 1.00 96.62 313 GLU A C 1
ATOM 2513 O O . GLU A 1 313 ? -15.733 18.552 11.858 1.00 96.62 313 GLU A O 1
ATOM 2518 N N . HIS A 1 314 ? -14.145 17.506 10.648 1.00 95.62 314 HIS A N 1
ATOM 2519 C CA . HIS A 1 314 ? -15.045 17.111 9.564 1.00 95.62 314 HIS A CA 1
ATOM 2520 C C . HIS A 1 314 ? -15.777 15.790 9.808 1.00 95.62 314 HIS A C 1
ATOM 2522 O O . HIS A 1 314 ? -17.004 15.748 9.702 1.00 95.62 314 HIS A O 1
ATOM 2528 N N . LEU A 1 315 ? -15.055 14.705 10.103 1.00 96.81 315 LEU A N 1
ATOM 2529 C CA . LEU A 1 315 ? -15.675 13.390 10.308 1.00 96.81 315 LEU A CA 1
ATOM 2530 C C . LEU A 1 315 ? -16.208 13.194 11.731 1.00 96.81 315 LEU A C 1
ATOM 2532 O O . LEU A 1 315 ? -17.045 12.317 11.942 1.00 96.81 315 LEU A O 1
ATOM 2536 N N . GLN A 1 316 ? -15.766 14.007 12.697 1.00 97.38 316 GLN A N 1
ATOM 2537 C CA . GLN A 1 316 ? -16.240 13.988 14.084 1.00 97.38 316 GLN A CA 1
ATOM 2538 C C . GLN A 1 316 ? -16.238 12.579 14.690 1.00 97.38 316 GLN A C 1
ATOM 2540 O O . GLN A 1 316 ? -17.222 12.141 15.295 1.00 97.38 316 GLN A O 1
ATOM 2545 N N . ILE A 1 317 ? -15.137 11.842 14.513 1.00 97.44 317 ILE A N 1
ATOM 2546 C CA . ILE A 1 317 ? -15.066 10.411 14.851 1.00 97.44 317 ILE A CA 1
ATOM 2547 C C . ILE A 1 317 ? -15.136 10.132 16.359 1.00 97.44 317 ILE A C 1
ATOM 2549 O O . ILE A 1 317 ? -15.264 8.987 16.773 1.00 97.44 317 ILE A O 1
ATOM 2553 N N . THR A 1 318 ? -15.091 11.160 17.203 1.00 96.62 318 THR A N 1
ATOM 2554 C CA . THR A 1 318 ? -15.329 11.035 18.648 1.00 96.62 318 THR A CA 1
ATOM 2555 C C . THR A 1 318 ? -16.791 10.699 18.971 1.00 96.62 318 THR A C 1
ATOM 2557 O O . THR A 1 318 ? -17.081 10.152 20.038 1.00 96.62 318 THR A O 1
ATOM 2560 N N . ALA A 1 319 ? -17.724 10.980 18.053 1.00 97.44 319 ALA A N 1
ATOM 2561 C CA . ALA A 1 319 ? -19.133 10.641 18.206 1.00 97.44 319 ALA A CA 1
ATOM 2562 C C . ALA A 1 319 ? -19.414 9.164 17.844 1.00 97.44 319 ALA A C 1
ATOM 2564 O O . ALA A 1 319 ? -18.897 8.670 16.836 1.00 97.44 319 ALA A O 1
ATOM 2565 N N . PRO A 1 320 ? -20.292 8.459 18.593 1.00 97.75 320 PRO A N 1
ATOM 2566 C CA . PRO A 1 320 ? -20.550 7.034 18.385 1.00 97.75 320 PRO A CA 1
ATOM 2567 C C . PRO A 1 320 ? -20.956 6.603 16.982 1.00 97.75 320 PRO A C 1
ATOM 2569 O O . PRO A 1 320 ? -20.429 5.625 16.450 1.00 97.75 320 PRO A O 1
ATOM 2572 N N . ASP A 1 321 ? -21.882 7.330 16.363 1.00 97.75 321 ASP A N 1
ATOM 2573 C CA . ASP A 1 321 ? -22.339 6.989 15.018 1.00 97.75 321 ASP A CA 1
ATOM 2574 C C . ASP A 1 321 ? -21.240 7.187 13.962 1.00 97.75 321 ASP A C 1
ATOM 2576 O O . ASP A 1 321 ? -21.231 6.458 12.965 1.00 97.75 321 ASP A O 1
ATOM 2580 N N . ASN A 1 322 ? -20.298 8.102 14.208 1.00 97.75 322 ASN A N 1
ATOM 2581 C CA . ASN A 1 322 ? -19.268 8.502 13.256 1.00 97.75 322 ASN A CA 1
ATOM 2582 C C . ASN A 1 322 ? -18.062 7.558 13.265 1.00 97.75 322 ASN A C 1
ATOM 2584 O O . ASN A 1 322 ? -17.674 7.110 12.187 1.00 97.75 322 ASN A O 1
ATOM 2588 N N . PHE A 1 323 ? -17.518 7.151 14.428 1.00 98.06 323 PHE A N 1
ATOM 2589 C CA . PHE A 1 323 ? -16.487 6.094 14.419 1.00 98.06 323 PHE A CA 1
ATOM 2590 C C . PHE A 1 323 ? -17.038 4.780 13.863 1.00 98.06 323 PHE A C 1
ATOM 2592 O O . PHE A 1 323 ? -16.327 4.058 13.167 1.00 98.06 323 PHE A O 1
ATOM 2599 N N . ALA A 1 324 ? -18.310 4.465 14.141 1.00 98.06 324 ALA A N 1
ATOM 2600 C CA . ALA A 1 324 ? -18.931 3.252 13.626 1.00 98.06 324 ALA A CA 1
ATOM 2601 C C . ALA A 1 324 ? -19.058 3.316 12.101 1.00 98.06 324 ALA A C 1
ATOM 2603 O O . ALA A 1 324 ? -18.708 2.354 11.424 1.00 98.06 324 ALA A O 1
ATOM 2604 N N . SER A 1 325 ? -19.493 4.464 11.566 1.00 97.50 325 SER A N 1
ATOM 2605 C CA . SER A 1 325 ? -19.553 4.693 10.122 1.00 97.50 325 SER A CA 1
ATOM 2606 C C . SER A 1 325 ? -18.174 4.606 9.473 1.00 97.50 325 SER A C 1
ATOM 2608 O O . SER A 1 325 ? -18.042 3.949 8.445 1.00 97.50 325 SER A O 1
ATOM 2610 N N . LEU A 1 326 ? -17.143 5.200 10.079 1.00 97.69 326 LEU A N 1
ATOM 2611 C CA . LEU A 1 326 ? -15.780 5.130 9.556 1.00 97.69 326 LEU A CA 1
ATOM 2612 C C . LEU A 1 326 ? -15.310 3.675 9.447 1.00 97.69 326 LEU A C 1
ATOM 2614 O O . LEU A 1 326 ? -14.876 3.248 8.384 1.00 97.69 326 LEU A O 1
ATOM 2618 N N . ILE A 1 327 ? -15.449 2.880 10.513 1.00 96.50 327 ILE A N 1
ATOM 2619 C CA . ILE A 1 327 ? -14.988 1.480 10.529 1.00 96.50 327 ILE A CA 1
ATOM 2620 C C . ILE A 1 327 ? -15.768 0.604 9.530 1.00 96.50 327 ILE A C 1
ATOM 2622 O O . ILE A 1 327 ? -15.206 -0.343 8.981 1.00 96.50 327 ILE A O 1
ATOM 2626 N N . GLU A 1 328 ? -17.051 0.895 9.296 1.00 95.25 328 GLU A N 1
ATOM 2627 C CA . GLU A 1 328 ? -17.887 0.175 8.324 1.00 95.25 328 GLU A CA 1
ATOM 2628 C C . GLU A 1 328 ? -17.454 0.411 6.874 1.00 95.25 328 GLU A C 1
ATOM 2630 O O . GLU A 1 328 ? -17.458 -0.529 6.074 1.00 95.25 328 GLU A O 1
ATOM 2635 N N . HIS A 1 329 ? -17.108 1.654 6.534 1.00 94.81 329 HIS A N 1
ATOM 2636 C CA . HIS A 1 329 ? -16.866 2.062 5.151 1.00 94.81 329 HIS A CA 1
ATOM 2637 C C . HIS A 1 329 ? -15.385 2.074 4.774 1.00 94.81 329 HIS A C 1
ATOM 2639 O O . HIS A 1 329 ? -15.084 1.952 3.589 1.00 94.81 329 HIS A O 1
ATOM 2645 N N . GLU A 1 330 ? -14.472 2.157 5.749 1.00 95.50 330 GLU A N 1
ATOM 2646 C CA . GLU A 1 330 ? -13.035 2.209 5.486 1.00 95.50 330 GLU A CA 1
ATOM 2647 C C . GLU A 1 330 ? -12.564 0.939 4.769 1.00 95.50 330 GLU A C 1
ATOM 2649 O O . GLU A 1 330 ? -12.785 -0.187 5.236 1.00 95.50 330 GLU A O 1
ATOM 2654 N N . CYS A 1 331 ? -11.931 1.130 3.612 1.00 94.12 331 CYS A N 1
ATOM 2655 C CA . CYS A 1 331 ? -11.442 0.043 2.764 1.00 94.12 331 CYS A CA 1
ATOM 2656 C C . CYS A 1 331 ? -9.940 0.121 2.464 1.00 94.12 331 CYS A C 1
ATOM 2658 O O . CYS A 1 331 ? -9.397 -0.880 1.994 1.00 94.12 331 CYS A O 1
ATOM 2660 N N . TYR A 1 332 ? -9.267 1.245 2.732 1.00 95.19 332 TYR A N 1
ATOM 2661 C CA . TYR A 1 332 ? -7.871 1.474 2.341 1.00 95.19 332 TYR A CA 1
ATOM 2662 C C . TYR A 1 332 ? -6.963 1.827 3.524 1.00 95.19 332 TYR A C 1
ATOM 2664 O O . TYR A 1 332 ? -5.920 1.193 3.691 1.00 95.19 332 TYR A O 1
ATOM 2672 N N . SER A 1 333 ? -7.349 2.812 4.338 1.00 96.31 333 SER A N 1
ATOM 2673 C CA . SER A 1 333 ? -6.510 3.414 5.373 1.00 96.31 333 SER A CA 1
ATOM 2674 C C . SER A 1 333 ? -6.549 2.635 6.684 1.00 96.31 333 SER A C 1
ATOM 2676 O O . SER A 1 333 ? -7.560 2.575 7.390 1.00 96.31 333 SER A O 1
ATOM 2678 N N . VAL A 1 334 ? -5.403 2.066 7.042 1.00 95.62 334 VAL A N 1
ATOM 2679 C CA . VAL A 1 334 ? -5.177 1.432 8.341 1.00 95.62 334 VAL A CA 1
ATOM 2680 C C . VAL A 1 334 ? -5.145 2.493 9.434 1.00 95.62 334 VAL A C 1
ATOM 2682 O O . VAL A 1 334 ? -5.720 2.282 10.501 1.00 95.62 334 VAL A O 1
ATOM 2685 N N . LEU A 1 335 ? -4.532 3.649 9.165 1.00 97.00 335 LEU A N 1
ATOM 2686 C CA . LEU A 1 335 ? -4.456 4.758 10.116 1.00 97.00 335 LEU A CA 1
ATOM 2687 C C . LEU A 1 335 ? -5.856 5.201 10.562 1.00 97.00 335 LEU A C 1
ATOM 2689 O O . LEU A 1 335 ? -6.132 5.269 11.760 1.00 97.00 335 LEU A O 1
ATOM 2693 N N . PHE A 1 336 ? -6.759 5.442 9.607 1.00 97.50 336 PHE A N 1
ATOM 2694 C CA . PHE A 1 336 ? -8.111 5.926 9.894 1.00 97.50 336 PHE A CA 1
ATOM 2695 C C . PHE A 1 336 ? -8.901 4.871 10.663 1.00 97.50 336 PHE A C 1
ATOM 2697 O O . PHE A 1 336 ? -9.507 5.174 11.694 1.00 97.50 336 PHE A O 1
ATOM 2704 N N . ARG A 1 337 ? -8.850 3.612 10.207 1.00 96.31 337 ARG A N 1
ATOM 2705 C CA . ARG A 1 337 ? -9.545 2.507 10.872 1.00 96.31 337 ARG A CA 1
ATOM 2706 C C . ARG A 1 337 ? -9.047 2.297 12.299 1.00 96.31 337 ARG A C 1
ATOM 2708 O O . ARG A 1 337 ? -9.868 2.122 13.195 1.00 96.31 337 ARG A O 1
ATOM 2715 N N . SER A 1 338 ? -7.736 2.345 12.526 1.00 96.69 338 SER A N 1
ATOM 2716 C CA . SER A 1 338 ? -7.129 2.190 13.852 1.00 96.69 338 SER A CA 1
ATOM 2717 C C . SER A 1 338 ? -7.527 3.325 14.799 1.00 96.69 338 SER A C 1
ATOM 2719 O O . SER A 1 338 ? -7.931 3.061 15.930 1.00 96.69 338 SER A O 1
ATOM 2721 N N . LEU A 1 339 ? -7.522 4.580 14.343 1.00 97.75 339 LEU A N 1
ATOM 2722 C CA . LEU A 1 339 ? -7.975 5.714 15.158 1.00 97.75 339 LEU A CA 1
ATOM 2723 C C . LEU A 1 339 ? -9.485 5.655 15.449 1.00 97.75 339 LEU A C 1
ATOM 2725 O O . LEU A 1 339 ? -9.909 5.909 16.578 1.00 97.75 339 LEU A O 1
ATOM 2729 N N . GLY A 1 340 ? -10.300 5.224 14.482 1.00 97.88 340 GLY A N 1
ATOM 2730 C CA . GLY A 1 340 ? -11.719 4.935 14.708 1.00 97.88 340 GLY A CA 1
ATOM 2731 C C . GLY A 1 340 ? -11.933 3.816 15.734 1.00 97.88 340 GLY A C 1
ATOM 2732 O O . GLY A 1 340 ? -12.775 3.939 16.625 1.00 97.88 340 GLY A O 1
ATOM 2733 N N . LEU A 1 341 ? -11.145 2.738 15.659 1.00 97.25 341 LEU A N 1
ATOM 2734 C CA . LEU A 1 341 ? -11.200 1.624 16.611 1.00 97.25 341 LEU A CA 1
ATOM 2735 C C . LEU A 1 341 ? -10.773 2.034 18.018 1.00 97.25 341 LEU A C 1
ATOM 2737 O O . LEU A 1 341 ? -11.371 1.571 18.990 1.00 97.25 341 LEU A O 1
ATOM 2741 N N . LEU A 1 342 ? -9.795 2.931 18.137 1.00 97.44 342 LEU A N 1
ATOM 2742 C CA . LEU A 1 342 ? -9.404 3.518 19.414 1.00 97.44 342 LEU A CA 1
ATOM 2743 C C . LEU A 1 342 ? -10.574 4.284 20.050 1.00 97.44 342 LEU A C 1
ATOM 2745 O O . LEU A 1 342 ? -10.867 4.081 21.229 1.00 97.44 342 LEU A O 1
ATOM 2749 N N . MET A 1 343 ? -11.298 5.100 19.272 1.00 98.25 343 MET A N 1
ATOM 2750 C CA . MET A 1 343 ? -12.498 5.799 19.760 1.00 98.25 343 MET A CA 1
ATOM 2751 C C . MET A 1 343 ? -13.615 4.822 20.147 1.00 98.25 343 MET A C 1
ATOM 2753 O O . MET A 1 343 ? -14.263 4.990 21.184 1.00 98.25 343 MET A O 1
ATOM 2757 N N . ALA A 1 344 ? -13.811 3.761 19.359 1.00 98.06 344 ALA A N 1
ATOM 2758 C CA . ALA A 1 344 ? -14.774 2.714 19.680 1.00 98.06 344 ALA A CA 1
ATOM 2759 C C . ALA A 1 344 ? -14.426 2.009 21.003 1.00 98.06 344 ALA A C 1
ATOM 2761 O O . ALA A 1 344 ? -15.321 1.759 21.815 1.00 98.06 344 ALA A O 1
ATOM 2762 N N . LEU A 1 345 ? -13.142 1.736 21.253 1.00 96.56 345 LEU A N 1
ATOM 2763 C CA . LEU A 1 345 ? -12.656 1.131 22.492 1.00 96.56 345 LEU A CA 1
ATOM 2764 C C . LEU A 1 345 ? -12.822 2.070 23.700 1.00 96.56 345 LEU A C 1
ATOM 2766 O O . LEU A 1 345 ? -13.332 1.633 24.735 1.00 96.56 345 LEU A O 1
ATOM 2770 N N . ASP A 1 346 ? -12.472 3.356 23.565 1.00 96.94 346 ASP A N 1
ATOM 2771 C CA . ASP A 1 346 ? -12.691 4.369 24.611 1.00 96.94 346 ASP A CA 1
ATOM 2772 C C . ASP A 1 346 ? -14.184 4.459 24.973 1.00 96.94 346 ASP A C 1
ATOM 2774 O O . ASP A 1 346 ? -14.556 4.410 26.153 1.00 96.94 346 ASP A O 1
ATOM 2778 N N . ASN A 1 347 ? -15.065 4.484 23.963 1.00 97.31 347 ASN A N 1
ATOM 2779 C CA . ASN A 1 347 ? -16.512 4.459 24.168 1.00 97.31 347 ASN A CA 1
ATOM 2780 C C . ASN A 1 347 ? -16.981 3.166 24.850 1.00 97.31 347 ASN A C 1
ATOM 2782 O O . ASN A 1 347 ? -17.802 3.241 25.765 1.00 97.31 347 ASN A O 1
ATOM 2786 N N . MET A 1 348 ? -16.464 1.998 24.456 1.00 95.06 348 MET A N 1
ATOM 2787 C CA . MET A 1 348 ? -16.858 0.709 25.034 1.00 95.06 348 MET A CA 1
ATOM 2788 C C . MET A 1 348 ? -16.525 0.616 26.529 1.00 95.06 348 MET A C 1
ATOM 2790 O O . MET A 1 348 ? -17.314 0.067 27.299 1.00 95.06 348 MET A O 1
ATOM 2794 N N . LEU A 1 349 ? -15.380 1.171 26.935 1.00 93.44 349 LEU A N 1
ATOM 2795 C CA . LEU A 1 349 ? -14.933 1.243 28.329 1.00 93.44 349 LEU A CA 1
ATOM 2796 C C . LEU A 1 349 ? -15.588 2.382 29.125 1.00 93.44 349 LEU A C 1
ATOM 2798 O O . LEU A 1 349 ? -15.417 2.461 30.344 1.00 93.44 349 LEU A O 1
ATOM 2802 N N . SER A 1 350 ? -16.311 3.286 28.463 1.00 93.81 350 SER A N 1
ATOM 2803 C CA . SER A 1 350 ? -16.994 4.392 29.131 1.00 93.81 350 SER A CA 1
ATOM 2804 C C . SER A 1 350 ? -18.129 3.898 30.049 1.00 93.81 350 SER A C 1
ATOM 2806 O O . SER A 1 350 ? -18.636 2.786 29.886 1.00 93.81 350 SER A O 1
ATOM 2808 N N . PRO A 1 351 ? -18.593 4.718 31.013 1.00 89.00 351 PRO A N 1
ATOM 2809 C CA . PRO A 1 351 ? -19.711 4.347 31.885 1.00 89.00 351 PRO A CA 1
ATOM 2810 C C . PRO A 1 351 ? -21.032 4.096 31.142 1.00 89.00 351 PRO A C 1
ATOM 2812 O O . PRO A 1 351 ? -21.890 3.363 31.636 1.00 89.00 351 PRO A O 1
ATOM 2815 N N . GLN A 1 352 ? -21.215 4.727 29.979 1.00 90.56 352 GLN A N 1
ATOM 2816 C CA . GLN A 1 352 ? -22.430 4.658 29.167 1.00 90.56 352 GLN A CA 1
ATOM 2817 C C . GLN A 1 352 ? -22.058 4.410 27.696 1.00 90.56 352 GLN A C 1
ATOM 2819 O O . GLN A 1 352 ? -22.148 5.320 26.874 1.00 90.56 352 GLN A O 1
ATOM 2824 N N . PRO A 1 353 ? -21.626 3.182 27.352 1.00 94.25 353 PRO A N 1
ATOM 2825 C CA . PRO A 1 353 ? -21.237 2.850 25.988 1.00 94.25 353 PRO A CA 1
ATOM 2826 C C . PRO A 1 353 ? -22.457 2.858 25.064 1.00 94.25 353 PRO A C 1
ATOM 2828 O O . PRO A 1 353 ? -23.525 2.342 25.424 1.00 94.25 353 PRO A O 1
ATOM 2831 N N . ASP A 1 354 ? -22.287 3.365 23.844 1.00 97.25 354 ASP A N 1
ATOM 2832 C CA . ASP A 1 354 ? -23.360 3.371 22.852 1.00 97.25 354 ASP A CA 1
ATOM 2833 C C . ASP A 1 354 ? -23.532 1.969 22.260 1.00 97.25 354 ASP A C 1
ATOM 2835 O O . ASP A 1 354 ? -22.793 1.514 21.389 1.00 97.25 354 ASP A O 1
ATOM 2839 N N . ARG A 1 355 ? -24.546 1.244 22.728 1.00 95.25 355 ARG A N 1
ATOM 2840 C CA . ARG A 1 355 ? -24.761 -0.151 22.321 1.00 95.25 355 ARG A CA 1
ATOM 2841 C C . ARG A 1 355 ? -25.104 -0.314 20.845 1.00 95.25 355 ARG A C 1
ATOM 2843 O O . ARG A 1 355 ? -24.899 -1.407 20.320 1.00 95.25 355 ARG A O 1
ATOM 2850 N N . LYS A 1 356 ? -25.658 0.707 20.190 1.00 97.19 356 LYS A N 1
ATOM 2851 C CA . LYS A 1 356 ? -26.011 0.640 18.770 1.00 97.19 356 LYS A CA 1
ATOM 2852 C C . LYS A 1 356 ? -24.744 0.771 17.927 1.00 97.19 356 LYS A C 1
ATOM 2854 O O . LYS A 1 356 ? -24.516 -0.082 17.070 1.00 97.19 356 LYS A O 1
ATOM 2859 N N . ALA A 1 357 ? -23.898 1.752 18.233 1.00 97.19 357 ALA A N 1
ATOM 2860 C CA . ALA A 1 357 ? -22.602 1.934 17.587 1.00 97.19 357 ALA A CA 1
ATOM 2861 C C . ALA A 1 357 ? -21.677 0.722 17.798 1.00 97.19 357 ALA A C 1
ATOM 2863 O O . ALA A 1 357 ? -21.119 0.196 16.842 1.00 97.19 357 ALA A O 1
ATOM 2864 N N . GLN A 1 358 ? -21.587 0.181 19.017 1.00 97.00 358 GLN A N 1
ATOM 2865 C CA . GLN A 1 358 ? -20.721 -0.979 19.292 1.00 97.00 358 GLN A CA 1
ATOM 2866 C C . GLN A 1 358 ? -21.162 -2.253 18.542 1.00 97.00 358 GLN A C 1
ATOM 2868 O O . GLN A 1 358 ? -20.330 -3.055 18.113 1.00 97.00 358 GLN A O 1
ATOM 2873 N N . LYS A 1 359 ? -22.473 -2.446 18.328 1.00 96.38 359 LYS A N 1
ATOM 2874 C CA . LYS A 1 359 ? -22.986 -3.548 17.493 1.00 96.38 359 LYS A CA 1
ATOM 2875 C C . LYS A 1 359 ? -22.614 -3.379 16.021 1.00 96.38 359 LYS A C 1
ATOM 2877 O O . LYS A 1 359 ? -22.273 -4.364 15.373 1.00 96.38 359 LYS A O 1
ATOM 2882 N N . ARG A 1 360 ? -22.674 -2.146 15.514 1.00 97.31 360 ARG A N 1
ATOM 2883 C CA . ARG A 1 360 ? -22.235 -1.783 14.160 1.00 97.31 360 ARG A CA 1
ATOM 2884 C C . ARG A 1 360 ? -20.749 -2.084 13.962 1.00 97.31 360 ARG A C 1
ATOM 2886 O O . ARG A 1 360 ? -20.400 -2.844 13.066 1.00 97.31 360 ARG A O 1
ATOM 2893 N N . VAL A 1 361 ? -19.902 -1.627 14.888 1.00 97.19 361 VAL A N 1
ATOM 2894 C CA . VAL A 1 361 ? -18.459 -1.928 14.884 1.00 97.19 361 VAL A CA 1
ATOM 2895 C C . VAL A 1 361 ? -18.198 -3.437 14.938 1.00 97.19 361 VAL A C 1
ATOM 2897 O O . VAL A 1 361 ? -17.412 -3.956 14.152 1.00 97.19 361 VAL A O 1
ATOM 2900 N N . GLN A 1 362 ? -18.899 -4.181 15.802 1.00 96.19 362 GLN A N 1
ATOM 2901 C CA . GLN A 1 362 ? -18.766 -5.641 15.866 1.00 96.19 362 GLN A CA 1
ATOM 2902 C C . GLN A 1 362 ? -19.118 -6.318 14.529 1.00 96.19 362 GLN A C 1
ATOM 2904 O O . GLN A 1 362 ? -18.420 -7.242 14.108 1.00 96.19 362 GLN A O 1
ATOM 2909 N N . ALA A 1 363 ? -20.191 -5.880 13.867 1.00 95.12 363 ALA A N 1
ATOM 2910 C CA . ALA A 1 363 ? -20.585 -6.420 12.570 1.00 95.12 363 ALA A CA 1
ATOM 2911 C C . ALA A 1 363 ? -19.543 -6.102 11.485 1.00 95.12 363 ALA A C 1
ATOM 2913 O O . ALA A 1 363 ? -19.162 -6.997 10.731 1.00 95.12 363 ALA A O 1
ATOM 2914 N N . ALA A 1 364 ? -19.030 -4.869 11.458 1.00 93.94 364 ALA A N 1
ATOM 2915 C CA . ALA A 1 364 ? -18.005 -4.430 10.514 1.00 93.94 364 ALA A CA 1
ATOM 2916 C C . ALA A 1 364 ? -16.685 -5.207 10.655 1.00 93.94 364 ALA A C 1
ATOM 2918 O O . ALA A 1 364 ? -16.049 -5.520 9.652 1.00 93.94 364 ALA A O 1
ATOM 2919 N N . LEU A 1 365 ? -16.284 -5.547 11.884 1.00 93.06 365 LEU A N 1
ATOM 2920 C CA . LEU A 1 365 ? -15.033 -6.266 12.149 1.00 93.06 365 LEU A CA 1
ATOM 2921 C C . LEU A 1 365 ? -15.126 -7.780 11.934 1.00 93.06 365 LEU A C 1
ATOM 2923 O O . LEU A 1 365 ? -14.160 -8.389 11.486 1.00 93.06 365 LEU A O 1
ATOM 2927 N N . PHE A 1 366 ? -16.252 -8.406 12.292 1.00 92.69 366 PHE A N 1
ATOM 2928 C CA . PHE A 1 366 ? -16.316 -9.871 12.420 1.00 92.69 366 PHE A CA 1
ATOM 2929 C C . PHE A 1 366 ? -17.392 -10.547 11.563 1.00 92.69 366 PHE A C 1
ATOM 2931 O O . PHE A 1 366 ? -17.463 -11.774 11.543 1.00 92.69 366 PHE A O 1
ATOM 2938 N N . GLN A 1 367 ? -18.261 -9.785 10.891 1.00 89.94 367 GLN A N 1
ATOM 2939 C CA . GLN A 1 367 ? -19.390 -10.323 10.112 1.00 89.94 367 GLN A CA 1
ATOM 2940 C C . GLN A 1 367 ? -19.423 -9.812 8.664 1.00 89.94 367 GLN A C 1
ATOM 2942 O O . GLN A 1 367 ? -20.369 -10.105 7.925 1.00 89.94 367 GLN A O 1
ATOM 2947 N N . ARG A 1 368 ? -18.406 -9.054 8.241 1.00 82.81 368 ARG A N 1
ATOM 2948 C CA . ARG A 1 368 ? -18.311 -8.510 6.885 1.00 82.81 368 ARG A CA 1
ATOM 2949 C C . ARG A 1 368 ? -18.034 -9.635 5.880 1.00 82.81 368 ARG A C 1
ATOM 2951 O O . ARG A 1 368 ? -17.187 -10.491 6.112 1.00 82.81 368 ARG A O 1
ATOM 2958 N N . LYS A 1 369 ? -18.781 -9.644 4.770 1.00 76.81 369 LYS A N 1
ATOM 2959 C CA . LYS A 1 369 ? -18.613 -10.626 3.679 1.00 76.81 369 LYS A CA 1
ATOM 2960 C C . LYS A 1 369 ? -17.529 -10.220 2.685 1.00 76.81 369 LYS A C 1
ATOM 2962 O O . LYS A 1 369 ? -16.844 -11.080 2.147 1.00 76.81 369 LYS A O 1
ATOM 2967 N N . GLU A 1 370 ? -17.417 -8.922 2.431 1.00 78.06 370 GLU A N 1
ATOM 2968 C CA . GLU A 1 370 ? -16.434 -8.343 1.521 1.00 78.06 370 GLU A CA 1
ATOM 2969 C C . GLU A 1 370 ? -15.244 -7.839 2.333 1.00 78.06 370 GLU A C 1
ATOM 2971 O O . GLU A 1 370 ? -15.413 -7.032 3.246 1.00 78.06 370 GLU A O 1
ATOM 2976 N N . ILE A 1 371 ? -14.059 -8.356 2.019 1.00 77.81 371 ILE A N 1
ATOM 2977 C CA . ILE A 1 371 ? -12.798 -8.018 2.682 1.00 77.81 371 ILE A CA 1
ATOM 2978 C C . ILE A 1 371 ? -12.157 -6.882 1.880 1.00 77.81 371 ILE A C 1
ATOM 2980 O O . ILE A 1 371 ? -11.862 -7.066 0.698 1.00 77.81 371 ILE A O 1
ATOM 2984 N N . GLY A 1 372 ? -11.968 -5.717 2.505 1.00 82.94 372 GLY A N 1
ATOM 2985 C CA . GLY A 1 372 ? -11.294 -4.574 1.883 1.00 82.94 372 GLY A CA 1
ATOM 2986 C C . GLY A 1 372 ? -9.772 -4.737 1.892 1.00 82.94 372 GLY A C 1
ATOM 2987 O O . GLY A 1 372 ? -9.238 -5.637 2.541 1.00 82.94 372 GLY A O 1
ATOM 2988 N N . LEU A 1 373 ? -9.045 -3.841 1.215 1.00 90.06 373 LEU A N 1
ATOM 2989 C CA . LEU A 1 373 ? -7.577 -3.843 1.266 1.00 90.06 373 LEU A CA 1
ATOM 2990 C C . LEU A 1 373 ? -7.078 -3.634 2.706 1.00 90.06 373 LEU A C 1
ATOM 2992 O O . LEU A 1 373 ? -6.158 -4.316 3.147 1.00 90.06 373 LEU A O 1
ATOM 2996 N N . VAL A 1 374 ? -7.736 -2.758 3.470 1.00 91.69 374 VAL A N 1
ATOM 2997 C CA . VAL A 1 374 ? -7.421 -2.481 4.883 1.00 91.69 374 VAL A CA 1
ATOM 2998 C C . VAL A 1 374 ? -7.440 -3.729 5.779 1.00 91.69 374 VAL A C 1
ATOM 3000 O O . VAL A 1 374 ? -6.763 -3.754 6.800 1.00 91.69 374 VAL A O 1
ATOM 3003 N N . ASP A 1 375 ? -8.197 -4.773 5.423 1.00 87.25 375 ASP A N 1
ATOM 3004 C CA . ASP A 1 375 ? -8.229 -6.044 6.160 1.00 87.25 375 ASP A CA 1
ATOM 3005 C C . ASP A 1 375 ? -7.049 -6.970 5.803 1.00 87.25 375 ASP A C 1
ATOM 3007 O O . ASP A 1 375 ? -6.704 -7.862 6.579 1.00 87.25 375 ASP A O 1
ATOM 3011 N N . GLN A 1 376 ? -6.453 -6.786 4.622 1.00 87.81 376 GLN A N 1
ATOM 3012 C CA . GLN A 1 376 ? -5.334 -7.588 4.113 1.00 87.81 376 GLN A CA 1
ATOM 3013 C C . GLN A 1 376 ? -3.979 -6.999 4.523 1.00 87.81 376 GLN A C 1
ATOM 3015 O O . GLN A 1 376 ? -3.013 -7.745 4.701 1.00 87.81 376 GLN A O 1
ATOM 3020 N N . ARG A 1 377 ? -3.936 -5.677 4.734 1.00 89.00 377 ARG A N 1
ATOM 3021 C CA . ARG A 1 377 ? -2.734 -4.938 5.126 1.00 89.00 377 ARG A CA 1
ATOM 3022 C C . ARG A 1 377 ? -2.169 -5.444 6.448 1.00 89.00 377 ARG A C 1
ATOM 3024 O O . ARG A 1 377 ? -2.870 -5.613 7.450 1.00 89.00 377 ARG A O 1
ATOM 3031 N N . ASN A 1 378 ? -0.860 -5.677 6.463 1.00 81.06 378 ASN A N 1
ATOM 3032 C CA . ASN A 1 378 ? -0.172 -6.148 7.655 1.00 81.06 378 ASN A CA 1
ATOM 3033 C C . ASN A 1 378 ? 0.153 -4.985 8.602 1.00 81.06 378 ASN A C 1
ATOM 3035 O O . ASN A 1 378 ? 1.219 -4.387 8.505 1.00 81.06 378 ASN A O 1
ATOM 3039 N N . ASP A 1 379 ? -0.748 -4.714 9.543 1.00 86.25 379 ASP A N 1
ATOM 3040 C CA . ASP A 1 379 ? -0.545 -3.719 10.597 1.00 86.25 379 ASP A CA 1
ATOM 3041 C C . ASP A 1 379 ? -0.607 -4.346 11.993 1.00 86.25 379 ASP A C 1
ATOM 3043 O O . ASP A 1 379 ? -1.537 -5.087 12.326 1.00 86.25 379 ASP A O 1
ATOM 3047 N N . SER A 1 380 ? 0.399 -4.061 12.820 1.00 88.19 380 SER A N 1
ATOM 3048 C CA . SER A 1 380 ? 0.452 -4.533 14.201 1.00 88.19 380 SER A CA 1
ATOM 3049 C C . SER A 1 380 ? -0.544 -3.795 15.084 1.00 88.19 380 SER A C 1
ATOM 3051 O O . SER A 1 380 ? -1.216 -4.441 15.886 1.00 88.19 380 SER A O 1
ATOM 3053 N N . THR A 1 381 ? -0.683 -2.476 14.952 1.00 90.62 381 THR A N 1
ATOM 3054 C CA . THR A 1 381 ? -1.524 -1.677 15.857 1.00 90.62 381 THR A CA 1
ATOM 3055 C C . THR A 1 381 ? -3.001 -2.029 15.706 1.00 90.62 381 THR A C 1
ATOM 3057 O O . THR A 1 381 ? -3.673 -2.345 16.687 1.00 90.62 381 THR A O 1
ATOM 3060 N N . GLY A 1 382 ? -3.501 -2.082 14.479 1.00 90.69 382 GLY A N 1
ATOM 3061 C CA . GLY A 1 382 ? -4.863 -2.470 14.142 1.00 90.69 382 GLY A CA 1
ATOM 3062 C C . GLY A 1 382 ? -5.183 -3.884 14.614 1.00 90.69 382 GLY A C 1
ATOM 3063 O O . GLY A 1 382 ? -6.238 -4.105 15.208 1.00 90.69 382 GLY A O 1
ATOM 3064 N N . LYS A 1 383 ? -4.252 -4.838 14.466 1.00 91.38 383 LYS A N 1
ATOM 3065 C CA . LYS A 1 383 ? -4.412 -6.194 15.026 1.00 91.38 383 LYS A CA 1
ATOM 3066 C C . LYS A 1 383 ? -4.533 -6.174 16.551 1.00 91.38 383 LYS A C 1
ATOM 3068 O O . LYS A 1 383 ? -5.414 -6.845 17.089 1.00 91.38 383 LYS A O 1
ATOM 3073 N N . HIS A 1 384 ? -3.703 -5.393 17.245 1.00 92.19 384 HIS A N 1
ATOM 3074 C CA . HIS A 1 384 ? -3.800 -5.239 18.699 1.00 92.19 384 HIS A CA 1
ATOM 3075 C C . HIS A 1 384 ? -5.126 -4.593 19.122 1.00 92.19 384 HIS A C 1
ATOM 3077 O O . HIS A 1 384 ? -5.759 -5.070 20.065 1.00 92.19 384 HIS A O 1
ATOM 3083 N N . LEU A 1 385 ? -5.592 -3.560 18.417 1.00 94.56 385 LEU A N 1
ATOM 3084 C CA . LEU A 1 385 ? -6.870 -2.900 18.696 1.00 94.56 385 LEU A CA 1
ATOM 3085 C C . LEU A 1 385 ? -8.060 -3.842 18.473 1.00 94.56 385 LEU A C 1
ATOM 3087 O O . LEU A 1 385 ? -8.943 -3.919 19.327 1.00 94.56 385 LEU A O 1
ATOM 3091 N N . ILE A 1 386 ? -8.063 -4.612 17.381 1.00 94.12 386 ILE A N 1
ATOM 3092 C CA . ILE A 1 386 ? -9.104 -5.612 17.094 1.00 94.12 386 ILE A CA 1
ATOM 3093 C C . ILE A 1 386 ? -9.128 -6.698 18.175 1.00 94.12 386 ILE A C 1
ATOM 3095 O O . ILE A 1 386 ? -10.206 -7.056 18.659 1.00 94.12 386 ILE A O 1
ATOM 3099 N N . GLU A 1 387 ? -7.966 -7.204 18.595 1.00 93.88 387 GLU A N 1
ATOM 3100 C CA . GLU A 1 387 ? -7.894 -8.215 19.655 1.00 93.88 387 GLU A CA 1
ATOM 3101 C C . GLU A 1 387 ? -8.337 -7.642 21.011 1.00 93.88 387 GLU A C 1
ATOM 3103 O O . GLU A 1 387 ? -9.095 -8.284 21.738 1.00 93.88 387 GLU A O 1
ATOM 3108 N N . THR A 1 388 ? -7.964 -6.397 21.323 1.00 94.50 388 THR A N 1
ATOM 3109 C CA . THR A 1 388 ? -8.435 -5.689 22.527 1.00 94.50 388 THR A CA 1
ATOM 3110 C C . THR A 1 388 ? -9.956 -5.551 22.522 1.00 94.50 388 THR A C 1
ATOM 3112 O O . THR A 1 388 ? -10.624 -5.846 23.515 1.00 94.50 388 THR A O 1
ATOM 3115 N N . TYR A 1 389 ? -10.523 -5.156 21.382 1.00 95.50 389 TYR A N 1
ATOM 3116 C CA . TYR A 1 389 ? -11.963 -5.027 21.199 1.00 95.50 389 TYR A CA 1
ATOM 3117 C C . TYR A 1 389 ? -12.674 -6.376 21.381 1.00 95.50 389 TYR A C 1
ATOM 3119 O O . TYR A 1 389 ? -13.696 -6.469 22.064 1.00 95.50 389 TYR A O 1
ATOM 3127 N N . LYS A 1 390 ? -12.105 -7.455 20.836 1.00 95.31 390 LYS A N 1
ATOM 3128 C CA . LYS A 1 390 ? -12.619 -8.819 20.996 1.00 95.31 390 LYS A CA 1
ATOM 3129 C C . LYS A 1 390 ? -12.595 -9.281 22.455 1.00 95.31 390 LYS A C 1
ATOM 3131 O O . LYS A 1 390 ? -13.602 -9.803 22.935 1.00 95.31 390 LYS A O 1
ATOM 3136 N N . LEU A 1 391 ? -11.500 -9.038 23.179 1.00 94.88 391 LEU A N 1
ATOM 3137 C CA . LEU A 1 391 ? -11.416 -9.328 24.614 1.00 94.88 391 LEU A CA 1
ATOM 3138 C C . LEU A 1 391 ? -12.500 -8.588 25.398 1.00 94.88 391 LEU A C 1
ATOM 3140 O O . LEU A 1 391 ? -13.147 -9.180 26.262 1.00 94.88 391 LEU A O 1
ATOM 3144 N N . MET A 1 392 ? -12.747 -7.321 25.069 1.00 94.44 392 MET A N 1
ATOM 3145 C CA . MET A 1 392 ? -13.801 -6.544 25.711 1.00 94.44 392 MET A CA 1
ATOM 3146 C C . MET A 1 392 ? -15.204 -7.094 25.436 1.00 94.44 392 MET A C 1
ATOM 3148 O O . MET A 1 392 ? -16.019 -7.163 26.361 1.00 94.44 392 MET A O 1
ATOM 3152 N N . LEU A 1 393 ? -15.484 -7.550 24.210 1.00 94.06 393 LEU A N 1
ATOM 3153 C CA . LEU A 1 393 ? -16.750 -8.214 23.877 1.00 94.06 393 LEU A CA 1
ATOM 3154 C C . LEU A 1 393 ? -16.970 -9.503 24.685 1.00 94.06 393 LEU A C 1
ATOM 3156 O O . LEU A 1 393 ? -18.109 -9.804 25.046 1.00 94.06 393 LEU A O 1
ATOM 3160 N N . GLU A 1 394 ? -15.907 -10.255 24.986 1.00 94.19 394 GLU A N 1
ATOM 3161 C CA . GLU A 1 394 ? -15.985 -11.444 25.846 1.00 94.19 394 GLU A CA 1
ATOM 3162 C C . GLU A 1 394 ? -16.124 -11.089 27.336 1.00 94.19 394 GLU A C 1
ATOM 3164 O O . GLU A 1 394 ? -16.854 -11.761 28.072 1.00 94.19 394 GLU A O 1
ATOM 3169 N N . LEU A 1 395 ? -15.446 -10.032 27.791 1.00 94.19 395 LEU A N 1
ATOM 3170 C CA . LEU A 1 395 ? -15.388 -9.627 29.197 1.00 94.19 395 LEU A CA 1
ATOM 3171 C C . LEU A 1 395 ? -16.692 -8.980 29.688 1.00 94.19 395 LEU A C 1
ATOM 3173 O O . LEU A 1 395 ? -17.139 -9.234 30.808 1.00 94.19 395 LEU A O 1
ATOM 3177 N N . GLU A 1 396 ? -17.320 -8.147 28.859 1.00 91.62 396 GLU A N 1
ATOM 3178 C CA . GLU A 1 396 ? -18.504 -7.355 29.208 1.00 91.62 396 GLU A CA 1
ATOM 3179 C C . GLU A 1 396 ? -19.700 -8.174 29.740 1.00 91.62 396 GLU A C 1
ATOM 3181 O O . GLU A 1 396 ? -20.194 -7.856 30.834 1.00 91.62 396 GLU A O 1
ATOM 3186 N N . PRO A 1 397 ? -20.166 -9.237 29.050 1.00 92.69 397 PRO A N 1
ATOM 3187 C CA . PRO A 1 397 ? -21.287 -10.036 29.537 1.00 92.69 397 PRO A CA 1
ATOM 3188 C C . PRO A 1 397 ? -20.941 -10.771 30.838 1.00 92.69 397 PRO A C 1
ATOM 3190 O O . PRO A 1 397 ? -21.788 -10.874 31.729 1.00 92.69 397 PRO A O 1
ATOM 3193 N N . LEU A 1 398 ? -19.693 -11.224 30.987 1.00 95.12 398 LEU A N 1
ATOM 3194 C CA . LEU A 1 398 ? -19.233 -11.902 32.197 1.00 95.12 398 LEU A CA 1
ATOM 3195 C C . LEU A 1 398 ? -19.140 -10.938 33.386 1.00 95.12 398 LEU A C 1
ATOM 3197 O O . LEU A 1 398 ? -19.536 -11.301 34.489 1.00 95.12 398 LEU A O 1
ATOM 3201 N N . ASN A 1 399 ? -18.708 -9.690 33.185 1.00 93.31 399 ASN A N 1
ATOM 3202 C CA . ASN A 1 399 ? -18.692 -8.682 34.249 1.00 93.31 399 ASN A CA 1
ATOM 3203 C C . ASN A 1 399 ? -20.116 -8.310 34.713 1.00 93.31 399 ASN A C 1
ATOM 3205 O O . ASN A 1 399 ? -20.374 -8.177 35.913 1.00 93.31 399 ASN A O 1
ATOM 3209 N N . LYS A 1 400 ? -21.082 -8.209 33.788 1.00 92.50 400 LYS A N 1
ATOM 3210 C CA . LYS A 1 400 ? -22.506 -8.055 34.149 1.00 92.50 400 LYS A CA 1
ATOM 3211 C C . LYS A 1 400 ? -23.015 -9.238 34.968 1.00 92.50 400 LYS A C 1
ATOM 3213 O O . LYS A 1 400 ? -23.728 -9.049 35.955 1.00 92.50 400 LYS A O 1
ATOM 3218 N N . GLN A 1 401 ? -22.643 -10.452 34.574 1.00 94.56 401 GLN A N 1
ATOM 3219 C CA . GLN A 1 401 ? -23.017 -11.665 35.287 1.00 94.56 401 GLN A CA 1
ATOM 3220 C C . GLN A 1 401 ? -22.367 -11.740 36.673 1.00 94.56 401 GLN A C 1
ATOM 3222 O O . GLN A 1 401 ? -23.044 -12.096 37.635 1.00 94.56 401 GLN A O 1
ATOM 3227 N N . LEU A 1 402 ? -21.104 -11.331 36.799 1.00 95.12 402 LEU A N 1
ATOM 3228 C CA . LEU A 1 402 ? -20.396 -11.211 38.071 1.00 95.12 402 LEU A CA 1
ATOM 3229 C C . LEU A 1 402 ? -21.128 -10.257 39.021 1.00 95.12 402 LEU A C 1
ATOM 3231 O O . LEU A 1 402 ? -21.352 -10.596 40.180 1.00 95.12 402 LEU A O 1
ATOM 3235 N N . LEU A 1 403 ? -21.567 -9.097 38.522 1.00 93.50 403 LEU A N 1
ATOM 3236 C CA . LEU A 1 403 ? -22.353 -8.141 39.303 1.00 93.50 403 LEU A CA 1
ATOM 3237 C C . LEU A 1 403 ? -23.695 -8.730 39.766 1.00 93.50 403 LEU A C 1
ATOM 3239 O O . LEU A 1 403 ? -24.105 -8.511 40.906 1.00 93.50 403 LEU A O 1
ATOM 3243 N N . ALA A 1 404 ? -24.383 -9.477 38.900 1.00 94.00 404 ALA A N 1
ATOM 3244 C CA . ALA A 1 404 ? -25.635 -10.141 39.257 1.00 94.00 404 ALA A CA 1
ATOM 3245 C C . ALA A 1 404 ? -25.421 -11.208 40.345 1.00 94.00 404 ALA A C 1
ATOM 3247 O O . ALA A 1 404 ? -26.143 -11.218 41.341 1.00 94.00 404 ALA A O 1
ATOM 3248 N N . VAL A 1 405 ? -24.389 -12.047 40.201 1.00 93.81 405 VAL A N 1
ATOM 3249 C CA . VAL A 1 405 ? -24.034 -13.084 41.184 1.00 93.81 405 VAL A CA 1
ATOM 3250 C C . VAL A 1 405 ? -23.602 -12.469 42.514 1.00 93.81 405 VAL A C 1
ATOM 3252 O O . VAL A 1 405 ? -23.997 -12.962 43.567 1.00 93.81 405 VAL A O 1
ATOM 3255 N N . GLN A 1 406 ? -22.849 -11.369 42.495 1.00 93.62 406 GLN A N 1
ATOM 3256 C CA . GLN A 1 406 ? -22.466 -10.649 43.710 1.00 93.62 406 GLN A CA 1
ATOM 3257 C C . GLN A 1 406 ? -23.697 -10.137 44.475 1.00 93.62 406 GLN A C 1
ATOM 3259 O O . GLN A 1 406 ? -23.771 -10.307 45.691 1.00 93.62 406 GLN A O 1
ATOM 3264 N N . LYS A 1 407 ? -24.674 -9.541 43.775 1.00 92.81 407 LYS A N 1
ATOM 3265 C CA . LYS A 1 407 ? -25.935 -9.071 44.379 1.00 92.81 407 LYS A CA 1
ATOM 3266 C C . LYS A 1 407 ? -26.785 -10.218 44.926 1.00 92.81 407 LYS A C 1
ATOM 3268 O O . LYS A 1 407 ? -27.422 -10.072 45.962 1.00 92.81 407 LYS A O 1
ATOM 3273 N N . GLU A 1 408 ? -26.798 -11.360 44.243 1.00 91.56 408 GLU A N 1
ATOM 3274 C CA . GLU A 1 408 ? -27.490 -12.558 44.726 1.00 91.56 408 GLU A CA 1
ATOM 3275 C C . GLU A 1 408 ? -26.826 -13.107 46.000 1.00 91.56 408 GLU A C 1
ATOM 3277 O O . GLU A 1 408 ? -27.500 -13.439 46.974 1.00 91.56 408 GLU A O 1
ATOM 3282 N N . LEU A 1 409 ? -25.493 -13.154 46.030 1.00 91.44 409 LEU A N 1
ATOM 3283 C CA . LEU A 1 409 ? -24.727 -13.639 47.177 1.00 91.44 409 LEU A CA 1
ATOM 3284 C C . LEU A 1 409 ? -24.754 -12.694 48.381 1.00 91.44 409 LEU A C 1
ATOM 3286 O O . LEU A 1 409 ? -24.585 -13.160 49.506 1.00 91.44 409 LEU A O 1
ATOM 3290 N N . SER A 1 410 ? -24.984 -11.391 48.189 1.00 87.31 410 SER A N 1
ATOM 3291 C CA . SER A 1 410 ? -25.050 -10.443 49.308 1.00 87.31 410 SER A CA 1
ATOM 3292 C C . SER A 1 410 ? -26.297 -10.616 50.180 1.00 87.31 410 SER A C 1
ATOM 3294 O O . SER A 1 410 ? -26.295 -10.159 51.319 1.00 87.31 410 SER A O 1
ATOM 3296 N N . VAL A 1 411 ? -27.346 -11.274 49.674 1.00 89.50 411 VAL A N 1
ATOM 3297 C CA . VAL A 1 411 ? -28.594 -11.531 50.419 1.00 89.50 411 VAL A CA 1
ATOM 3298 C C . VAL A 1 411 ? -28.737 -12.976 50.907 1.00 89.50 411 VAL A C 1
ATOM 3300 O O . VAL A 1 411 ? -29.550 -13.236 51.794 1.00 89.50 411 VAL A O 1
ATOM 3303 N N . LYS A 1 412 ? -27.960 -13.919 50.359 1.00 88.69 412 LYS A N 1
ATOM 3304 C CA . LYS A 1 412 ? -27.996 -15.330 50.771 1.00 88.69 412 LYS A CA 1
ATOM 3305 C C . LYS A 1 412 ? -27.144 -15.582 52.011 1.00 88.69 412 LYS A C 1
ATOM 3307 O O . LYS A 1 412 ? -26.026 -15.080 52.142 1.00 88.69 412 LYS A O 1
ATOM 3312 N N . LYS A 1 413 ? -27.666 -16.417 52.909 1.00 87.56 413 LYS A N 1
ATOM 3313 C CA . LYS A 1 413 ? -26.919 -16.933 54.062 1.00 87.56 413 LYS A CA 1
ATOM 3314 C C . LYS A 1 413 ? -26.108 -18.173 53.669 1.00 87.56 413 LYS A C 1
ATOM 3316 O O . LYS A 1 413 ? -26.445 -18.857 52.706 1.00 87.56 413 LYS A O 1
ATOM 3321 N N . ALA A 1 414 ? -25.036 -18.461 54.409 1.00 84.75 414 ALA A N 1
ATOM 3322 C CA . ALA A 1 414 ? -24.111 -19.556 54.092 1.00 84.75 414 ALA A CA 1
ATOM 3323 C C . ALA A 1 414 ? -24.768 -20.952 54.127 1.00 84.75 414 ALA A C 1
ATOM 3325 O O . ALA A 1 414 ? -24.371 -21.840 53.380 1.00 84.75 414 ALA A O 1
ATOM 3326 N N . ASP A 1 415 ? -25.808 -21.136 54.941 1.00 85.00 415 ASP A N 1
ATOM 3327 C CA . ASP A 1 415 ? -26.606 -22.365 55.036 1.00 85.00 415 ASP A CA 1
ATOM 3328 C C . ASP A 1 415 ? -27.477 -22.628 53.795 1.00 85.00 415 ASP A C 1
ATOM 3330 O O . ASP A 1 415 ? -27.801 -23.779 53.504 1.00 85.00 415 ASP A O 1
ATOM 3334 N N . GLN A 1 416 ? -27.803 -21.585 53.029 1.00 87.12 416 GLN A N 1
ATOM 3335 C CA . GLN A 1 416 ? -28.569 -21.655 51.779 1.00 87.12 416 GLN A CA 1
ATOM 3336 C C . GLN A 1 416 ? -27.695 -21.913 50.543 1.00 87.12 416 GLN A C 1
ATOM 3338 O O . GLN A 1 416 ? -28.215 -21.990 49.428 1.00 87.12 416 GLN A O 1
ATOM 3343 N N . LEU A 1 417 ? -26.374 -21.990 50.719 1.00 91.12 417 LEU A N 1
ATOM 3344 C CA . LEU A 1 417 ? -25.410 -22.203 49.648 1.00 91.12 417 LEU A CA 1
ATOM 3345 C C . LEU A 1 417 ? -24.872 -23.636 49.688 1.00 91.12 417 LEU A C 1
ATOM 3347 O O . LEU A 1 417 ? -24.717 -24.235 50.754 1.00 91.12 417 LEU A O 1
ATOM 3351 N N . ASP A 1 418 ? -24.557 -24.169 48.513 1.00 90.38 418 ASP A N 1
ATOM 3352 C CA . ASP A 1 418 ? -23.946 -25.481 48.340 1.00 90.38 418 ASP A CA 1
ATOM 3353 C C . ASP A 1 418 ? -22.858 -25.449 47.255 1.00 90.38 418 ASP A C 1
ATOM 3355 O O . ASP A 1 418 ? -22.676 -24.461 46.537 1.00 90.38 418 ASP A O 1
ATOM 3359 N N . TRP A 1 419 ? -22.113 -26.548 47.131 1.00 89.75 419 TRP A N 1
ATOM 3360 C CA . TRP A 1 419 ? -21.081 -26.694 46.103 1.00 89.75 419 TRP A CA 1
ATOM 3361 C C . TRP A 1 419 ? -21.637 -26.524 44.680 1.00 89.75 419 TRP A C 1
ATOM 3363 O O . TRP A 1 419 ? -20.995 -25.890 43.843 1.00 89.75 419 TRP A O 1
ATOM 3373 N N . LYS A 1 420 ? -22.841 -27.045 44.403 1.00 92.31 420 LYS A N 1
ATOM 3374 C CA . LYS A 1 420 ? -23.458 -26.994 43.067 1.00 92.31 420 LYS A CA 1
ATOM 3375 C C . LYS A 1 420 ? -23.706 -25.560 42.612 1.00 92.31 420 LYS A C 1
ATOM 3377 O O . LYS A 1 420 ? -23.477 -25.249 41.445 1.00 92.31 420 LYS A O 1
ATOM 3382 N N . TYR A 1 421 ? -24.120 -24.677 43.520 1.00 92.62 421 TYR A N 1
ATOM 3383 C CA . TYR A 1 421 ? -24.269 -23.256 43.233 1.00 92.62 421 TYR A CA 1
ATOM 3384 C C . TYR A 1 421 ? -22.945 -22.634 42.767 1.00 92.62 421 TYR A C 1
ATOM 3386 O O . TYR A 1 421 ? -22.913 -21.983 41.721 1.00 92.62 421 TYR A O 1
ATOM 3394 N N . PHE A 1 422 ? -21.852 -22.863 43.506 1.00 93.88 422 PHE A N 1
ATOM 3395 C CA . PHE A 1 422 ? -20.535 -22.311 43.169 1.00 93.88 422 PHE A CA 1
ATOM 3396 C C . PHE A 1 422 ? -19.955 -22.912 41.885 1.00 93.88 422 PHE A C 1
ATOM 3398 O O . PHE A 1 422 ? -19.425 -22.177 41.054 1.00 93.88 422 PHE A O 1
ATOM 3405 N N . TYR A 1 423 ? -20.133 -24.216 41.673 1.00 93.31 423 TYR A N 1
ATOM 3406 C CA . TYR A 1 423 ? -19.752 -24.881 40.429 1.00 93.31 423 TYR A CA 1
ATOM 3407 C C . TYR A 1 423 ? -20.464 -24.264 39.216 1.00 93.31 423 TYR A C 1
ATOM 3409 O O . TYR A 1 423 ? -19.811 -23.878 38.248 1.00 93.31 423 TYR A O 1
ATOM 3417 N N . ASN A 1 424 ? -21.786 -24.080 39.301 1.00 94.31 424 ASN A N 1
ATOM 3418 C CA . ASN A 1 424 ? -22.587 -23.476 38.235 1.00 94.31 424 ASN A CA 1
ATOM 3419 C C . ASN A 1 424 ? -22.131 -22.043 37.912 1.00 94.31 424 ASN A C 1
ATOM 3421 O O . ASN A 1 424 ? -21.969 -21.687 36.747 1.00 94.31 424 ASN A O 1
ATOM 3425 N N . ILE A 1 425 ? -21.878 -21.196 38.920 1.00 94.12 425 ILE A N 1
ATOM 3426 C CA . ILE A 1 425 ? -21.403 -19.830 38.640 1.00 94.12 425 ILE A CA 1
ATOM 3427 C C . ILE A 1 425 ? -19.978 -19.809 38.065 1.00 94.12 425 ILE A C 1
ATOM 3429 O O . ILE A 1 425 ? -19.680 -18.983 37.204 1.00 94.12 425 ILE A O 1
ATOM 3433 N N . TRP A 1 426 ? -19.094 -20.704 38.509 1.00 94.12 426 TRP A N 1
ATOM 3434 C CA . TRP A 1 426 ? -17.684 -20.665 38.124 1.00 94.12 426 TRP A CA 1
ATOM 3435 C C . TRP A 1 426 ? -17.433 -21.301 36.753 1.00 94.12 426 TRP A C 1
ATOM 3437 O O . TRP A 1 426 ? -16.732 -20.713 35.926 1.00 94.12 426 TRP A O 1
ATOM 3447 N N . ILE A 1 427 ? -18.036 -22.469 36.506 1.00 93.50 427 ILE A N 1
ATOM 3448 C CA . ILE A 1 427 ? -17.834 -23.291 35.307 1.00 93.50 427 ILE A CA 1
ATOM 3449 C C . ILE A 1 427 ? -18.920 -23.019 34.265 1.00 93.50 427 ILE A C 1
ATOM 3451 O O . ILE A 1 427 ? -18.605 -22.507 33.190 1.00 93.50 427 ILE A O 1
ATOM 3455 N N . ASP A 1 428 ? -20.191 -23.281 34.580 1.00 91.94 428 ASP A N 1
ATOM 3456 C CA . ASP A 1 428 ? -21.278 -23.216 33.586 1.00 91.94 428 ASP A CA 1
ATOM 3457 C C . ASP A 1 428 ? -21.528 -21.778 33.110 1.00 91.94 428 ASP A C 1
ATOM 3459 O O . ASP A 1 428 ? -21.669 -21.503 31.916 1.00 91.94 428 ASP A O 1
ATOM 3463 N N . LYS A 1 429 ? -21.493 -20.829 34.049 1.00 92.00 429 LYS A N 1
ATOM 3464 C CA . LYS A 1 429 ? -21.551 -19.384 33.787 1.00 92.00 429 LYS A CA 1
ATOM 3465 C C . LYS A 1 429 ? -20.180 -18.768 33.478 1.00 92.00 429 LYS A C 1
ATOM 3467 O O . LYS A 1 429 ? -20.096 -17.571 33.230 1.00 92.00 429 LYS A O 1
ATOM 3472 N N . LYS A 1 430 ? -19.109 -19.569 33.456 1.00 94.44 430 LYS A N 1
ATOM 3473 C CA . LYS A 1 430 ? -17.755 -19.184 33.019 1.00 94.44 430 LYS A CA 1
ATOM 3474 C C . LYS A 1 430 ? -17.121 -18.007 33.778 1.00 94.44 430 LYS A C 1
ATOM 3476 O O . LYS A 1 430 ? -16.192 -17.391 33.250 1.00 94.44 430 LYS A O 1
ATOM 3481 N N . LEU A 1 431 ? -17.553 -17.697 35.008 1.00 94.25 431 LEU A N 1
ATOM 3482 C CA . LEU A 1 431 ? -16.945 -16.608 35.788 1.00 94.25 431 LEU A CA 1
ATOM 3483 C C . LEU A 1 431 ? -15.465 -16.864 36.102 1.00 94.25 431 LEU A C 1
ATOM 3485 O O . LEU A 1 431 ? -14.709 -15.904 36.217 1.00 94.25 431 LEU A O 1
ATOM 3489 N N . GLY A 1 432 ? -15.022 -18.127 36.133 1.00 91.25 432 GLY A N 1
ATOM 3490 C CA . GLY A 1 432 ? -13.606 -18.469 36.307 1.00 91.25 432 GLY A CA 1
ATOM 3491 C C . GLY A 1 432 ? -12.682 -17.959 35.193 1.00 91.25 432 GLY A C 1
ATOM 3492 O O . GLY A 1 432 ? -11.470 -17.930 35.373 1.00 91.25 432 GLY A O 1
ATOM 3493 N N . ARG A 1 433 ? -13.223 -17.514 34.047 1.00 94.38 433 ARG A N 1
ATOM 3494 C CA . ARG A 1 433 ? -12.434 -16.892 32.968 1.00 94.38 433 ARG A CA 1
ATOM 3495 C C . ARG A 1 433 ? -12.111 -15.417 33.223 1.00 94.38 433 ARG A C 1
ATOM 3497 O O . ARG A 1 433 ? -11.266 -14.871 32.521 1.00 94.38 433 ARG A O 1
ATOM 3504 N N . LEU A 1 434 ? -12.780 -14.759 34.174 1.00 94.31 434 LEU A N 1
ATOM 3505 C CA . LEU A 1 434 ? -12.704 -13.304 34.337 1.00 94.31 434 LEU A CA 1
ATOM 3506 C C . LEU A 1 434 ? -11.316 -12.801 34.727 1.00 94.31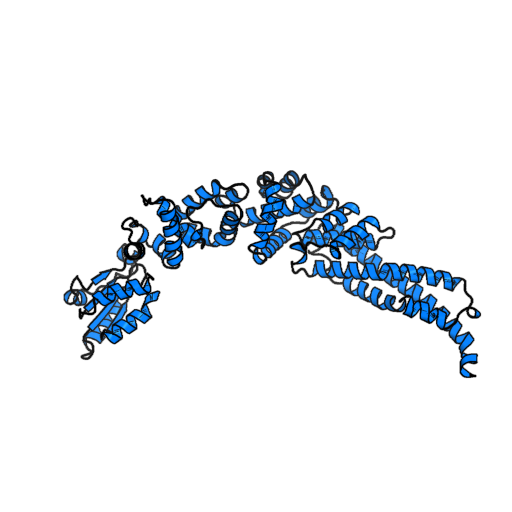 434 LEU A C 1
ATOM 3508 O O . LEU A 1 434 ? -10.884 -11.792 34.181 1.00 94.31 434 LEU A O 1
ATOM 3512 N N . GLU A 1 435 ? -10.606 -13.503 35.611 1.00 89.69 435 GLU A N 1
ATOM 3513 C CA . GLU A 1 435 ? -9.240 -13.117 35.998 1.00 89.69 435 GLU A CA 1
ATOM 3514 C C . GLU A 1 435 ? -8.296 -13.172 34.794 1.00 89.69 435 GLU A C 1
ATOM 3516 O O . GLU A 1 435 ? -7.561 -12.223 34.531 1.00 89.69 435 GLU A O 1
ATOM 3521 N N . TYR A 1 436 ? -8.388 -14.246 34.003 1.00 93.62 436 TYR A N 1
ATOM 3522 C CA . TYR A 1 436 ? -7.601 -14.403 32.783 1.00 93.62 436 TYR A CA 1
ATOM 3523 C C . TYR A 1 436 ? -7.920 -13.323 31.743 1.00 93.62 436 TYR A C 1
ATOM 3525 O O . TYR A 1 436 ? -7.003 -12.717 31.190 1.00 93.62 436 TYR A O 1
ATOM 3533 N N . LEU A 1 437 ? -9.206 -13.069 31.475 1.00 94.19 437 LEU A N 1
ATOM 3534 C CA . LEU A 1 437 ? -9.625 -12.072 30.487 1.00 94.19 437 LEU A CA 1
ATOM 3535 C C . LEU A 1 437 ? -9.240 -10.654 30.922 1.00 94.19 437 LEU A C 1
ATOM 3537 O O . LEU A 1 437 ? -8.732 -9.894 30.105 1.00 94.19 437 LEU A O 1
ATOM 3541 N N . SER A 1 438 ? -9.421 -10.317 32.202 1.00 93.06 43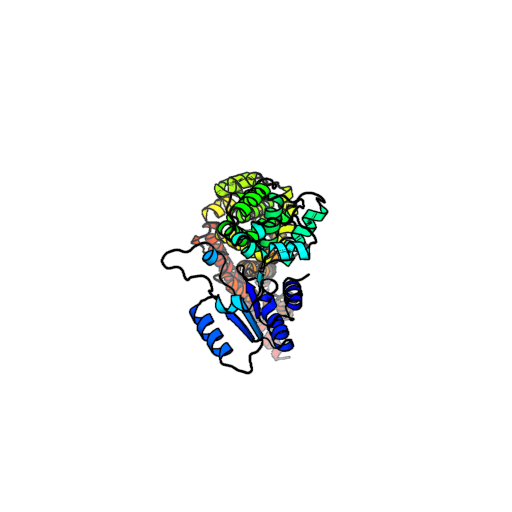8 SER A N 1
ATOM 3542 C CA . SER A 1 438 ? -9.030 -9.017 32.756 1.00 93.06 438 SER A CA 1
ATOM 3543 C C . SER A 1 438 ? -7.517 -8.806 32.693 1.00 93.06 438 SER A C 1
ATOM 3545 O O . SER A 1 438 ? -7.066 -7.759 32.244 1.00 93.06 438 SER A O 1
ATOM 3547 N N . SER A 1 439 ? -6.726 -9.809 33.085 1.00 91.50 439 SER A N 1
ATOM 3548 C CA . SER A 1 439 ? -5.263 -9.731 33.010 1.00 91.50 439 SER A CA 1
ATOM 3549 C C . SER A 1 439 ? -4.765 -9.654 31.562 1.00 91.50 439 SER A C 1
ATOM 3551 O O . SER A 1 439 ? -3.841 -8.902 31.255 1.00 91.50 439 SER A O 1
ATOM 3553 N N . SER A 1 440 ? -5.407 -10.388 30.648 1.00 93.81 440 SER A N 1
ATOM 3554 C CA . SER A 1 440 ? -5.092 -10.325 29.217 1.00 93.81 440 SER A CA 1
ATOM 3555 C C . SER A 1 440 ? -5.396 -8.946 28.637 1.00 93.81 440 SER A C 1
ATOM 3557 O O . SER A 1 440 ? -4.584 -8.424 27.878 1.00 93.81 440 SER A O 1
ATOM 3559 N N . LEU A 1 441 ? -6.527 -8.348 29.026 1.00 93.19 441 LEU A N 1
ATOM 3560 C CA . LEU A 1 441 ? -6.914 -7.001 28.622 1.00 93.19 441 LEU A CA 1
ATOM 3561 C C . LEU A 1 441 ? -5.884 -5.966 29.082 1.00 93.19 441 LEU A C 1
ATOM 3563 O O . LEU A 1 441 ? -5.401 -5.196 28.258 1.00 93.19 441 LEU A O 1
ATOM 3567 N N . GLU A 1 442 ? -5.515 -5.973 30.366 1.00 89.94 442 GLU A N 1
ATOM 3568 C CA . GLU A 1 442 ? -4.498 -5.060 30.903 1.00 89.94 442 GLU A CA 1
ATOM 3569 C C . GLU A 1 442 ? -3.180 -5.204 30.134 1.00 89.94 442 GLU A C 1
ATOM 3571 O O . GLU A 1 442 ? -2.641 -4.218 29.639 1.00 89.94 442 GLU A O 1
ATOM 3576 N N . ARG A 1 443 ? -2.698 -6.436 29.933 1.00 90.81 443 ARG A N 1
ATOM 3577 C CA . ARG A 1 443 ? -1.439 -6.678 29.216 1.00 90.81 443 ARG A CA 1
ATOM 3578 C C . ARG A 1 443 ? -1.443 -6.120 27.790 1.00 90.81 443 ARG A C 1
ATOM 3580 O O . ARG A 1 443 ? -0.412 -5.624 27.350 1.00 90.81 443 ARG A O 1
ATOM 3587 N N . ILE A 1 444 ? -2.556 -6.238 27.063 1.00 90.69 444 ILE A N 1
ATOM 3588 C CA . ILE A 1 444 ? -2.638 -5.728 25.687 1.00 90.69 444 ILE A CA 1
ATOM 3589 C C . ILE A 1 444 ? -2.792 -4.204 25.673 1.00 90.69 444 ILE A C 1
ATOM 3591 O O . ILE A 1 444 ? -2.149 -3.547 24.865 1.00 90.69 444 ILE A O 1
ATOM 3595 N N . ILE A 1 445 ? -3.588 -3.631 26.577 1.00 90.25 445 ILE A N 1
ATOM 3596 C CA . ILE A 1 445 ? -3.818 -2.181 26.631 1.00 90.25 445 ILE A CA 1
ATOM 3597 C C . ILE A 1 445 ? -2.546 -1.408 27.009 1.00 90.25 445 ILE A C 1
ATOM 3599 O O . ILE A 1 445 ? -2.311 -0.326 26.475 1.00 90.25 445 ILE A O 1
ATOM 3603 N N . TYR A 1 446 ? -1.713 -1.964 27.892 1.00 86.25 446 TYR A N 1
ATOM 3604 C CA . TYR A 1 446 ? -0.423 -1.373 28.268 1.00 86.25 446 TYR A CA 1
ATOM 3605 C C . TYR A 1 446 ? 0.704 -1.656 27.258 1.00 86.25 446 TYR A C 1
ATOM 3607 O O . TYR A 1 446 ? 1.864 -1.341 27.527 1.00 86.25 446 TYR A O 1
ATOM 3615 N N . ASN A 1 447 ? 0.393 -2.245 26.100 1.00 81.88 447 ASN A N 1
ATOM 3616 C CA . ASN A 1 447 ? 1.349 -2.356 25.007 1.00 81.88 447 ASN A CA 1
ATOM 3617 C C . ASN A 1 447 ? 1.634 -0.949 24.426 1.00 81.88 447 ASN A C 1
ATOM 3619 O O . ASN A 1 447 ? 0.682 -0.205 24.177 1.00 81.88 447 ASN A O 1
ATOM 3623 N N . PRO A 1 448 ? 2.906 -0.567 24.192 1.00 73.88 448 PRO A N 1
ATOM 3624 C CA . PRO A 1 448 ? 3.255 0.698 23.536 1.00 73.88 448 PRO A CA 1
ATOM 3625 C C . PRO A 1 448 ? 2.604 0.907 22.155 1.00 73.88 448 PRO A C 1
ATOM 3627 O O . PRO A 1 448 ? 2.435 2.051 21.742 1.00 73.88 448 PRO A O 1
ATOM 3630 N N . ASP A 1 449 ? 2.189 -0.161 21.469 1.00 80.44 449 ASP A N 1
ATOM 3631 C CA . ASP A 1 449 ? 1.687 -0.114 20.088 1.00 80.44 449 ASP A CA 1
ATOM 3632 C C . ASP A 1 449 ? 0.179 0.198 19.960 1.00 80.44 449 ASP A C 1
ATOM 3634 O O . ASP A 1 449 ? -0.441 -0.142 18.949 1.00 80.44 449 ASP A O 1
ATOM 3638 N N . LEU A 1 450 ? -0.451 0.815 20.971 1.00 87.88 450 LEU A N 1
ATOM 3639 C CA . LEU A 1 450 ? -1.889 1.137 20.935 1.00 87.88 450 LEU A CA 1
ATOM 3640 C C . LEU A 1 450 ? -2.226 2.306 19.988 1.00 87.88 450 LEU A C 1
ATOM 3642 O O . LEU A 1 450 ? -3.366 2.421 19.537 1.00 87.88 450 LEU A O 1
ATOM 3646 N N . LEU A 1 451 ? -1.244 3.159 19.676 1.00 92.94 451 LEU A N 1
ATOM 3647 C CA . LEU A 1 451 ? -1.371 4.239 18.697 1.00 92.94 451 LEU A CA 1
ATOM 3648 C C . LEU A 1 451 ? -0.655 3.876 17.388 1.00 92.94 451 LEU A C 1
ATOM 3650 O O . LEU A 1 451 ? 0.461 3.364 17.435 1.00 92.94 451 LEU A O 1
ATOM 3654 N N . PRO A 1 452 ? -1.247 4.191 16.220 1.00 92.19 452 PRO A N 1
ATOM 3655 C CA . PRO A 1 452 ? -0.636 3.901 14.917 1.00 92.19 452 PRO A CA 1
ATOM 3656 C C . PRO A 1 452 ? 0.517 4.859 14.565 1.00 92.19 452 PRO A C 1
ATOM 3658 O O . PRO A 1 452 ? 1.274 4.609 13.630 1.00 92.19 452 PRO A O 1
ATOM 3661 N N . LYS A 1 453 ? 0.653 5.962 15.309 1.00 92.81 453 LYS A N 1
ATOM 3662 C CA . LYS A 1 453 ? 1.741 6.944 15.226 1.00 92.81 453 LYS A CA 1
ATOM 3663 C C . LYS A 1 453 ? 2.162 7.366 16.631 1.00 92.81 453 LYS A C 1
ATOM 3665 O O . LYS A 1 453 ? 1.476 7.073 17.611 1.00 92.81 453 LYS A O 1
ATOM 3670 N N . LYS A 1 454 ? 3.282 8.083 16.745 1.00 91.56 454 LYS A N 1
ATOM 3671 C CA . LYS A 1 454 ? 3.677 8.688 18.023 1.00 91.56 454 LYS A CA 1
ATOM 3672 C C . LYS A 1 454 ? 2.631 9.717 18.440 1.00 91.56 454 LYS A C 1
ATOM 3674 O O . LYS A 1 454 ? 2.076 10.406 17.594 1.00 91.56 454 LYS A O 1
ATOM 3679 N N . ALA A 1 455 ? 2.422 9.863 19.746 1.00 89.81 455 ALA A N 1
ATOM 3680 C CA . ALA A 1 455 ? 1.431 10.794 20.284 1.00 89.81 455 ALA A CA 1
ATOM 3681 C C . ALA A 1 455 ? 1.625 12.242 19.794 1.00 89.81 455 ALA A C 1
ATOM 3683 O O . ALA A 1 455 ? 0.641 12.910 19.530 1.00 89.81 455 ALA A O 1
ATOM 3684 N N . GLY A 1 456 ? 2.871 12.701 19.614 1.00 90.00 456 GLY A N 1
ATOM 3685 C CA . GLY A 1 456 ? 3.155 14.050 19.102 1.00 90.00 456 GLY A CA 1
ATOM 3686 C C . GLY A 1 456 ? 2.856 14.259 17.612 1.00 90.00 456 GLY A C 1
ATOM 3687 O O . GLY A 1 456 ? 2.786 15.401 17.177 1.00 90.00 456 GLY A O 1
ATOM 3688 N N . ASP A 1 457 ? 2.664 13.180 16.849 1.00 93.56 457 ASP A N 1
ATOM 3689 C CA . ASP A 1 457 ? 2.315 13.219 15.421 1.00 93.56 457 ASP A CA 1
ATOM 3690 C C . ASP A 1 457 ? 0.798 13.029 15.205 1.00 93.56 457 ASP A C 1
ATOM 3692 O O . ASP A 1 457 ? 0.340 12.856 14.076 1.00 93.56 457 ASP A O 1
ATOM 3696 N N . LEU A 1 458 ? 0.018 12.990 16.291 1.00 96.56 458 LEU A N 1
ATOM 3697 C CA . LEU A 1 458 ? -1.430 12.806 16.293 1.00 96.56 458 LEU A CA 1
ATOM 3698 C C . LEU A 1 458 ? -2.100 13.955 17.047 1.00 96.56 458 LEU A C 1
ATOM 3700 O O . LEU A 1 458 ? -1.485 14.544 17.937 1.00 96.56 458 LEU A O 1
ATOM 3704 N N . PRO A 1 459 ? -3.380 14.226 16.762 1.00 97.44 459 PRO A N 1
ATOM 3705 C CA . PRO A 1 459 ? -4.152 15.122 17.599 1.00 97.44 459 PRO A CA 1
ATOM 3706 C C . PRO A 1 459 ? -4.265 14.657 19.052 1.00 97.44 459 PRO A C 1
ATOM 3708 O O . PRO A 1 459 ? -4.423 13.460 19.330 1.00 97.44 459 PRO A O 1
ATOM 3711 N N . ASP A 1 460 ? -4.269 15.621 19.976 1.00 96.44 460 ASP A N 1
ATOM 3712 C CA . ASP A 1 460 ? -4.245 15.382 21.426 1.00 96.44 460 ASP A CA 1
ATOM 3713 C C . ASP A 1 460 ? -5.376 14.455 21.893 1.00 96.44 460 ASP A C 1
ATOM 3715 O O . ASP A 1 460 ? -5.180 13.613 22.774 1.00 96.44 460 ASP A O 1
ATOM 3719 N N . VAL A 1 461 ? -6.546 14.524 21.248 1.00 97.00 461 VAL A N 1
ATOM 3720 C CA . VAL A 1 461 ? -7.718 13.698 21.579 1.00 97.00 461 VAL A CA 1
ATOM 3721 C C . VAL A 1 461 ? -7.422 12.193 21.572 1.00 97.00 461 VAL A C 1
ATOM 3723 O O . VAL A 1 461 ? -8.022 11.445 22.352 1.00 97.00 461 VAL A O 1
ATOM 3726 N N . PHE A 1 462 ? -6.491 11.733 20.730 1.00 97.06 462 PHE A N 1
ATOM 3727 C CA . PHE A 1 462 ? -6.111 10.323 20.650 1.00 97.06 462 PHE A CA 1
ATOM 3728 C C . PHE A 1 462 ? -5.190 9.912 21.795 1.00 97.06 462 PHE A C 1
ATOM 3730 O O . PHE A 1 462 ? -5.397 8.852 22.387 1.00 97.06 462 PHE A O 1
ATOM 3737 N N . ALA A 1 463 ? -4.223 10.758 22.154 1.00 95.12 463 ALA A N 1
ATOM 3738 C CA . ALA A 1 463 ? -3.377 10.531 23.321 1.00 95.12 463 ALA A CA 1
ATOM 3739 C C . ALA A 1 463 ? -4.221 10.524 24.607 1.00 95.12 463 ALA A C 1
ATOM 3741 O O . ALA A 1 463 ? -4.115 9.612 25.428 1.00 95.12 463 ALA A O 1
ATOM 3742 N N . GLU A 1 464 ? -5.153 11.469 24.738 1.00 96.25 464 GLU A N 1
ATOM 3743 C CA . GLU A 1 464 ? -6.088 11.493 25.860 1.00 96.25 464 GLU A CA 1
ATOM 3744 C C . GLU A 1 464 ? -7.008 10.264 25.893 1.00 96.25 464 GLU A C 1
ATOM 3746 O O . GLU A 1 464 ? -7.352 9.774 26.971 1.00 96.25 464 GLU A O 1
ATOM 3751 N N . ALA A 1 465 ? -7.428 9.747 24.733 1.00 96.44 465 ALA A N 1
ATOM 3752 C CA . ALA A 1 465 ? -8.232 8.530 24.668 1.00 96.44 465 ALA A CA 1
ATOM 3753 C C . ALA A 1 465 ? -7.466 7.310 25.184 1.00 96.44 465 ALA A C 1
ATOM 3755 O O . ALA A 1 465 ? -8.040 6.516 25.928 1.00 96.44 465 ALA A O 1
ATOM 3756 N N . VAL A 1 466 ? -6.176 7.183 24.860 1.00 95.38 466 VAL A N 1
ATOM 3757 C CA . VAL A 1 466 ? -5.313 6.122 25.404 1.00 95.38 466 VAL A CA 1
ATOM 3758 C C . VAL A 1 466 ? -5.242 6.206 26.926 1.00 95.38 466 VAL A C 1
ATOM 3760 O O . VAL A 1 466 ? -5.492 5.207 27.600 1.00 95.38 466 VAL A O 1
ATOM 3763 N N . GLU A 1 467 ? -5.011 7.397 27.479 1.00 94.81 467 GLU A N 1
ATOM 3764 C CA . GLU A 1 467 ? -4.982 7.603 28.932 1.00 94.81 467 GLU A CA 1
ATOM 3765 C C . GLU A 1 467 ? -6.316 7.225 29.592 1.00 94.81 467 GLU A C 1
ATOM 3767 O O . GLU A 1 467 ? -6.355 6.524 30.610 1.00 94.81 467 GLU A O 1
ATOM 3772 N N . ARG A 1 468 ? -7.446 7.617 28.988 1.00 96.06 468 ARG A N 1
ATOM 3773 C CA . ARG A 1 468 ? -8.779 7.222 29.471 1.00 96.06 468 ARG A CA 1
ATOM 3774 C C . ARG A 1 468 ? -8.986 5.713 29.398 1.00 96.06 468 ARG A C 1
ATOM 3776 O O . ARG A 1 468 ? -9.540 5.144 30.341 1.00 96.06 468 ARG A O 1
ATOM 3783 N N . ILE A 1 469 ? -8.546 5.060 28.323 1.00 95.69 469 ILE A N 1
ATOM 3784 C CA . ILE A 1 469 ? -8.610 3.603 28.161 1.00 95.69 469 ILE A CA 1
ATOM 3785 C C . ILE A 1 469 ? -7.794 2.919 29.262 1.00 95.69 469 ILE A C 1
ATOM 3787 O O . ILE A 1 469 ? -8.328 2.040 29.937 1.00 95.69 469 ILE A O 1
ATOM 3791 N N . HIS A 1 470 ? -6.553 3.353 29.505 1.00 94.44 470 HIS A N 1
ATOM 3792 C CA . HIS A 1 470 ? -5.679 2.813 30.555 1.00 94.44 470 HIS A CA 1
ATOM 3793 C C . HIS A 1 470 ? -6.328 2.928 31.934 1.00 94.44 470 HIS A C 1
ATOM 3795 O O . HIS A 1 470 ? -6.465 1.936 32.654 1.00 94.44 470 HIS A O 1
ATOM 3801 N N . GLN A 1 471 ? -6.807 4.123 32.284 1.00 94.44 471 GLN A N 1
ATOM 3802 C CA . GLN A 1 471 ? -7.459 4.374 33.570 1.00 94.44 471 GLN A CA 1
ATOM 3803 C C . GLN A 1 471 ? -8.730 3.532 33.751 1.00 94.44 471 GLN A C 1
ATOM 3805 O O . GLN A 1 471 ? -8.960 2.958 34.820 1.00 94.44 471 GLN A O 1
ATOM 3810 N N . ARG A 1 472 ? -9.572 3.440 32.715 1.00 94.81 472 ARG A N 1
ATOM 3811 C CA . ARG A 1 472 ? -10.836 2.688 32.768 1.00 94.81 472 ARG A CA 1
ATOM 3812 C C . ARG A 1 472 ? -10.605 1.182 32.805 1.00 94.81 472 ARG A C 1
ATOM 3814 O O . ARG A 1 472 ? -11.297 0.500 33.559 1.00 94.81 472 ARG A O 1
ATOM 3821 N N . ALA A 1 473 ? -9.631 0.673 32.056 1.00 93.31 473 ALA A N 1
ATOM 3822 C CA . ALA A 1 473 ? -9.253 -0.735 32.078 1.00 93.31 473 ALA A CA 1
ATOM 3823 C C . ALA A 1 473 ? -8.703 -1.146 33.451 1.00 93.31 473 ALA A C 1
ATOM 3825 O O . ALA A 1 473 ? -9.193 -2.116 34.028 1.00 93.31 473 ALA A O 1
ATOM 3826 N N . GLY A 1 474 ? -7.786 -0.361 34.029 1.00 92.31 474 GLY A N 1
ATOM 3827 C CA . GLY A 1 474 ? -7.262 -0.626 35.373 1.00 92.31 474 GLY A CA 1
ATOM 3828 C C . GLY A 1 474 ? -8.351 -0.573 36.452 1.00 92.31 474 GLY A C 1
ATOM 3829 O O . GLY A 1 474 ? -8.412 -1.429 37.338 1.00 92.31 474 GLY A O 1
ATOM 3830 N N . LYS A 1 475 ? -9.289 0.380 36.352 1.00 93.25 475 LYS A N 1
ATOM 3831 C CA . LYS A 1 475 ? -10.454 0.427 37.250 1.00 93.25 475 LYS A CA 1
ATOM 3832 C C . LYS A 1 475 ? -11.335 -0.815 37.101 1.00 93.25 475 LYS A C 1
ATOM 3834 O O . LYS A 1 475 ? -11.749 -1.388 38.108 1.00 93.25 475 LYS A O 1
ATOM 3839 N N . LEU A 1 476 ? -11.611 -1.241 35.869 1.00 92.94 476 LEU A N 1
ATOM 3840 C CA . LEU A 1 476 ? -12.395 -2.440 35.584 1.00 92.94 476 LEU A CA 1
ATOM 3841 C C . LEU A 1 476 ? -11.733 -3.697 36.170 1.00 92.94 476 LEU A C 1
ATOM 3843 O O . LEU A 1 476 ? -12.419 -4.487 36.822 1.00 92.94 476 LEU A O 1
ATOM 3847 N N . GLY A 1 477 ? -10.417 -3.853 36.009 1.00 92.75 477 GLY A N 1
ATOM 3848 C CA . GLY A 1 477 ? -9.666 -4.973 36.582 1.00 92.75 477 GLY A CA 1
ATOM 3849 C C . GLY A 1 477 ? -9.690 -4.991 38.111 1.00 92.75 477 GLY A C 1
ATOM 3850 O O . GLY A 1 477 ? -9.953 -6.032 38.728 1.00 92.75 477 GLY A O 1
ATOM 3851 N N . GLY A 1 478 ? -9.545 -3.821 38.740 1.00 93.12 478 GLY A N 1
ATOM 3852 C CA . GLY A 1 478 ? -9.716 -3.659 40.185 1.00 93.12 478 GLY A CA 1
ATOM 3853 C C . GLY A 1 478 ? -11.125 -4.025 40.666 1.00 93.12 478 GLY A C 1
ATOM 3854 O O . GLY A 1 478 ? -11.283 -4.749 41.654 1.00 93.12 478 GLY A O 1
ATOM 3855 N N . GLU A 1 479 ? -12.164 -3.587 39.949 1.00 93.44 479 GLU A N 1
ATOM 3856 C CA . GLU A 1 479 ? -13.556 -3.922 40.260 1.00 93.44 479 GLU A CA 1
ATOM 3857 C C . GLU A 1 479 ? -13.847 -5.420 40.126 1.00 93.44 479 GLU A C 1
ATOM 3859 O O . GLU A 1 479 ? -14.518 -5.990 40.989 1.00 93.44 479 GLU A O 1
ATOM 3864 N N . ILE A 1 480 ? -13.358 -6.069 39.066 1.00 94.75 480 ILE A N 1
ATOM 3865 C CA . ILE A 1 480 ? -13.514 -7.516 38.861 1.00 94.75 480 ILE A CA 1
ATOM 3866 C C . ILE A 1 480 ? -12.846 -8.273 40.009 1.00 94.75 480 ILE A C 1
ATOM 3868 O O . ILE A 1 480 ? -13.492 -9.103 40.653 1.00 94.75 480 ILE A O 1
ATOM 3872 N N . SER A 1 481 ? -11.599 -7.926 40.329 1.00 93.44 481 SER A N 1
ATOM 3873 C CA . SER A 1 481 ? -10.833 -8.544 41.418 1.00 93.44 481 SER A CA 1
ATOM 3874 C C . SER A 1 481 ? -11.533 -8.401 42.772 1.00 93.44 481 SER A C 1
ATOM 3876 O O . SER A 1 481 ? -11.619 -9.356 43.549 1.00 93.44 481 SER A O 1
ATOM 3878 N N . PHE A 1 482 ? -12.087 -7.220 43.058 1.00 93.69 482 PHE A N 1
ATOM 3879 C CA . PHE A 1 482 ? -12.851 -6.981 44.281 1.00 93.69 482 PHE A CA 1
ATOM 3880 C C . PHE A 1 482 ? -14.109 -7.857 44.350 1.00 93.69 482 PHE A C 1
ATOM 3882 O O . PHE A 1 482 ? -14.346 -8.530 45.355 1.00 93.69 482 PHE A O 1
ATOM 3889 N N . LYS A 1 483 ? -14.905 -7.886 43.277 1.00 93.94 483 LYS A N 1
ATOM 3890 C CA . LYS A 1 483 ? -16.149 -8.668 43.217 1.00 93.94 483 LYS A CA 1
ATOM 3891 C C . LYS A 1 483 ? -15.877 -10.172 43.332 1.00 93.94 483 LYS A C 1
ATOM 3893 O O . LYS A 1 483 ? -16.591 -10.853 44.064 1.00 93.94 483 LYS A O 1
ATOM 3898 N N . LEU A 1 484 ? -14.828 -10.685 42.688 1.00 93.69 484 LEU A N 1
ATOM 3899 C CA . LEU A 1 484 ? -14.419 -12.089 42.808 1.00 93.69 484 LEU A CA 1
ATOM 3900 C C . LEU A 1 484 ? -13.995 -12.448 44.236 1.00 93.69 484 LEU A C 1
ATOM 3902 O O . LEU A 1 484 ? -14.383 -13.499 44.743 1.00 93.69 484 LEU A O 1
ATOM 3906 N N . ARG A 1 485 ? -13.293 -11.550 44.939 1.00 92.81 485 ARG A N 1
ATOM 3907 C CA . ARG A 1 485 ? -12.939 -11.751 46.354 1.00 92.81 485 ARG A CA 1
ATOM 3908 C C . ARG A 1 485 ? -14.171 -11.913 47.246 1.00 92.81 485 ARG A C 1
ATOM 3910 O O . ARG A 1 485 ? -14.161 -12.754 48.142 1.00 92.81 485 ARG A O 1
ATOM 3917 N N . VAL A 1 486 ? -15.241 -11.157 46.986 1.00 91.50 486 VAL A N 1
ATOM 3918 C CA . VAL A 1 486 ? -16.518 -11.300 47.710 1.00 91.50 486 VAL A CA 1
ATOM 3919 C C . VAL A 1 486 ? -17.122 -12.690 47.487 1.00 91.50 486 VAL A C 1
ATOM 3921 O O . VAL A 1 486 ? -17.550 -13.330 48.447 1.00 91.50 486 VAL A O 1
ATOM 3924 N N . ILE A 1 487 ? -17.116 -13.186 46.246 1.00 92.50 487 ILE A N 1
ATOM 3925 C CA . ILE A 1 487 ? -17.599 -14.539 45.924 1.00 92.50 487 ILE A CA 1
ATOM 3926 C C . ILE A 1 487 ? -16.751 -15.600 46.632 1.00 92.50 487 ILE A C 1
ATOM 3928 O O . ILE A 1 487 ? -17.308 -16.495 47.268 1.00 92.50 487 ILE A O 1
ATOM 3932 N N . ASN A 1 488 ? -15.424 -15.471 46.585 1.00 92.62 488 ASN A N 1
ATOM 3933 C CA . ASN A 1 488 ? -14.499 -16.398 47.238 1.00 92.62 488 ASN A CA 1
ATOM 3934 C C . ASN A 1 488 ? -14.689 -16.427 48.762 1.00 92.62 488 ASN A C 1
ATOM 3936 O O . ASN A 1 488 ? -14.677 -17.504 49.351 1.00 92.62 488 ASN A O 1
ATOM 3940 N N . SER A 1 489 ? -14.944 -15.277 49.397 1.00 92.56 489 SER A N 1
ATOM 3941 C CA . SER A 1 489 ? -15.273 -15.213 50.829 1.00 92.56 489 SER A CA 1
ATOM 3942 C C . SER A 1 489 ? -16.545 -16.002 51.147 1.00 92.56 489 SER A C 1
ATOM 3944 O O . SER A 1 489 ? -16.560 -16.814 52.067 1.00 92.56 489 SER A O 1
ATOM 3946 N N . LYS A 1 490 ? -17.608 -15.833 50.346 1.00 92.56 490 LYS A N 1
ATOM 3947 C CA . LYS A 1 490 ? -18.863 -16.584 50.524 1.00 92.56 490 LYS A CA 1
ATOM 3948 C C . LYS A 1 490 ? -18.708 -18.078 50.286 1.00 92.56 490 LYS A C 1
ATOM 3950 O O . LYS A 1 490 ? -19.343 -18.874 50.975 1.00 92.56 490 LYS A O 1
ATOM 3955 N N . PHE A 1 491 ? -17.857 -18.458 49.342 1.00 93.25 491 PHE A N 1
ATOM 3956 C CA . PHE A 1 491 ? -17.497 -19.852 49.139 1.00 93.25 491 PHE A CA 1
ATOM 3957 C C . PHE A 1 491 ? -16.800 -20.427 50.378 1.00 93.25 491 PHE A C 1
ATOM 3959 O O . PHE A 1 491 ? -17.211 -21.469 50.880 1.00 93.25 491 PHE A O 1
ATOM 3966 N N . GLN A 1 492 ? -15.807 -19.721 50.921 1.00 93.31 492 GLN A N 1
ATOM 3967 C CA . GLN A 1 492 ? -15.086 -20.139 52.126 1.00 93.31 492 GLN A CA 1
ATOM 3968 C C . GLN A 1 492 ? -16.002 -20.243 53.354 1.00 93.31 492 GLN A C 1
ATOM 3970 O O . GLN A 1 492 ? -15.903 -21.225 54.085 1.00 93.31 492 GLN A O 1
ATOM 3975 N N . GLU A 1 493 ? -16.930 -19.299 53.550 1.00 93.00 493 GLU A N 1
ATOM 3976 C CA . GLU A 1 493 ? -17.955 -19.368 54.606 1.00 93.00 493 GLU A CA 1
ATOM 3977 C C . GLU A 1 493 ? -18.815 -20.640 54.482 1.00 93.00 493 GLU A C 1
ATOM 3979 O O . GLU A 1 493 ? -19.063 -21.328 55.474 1.00 93.00 493 GLU A O 1
ATOM 3984 N N . MET A 1 494 ? -19.245 -20.985 53.261 1.00 93.75 494 MET A N 1
ATOM 3985 C CA . MET A 1 494 ? -20.021 -22.202 52.997 1.00 93.75 494 MET A CA 1
ATOM 3986 C C . MET A 1 494 ? -19.205 -23.467 53.294 1.00 93.75 494 MET A C 1
ATOM 3988 O O . MET A 1 494 ? -19.701 -24.360 53.983 1.00 93.75 494 MET A O 1
ATOM 3992 N N . ILE A 1 495 ? -17.947 -23.526 52.842 1.00 92.00 495 ILE A N 1
ATOM 3993 C CA . ILE A 1 495 ? -17.051 -24.655 53.126 1.00 92.00 495 ILE A CA 1
ATOM 3994 C C . ILE A 1 495 ? -16.851 -24.807 54.636 1.00 92.00 495 ILE A C 1
ATOM 3996 O O . ILE A 1 495 ? -17.026 -25.903 55.149 1.00 92.00 495 ILE A O 1
ATOM 4000 N N . GLN A 1 496 ? -16.557 -23.732 55.371 1.00 91.50 496 GLN A N 1
ATOM 4001 C CA . GLN A 1 496 ? -16.369 -23.795 56.826 1.00 91.50 496 GLN A CA 1
ATOM 4002 C C . GLN A 1 496 ? -17.596 -24.357 57.557 1.00 91.50 496 GLN A C 1
ATOM 4004 O O . GLN A 1 496 ? -17.444 -25.127 58.504 1.00 91.50 496 GLN A O 1
ATOM 4009 N N . LEU A 1 497 ? -18.804 -24.010 57.102 1.00 90.00 497 LEU A N 1
ATOM 4010 C CA . LEU A 1 497 ? -20.049 -24.500 57.689 1.00 90.00 497 LEU A CA 1
ATOM 4011 C C . LEU A 1 497 ? -20.317 -25.982 57.372 1.00 90.00 497 LEU A C 1
ATOM 4013 O O . LEU A 1 497 ? -20.817 -26.712 58.226 1.00 90.00 497 LEU A O 1
ATOM 4017 N N . ARG A 1 498 ? -20.024 -26.425 56.142 1.00 87.06 498 ARG A N 1
ATOM 4018 C CA . ARG A 1 498 ? -20.401 -27.756 55.629 1.00 87.06 498 ARG A CA 1
ATOM 4019 C C . ARG A 1 498 ? -19.307 -28.816 55.778 1.00 87.06 498 ARG A C 1
ATOM 4021 O O . ARG A 1 498 ? -19.623 -29.993 55.915 1.00 87.06 498 ARG A O 1
ATOM 4028 N N . TYR A 1 499 ? -18.037 -28.418 55.799 1.00 87.12 499 TYR A N 1
ATOM 4029 C CA . TYR A 1 499 ? -16.887 -29.324 55.836 1.00 87.12 499 TYR A CA 1
ATOM 4030 C C . TYR A 1 499 ? -16.907 -30.321 57.007 1.00 87.12 499 TYR A C 1
ATOM 4032 O O . TYR A 1 499 ? -16.643 -31.495 56.760 1.00 87.12 499 TYR A O 1
ATOM 4040 N N . PRO A 1 500 ? -17.286 -29.946 58.251 1.00 88.69 500 PRO A N 1
ATOM 4041 C CA . PRO A 1 500 ? -17.380 -30.920 59.340 1.00 88.69 500 PRO A CA 1
ATOM 4042 C C . PRO A 1 500 ? -18.362 -32.065 59.061 1.00 88.69 500 PRO A C 1
ATOM 4044 O O . PRO A 1 500 ? -18.130 -33.175 59.525 1.00 88.69 500 PRO A O 1
ATOM 4047 N N . GLN A 1 501 ? -19.436 -31.806 58.304 1.00 83.75 501 GLN A N 1
ATOM 4048 C CA . GLN A 1 501 ? -20.412 -32.828 57.915 1.00 83.75 501 GLN A CA 1
ATOM 4049 C C . GLN A 1 501 ? -19.841 -33.735 56.818 1.00 83.75 501 GLN A C 1
ATOM 4051 O O . GLN A 1 501 ? -19.958 -34.948 56.915 1.00 83.75 501 GLN A O 1
ATOM 4056 N N . TRP A 1 502 ? -19.153 -33.165 55.826 1.00 84.81 502 TRP A N 1
ATOM 4057 C CA . TRP A 1 502 ? -18.571 -33.923 54.710 1.00 84.81 502 TRP A CA 1
ATOM 4058 C C . TRP A 1 502 ? -17.387 -34.817 55.079 1.00 84.81 502 TRP A C 1
ATOM 4060 O O . TRP A 1 502 ? -17.059 -35.705 54.310 1.00 84.81 502 TRP A O 1
ATOM 4070 N N . VAL A 1 503 ? -16.705 -34.557 56.199 1.00 83.56 503 VAL A N 1
ATOM 4071 C CA . VAL A 1 503 ? -15.582 -35.391 56.679 1.00 83.56 503 VAL A CA 1
ATOM 4072 C C . VAL A 1 503 ? -16.067 -36.549 57.565 1.00 83.56 503 VAL A C 1
ATOM 4074 O O . VAL A 1 503 ? -15.302 -37.466 57.856 1.00 83.56 503 VAL A O 1
ATOM 4077 N N . GLN A 1 504 ? -17.316 -36.497 58.037 1.00 76.69 504 GLN A N 1
ATOM 4078 C CA . GLN A 1 504 ? -17.936 -37.564 58.833 1.00 76.69 504 GLN A CA 1
ATOM 4079 C C . GLN A 1 504 ? -18.699 -38.588 57.977 1.00 76.69 504 GLN A C 1
ATOM 4081 O O . GLN A 1 504 ? -18.987 -39.679 58.470 1.00 76.69 504 GLN A O 1
ATOM 4086 N N . GLU A 1 505 ? -19.012 -38.231 56.730 1.00 54.44 505 GLU A N 1
ATOM 4087 C CA . GLU A 1 505 ? -19.465 -39.123 55.651 1.00 54.44 505 GLU A CA 1
ATOM 4088 C C . GLU A 1 505 ? -18.263 -39.704 54.896 1.00 54.44 505 GLU A C 1
ATOM 4090 O O . GLU A 1 505 ? -18.360 -40.880 54.473 1.00 54.44 505 GLU A O 1
#

Radius of gyration: 37.77 Å; chains: 1; bounding box: 83×62×108 Å

Foldseek 3Di:
DDLQVVVVVLVVQQLVAQAAEEEEQQPSCPVNVVVVVVSCVVSVEDEAEDQAAVSRVVVVVVLVVDPSHRGYYYYQHHHPVLVPDDDDPDGHGHDCVVSVVRQDPSRYHYDAQQVVVCVVPVDPPRDSCCRPNLLSVLCSVQVVLLVLLVVVVCVVDVDDDDPLSVLLSSLCSLQVNSPCRPHDDDPLRLLSCLQSCQVSLVVCCVRPVVSSVSVLVVQCPDDPPSNVSSPDDSLLRLLLLVQLLLLLLQDPCSLVLQCVLDVSSNVSSPDDSCCSVPVVQVNCVVPVPSLLVSLVVSLVPRFAVSQCSRVCVPQVLLDLVSLLSSLQRGQRHLQSVLLSLLSQLLLLLDPHRDPVSLVSNCCSLPVDPDHGSSNVRDDPQSVLSSVLSVLSVVQVVLLVLLVVVLVVLVPDDLVRDDPVVVCCVCPVVVNVCNLVSLVVNLVSLPPPSNHVDPCNRHHVVSVVSSVSSNVSSVVSNVVSVVSVVSVVVSVVSNCVVCVVVVVVD

Sequence (505 aa):
MLLREWIIDKLEQLVDFDRVLICDPLNLLPPAYTAIDHLAEEHGFTVIRASANLAFRDTYERLLQDPEVNRIMILDQTPYMRLQKQGVGDAPPLFYPDFLEKCPPEARLRLDLRQYLRDATGDGSWPQACNEPQYARLMISRLPAVLIAYNNMRSFSRKGFTDSDFDTIVTYAALGIPDLAFKRLGAEEYWRIGLMGHETLEDLKRLAPNVVDTFAAELKKAPIPFCWFADRDAETVVNGLYLAAILSQHTGQWPLLLGNVDPVYSPFKNIDAALLKEDVPRLVAIDIKQAELDLTNLEKELDSEQLELILIEHLQITAPDNFASLIEHECYSVLFRSLGLLMALDNMLSPQPDRKAQKRVQAALFQRKEIGLVDQRNDSTGKHLIETYKLMLELEPLNKQLLAVQKELSVKKADQLDWKYFYNIWIDKKLGRLEYLSSSLERIIYNPDLLPKKAGDLPDVFAEAVERIHQRAGKLGGEISFKLRVINSKFQEMIQLRYPQWVQE

pLDDT: mean 88.67, std 7.92, range [54.06, 98.25]

Secondary structure (DSSP, 8-state):
--HHHHHHHHHTTSTT-SEEEEE-TT---GGGHHHHHHHHHHTTEEEEEESSHHHHHHHHHHHHH-TT--EEEEEE---HHHHH---TTSPPPP--HHHHHHS-GGGEEE--HHHHHHHHHT-TT--GGGGSHHHHHHHHTTHHHHHHHHHHHHHH-SS---HHHHHHHHHHHHTT-GGGTTSPP-HHHHHHHHHHTHHHHHHHHHH-HHHHHHHHHHHTTSPTTGGGGGTS-HHHHHHHHHHHHHHHHH-TTHHHHHHHH-GGGGGGGGS-HHHHHHHHHHHHHH-HHHHHHHHHHHHHH--HHHHIIIIIIIS-TTSHHHHHHHHHH-SS-HHHHHHHHHHHHHHHHSSS--HHHHHHHHHHHHS-SSPPHHHHS--HHHHHHHHHHHHHHHHHHHHHHHHHHHHHHTT--GGG--HHHHHIIIIIT-GGGHHHHHHHHHHHHTSGGGSSS-GGGS-HHHHHHHHHHHHHHHHHHHHHHHHHHHHHHHHHHHHHHHHHHHTT-